Protein 1OUW (pdb70)

Organism: Calystegia sepium (NCBI:txid47519)

Foldseek 3Di:
DDDFDKDDFDFDDDAAKDKDFDPAAFFKKKFFAFDLDLFTFKIKTWDADPVGDIDIDIFGQQDPTDGNDMDMGGADPPKAWFKKKAFWQDDPNDTATAWMWTAIPVGIHDGRGDPDHHMDMDDGDFGFRIKMAGHHNGGRTIITGGDD/DDFFDKDDFDFDDDAAKDKDFDPDAFFKKKFFAFDLDLFTFKMKTWDPPVDIDIDMFGQQDDTDGNDMDMGGADPPKAWQKKKAAWDDDPRDTATAWMWTAIPVGIDDGRGDPDHGMDMDDRDPQKGFRIKMAGYHNGGGTIITGMDGD/DDDFDKDDFDFDDDAAKDKDFDPAAFFKKKFFAWDLFQFTFKIKTWDQDPVRDIDIDMFAADDPTDTDDMDMGGADDPKFWQKKKFFWQDDPRATATAWMWTAIPVGIDDGGGDRDHHMDMDDRDPQKGFRIKMAGHDNGGRTIITGIDGD/DDDFDKDDFDFDDDAAKDKDFDPAAFFKKKFFAFDLAQFTFKMKTKDADPVRDMDIDMFGQQDDTDGNDMDMGGADDPKFWAKKKAFWQDDPNATFTAWMWTAIPVGIRDGGGDRDHHMDIDDDPQKGFRIKMAGHHNGGRTIITGIDRD

Sequence (598 aa):
VPMDTISGPWGNNGGNFWSFRPVNKINQIVISYGGGGNNPIALTFSSTKADGSKDTITVGGGGPDSITGTEMVNIGTDEYLTGISGTFGIYLDNNVLRSITFTTNLKAHGPYGQKVGTPFSSANVNEIVGFLGRSGYYVDAIGTYNRHVPMDTISGPWGNNGGNFWSFRPVNKINQIVISYGGGGNNPIALTFSSTKGSKDTITVGGGGPDSITGTEMVNIGTDEYLTGISGTFGIYLDNNVLRSITFTTNLKAHGPYGQKVGTPFSSANVVGNEIVGFLGRSGYYVDAIGTYNRHKVPMDTISGPWGNNGGNFWSFRPVNKINQIVISYGGGGNNPIALTFSSTKADGSKDTITVGGGGPDSITGTEMVNIGTDEYLTGISGTFGIYLDNNVLRSITFTTNLKAHGPYGQKVGTPFSSANVVGNEIVGFLGRSGYYVDAIGTYNRHKVPMDTISGPWGNNGGNFWSFRPVNKINQIVISYGGGGNNPIALTFSSTKADGSKDTITVGGGGPDSITGTEMVNIGTDEYLTGISGTFGIYLDNNVLRSITFTTNLKAHGPYGQKVGTPFSSAVVGNEIVGFLGRSGYYVDAIGTYNRHK

Structure (mmCIF, N/CA/C/O backbone):
data_1OUW
#
_entry.id   1OUW
#
_cell.length_a   30.562
_cell.length_b   51.792
_cell.length_c   79.780
_cell.angle_alpha   104.99
_cell.angle_beta   94.36
_cell.angle_gamma   94.85
#
_symmetry.space_group_name_H-M   'P 1'
#
loop_
_entity.id
_entity.type
_entity.pdbx_description
1 polymer lectin
2 non-polymer 1,2-ETHANEDIOL
3 non-polymer IMIDAZOLE
4 non-polymer D-MALATE
5 water water
#
loop_
_atom_site.group_PDB
_atom_site.id
_atom_site.type_symbol
_atom_site.label_atom_id
_atom_site.label_alt_id
_atom_site.label_comp_id
_atom_site.label_asym_id
_atom_site.label_entity_id
_atom_site.label_seq_id
_atom_site.pdbx_PDB_ins_code
_atom_site.Cartn_x
_atom_site.Cartn_y
_atom_site.Cartn_z
_atom_site.occupancy
_atom_site.B_iso_or_equiv
_atom_site.auth_seq_id
_atom_site.auth_comp_id
_atom_site.auth_asym_id
_atom_site.auth_atom_id
_atom_site.pdbx_PDB_model_num
ATOM 9 N N . VAL A 1 2 ? 4.498 4.335 32.873 1.00 16.93 3 VAL A N 1
ATOM 10 C CA . VAL A 1 2 ? 5.803 3.713 33.060 1.00 15.76 3 VAL A CA 1
ATOM 11 C C . VAL A 1 2 ? 5.765 2.811 34.295 1.00 14.66 3 VAL A C 1
ATOM 12 O O . VAL A 1 2 ? 5.487 3.284 35.397 1.00 14.91 3 VAL A O 1
ATOM 16 N N . PRO A 1 3 ? 6.037 1.523 34.121 1.00 14.76 4 PRO A N 1
ATOM 17 C CA . PRO A 1 3 ? 5.989 0.618 35.270 1.00 14.35 4 PRO A CA 1
ATOM 18 C C . PRO A 1 3 ? 7.073 0.904 36.287 1.00 13.08 4 PRO A C 1
ATOM 19 O O . PRO A 1 3 ? 8.175 1.356 35.985 1.00 12.84 4 PRO A O 1
ATOM 23 N N . MET A 1 4 ? 6.755 0.537 37.523 1.00 12.07 5 MET A N 1
ATOM 24 C CA . MET A 1 4 ? 7.593 0.601 38.681 1.00 11.78 5 MET A CA 1
ATOM 25 C C . MET A 1 4 ? 7.544 -0.750 39.392 1.00 11.53 5 MET A C 1
ATOM 26 O O . MET A 1 4 ? 6.557 -1.492 39.301 1.00 12.07 5 MET A O 1
ATOM 31 N N . ASP A 1 5 ? 8.612 -1.090 40.091 1.00 11.29 6 ASP A N 1
ATOM 32 C CA . ASP A 1 5 ? 8.636 -2.371 40.815 1.00 11.46 6 ASP A CA 1
ATOM 33 C C . ASP A 1 5 ? 7.633 -2.297 41.963 1.00 12.49 6 ASP A C 1
ATOM 34 O O . ASP A 1 5 ? 7.436 -1.260 42.578 1.00 13.23 6 ASP A O 1
ATOM 39 N N . THR A 1 6 ? 7.000 -3.426 42.259 1.00 13.02 7 THR A N 1
ATOM 40 C CA . THR A 1 6 ? 5.982 -3.491 43.293 1.00 13.53 7 THR A CA 1
ATOM 41 C C . THR A 1 6 ? 6.548 -3.331 44.701 1.00 12.98 7 THR A C 1
ATOM 42 O O . THR A 1 6 ? 7.600 -3.884 45.040 1.00 12.93 7 THR A O 1
ATOM 49 N N . ILE A 1 7 ? 5.856 -2.554 45.511 1.00 12.48 8 ILE A N 1
ATOM 50 C CA . ILE A 1 7 ? 6.214 -2.275 46.881 1.00 11.97 8 ILE A CA 1
ATOM 51 C C . ILE A 1 7 ? 5.494 -3.198 47.841 1.00 12.01 8 ILE A C 1
ATOM 52 O O . ILE A 1 7 ? 4.269 -3.372 47.729 1.00 13.48 8 ILE A O 1
ATOM 57 N N . SER A 1 8 ? 6.216 -3.785 48.776 1.00 12.44 9 SER A N 1
ATOM 58 C CA . SER A 1 8 ? 5.644 -4.399 49.954 1.00 12.85 9 SER A CA 1
ATOM 59 C C . SER A 1 8 ? 5.945 -3.544 51.164 1.00 12.65 9 SER A C 1
ATOM 60 O O . SER A 1 8 ? 7.018 -2.991 51.280 1.00 12.32 9 SER A O 1
ATOM 63 N N . GLY A 1 9 ? 5.000 -3.462 52.089 1.00 12.79 10 GLY A N 1
ATOM 64 C CA . GLY A 1 9 ? 5.119 -2.534 53.189 1.00 13.13 10 GLY A CA 1
ATOM 65 C C . GLY A 1 9 ? 5.008 -1.116 52.651 1.00 13.68 10 GLY A C 1
ATOM 66 O O . GLY A 1 9 ? 4.222 -0.886 51.719 1.00 15.88 10 GLY A O 1
ATOM 67 N N . PRO A 1 10 ? 5.705 -0.148 53.220 1.00 13.78 11 PRO A N 1
ATOM 68 C CA . PRO A 1 10 ? 6.575 -0.311 54.392 1.00 13.09 11 PRO A CA 1
ATOM 69 C C . PRO A 1 10 ? 5.840 -0.759 55.646 1.00 13.75 11 PRO A C 1
ATOM 70 O O . PRO A 1 10 ? 4.648 -0.519 55.821 1.00 15.14 11 PRO A O 1
ATOM 74 N N . TRP A 1 11 ? 6.602 -1.403 56.507 1.00 12.55 12 TRP A N 1
ATOM 75 C CA . TRP A 1 11 ? 6.225 -1.710 57.880 1.00 13.21 12 TRP A CA 1
ATOM 76 C C . TRP A 1 11 ? 6.876 -0.676 58.810 1.00 12.98 12 TRP A C 1
ATOM 77 O O . TRP A 1 11 ? 7.973 -0.213 58.537 1.00 14.03 12 TRP A O 1
ATOM 88 N N . GLY A 1 12 ? 6.219 -0.345 59.919 1.00 13.02 13 GLY A N 1
ATOM 89 C CA . GLY A 1 12 ? 6.720 0.621 60.871 1.00 13.81 13 GLY A CA 1
ATOM 90 C C . GLY A 1 12 ? 5.748 1.765 60.977 1.00 14.15 13 GLY A C 1
ATOM 91 O O . GLY A 1 12 ? 4.518 1.554 60.940 1.00 15.71 13 GLY A O 1
ATOM 92 N N . ASN A 1 13 ? 6.260 2.974 61.111 1.00 15.26 14 ASN A N 1
ATOM 93 C CA . ASN A 1 13 ? 5.425 4.107 61.474 1.00 17.60 14 ASN A CA 1
ATOM 94 C C . ASN A 1 13 ? 5.722 5.341 60.651 1.00 17.65 14 ASN A C 1
ATOM 95 O O . ASN A 1 13 ? 6.550 5.313 59.740 1.00 16.09 14 ASN A O 1
ATOM 100 N N . ASN A 1 14 ? 4.999 6.415 60.950 1.00 18.23 15 ASN A N 1
ATOM 101 C CA . ASN A 1 14 ? 5.002 7.624 60.119 1.00 18.88 15 ASN A CA 1
ATOM 102 C C . ASN A 1 14 ? 6.019 8.686 60.535 1.00 17.92 15 ASN A C 1
ATOM 103 O O . ASN A 1 14 ? 6.023 9.781 59.987 1.00 18.87 15 ASN A O 1
ATOM 108 N N . GLY A 1 15 ? 6.903 8.368 61.469 1.00 17.60 16 GLY A N 1
ATOM 109 C CA . GLY A 1 15 ? 7.964 9.267 61.877 1.00 17.22 16 GLY A CA 1
ATOM 110 C C . GLY A 1 15 ? 8.999 9.487 60.781 1.00 16.38 16 GLY A C 1
ATOM 111 O O . GLY A 1 15 ? 8.989 8.829 59.739 1.00 16.28 16 GLY A O 1
ATOM 112 N N . GLY A 1 16 ? 9.900 10.428 61.027 1.00 16.09 17 GLY A N 1
ATOM 113 C CA . GLY A 1 16 ? 10.993 10.704 60.121 1.00 15.84 17 GLY A CA 1
ATOM 114 C C . GLY A 1 16 ? 10.533 11.197 58.771 1.00 15.60 17 GLY A C 1
ATOM 115 O O . GLY A 1 16 ? 9.440 11.764 58.620 1.00 16.43 17 GLY A O 1
ATOM 116 N N . ASN A 1 17 ? 11.397 11.002 57.786 1.00 14.85 18 ASN A N 1
ATOM 117 C CA . ASN A 1 17 ? 11.093 11.376 56.415 1.00 15.46 18 ASN A CA 1
ATOM 118 C C . ASN A 1 17 ? 11.356 10.215 55.479 1.00 12.78 18 ASN A C 1
ATOM 119 O O . ASN A 1 17 ? 12.075 9.263 55.793 1.00 12.40 18 ASN A O 1
ATOM 124 N N . PHE A 1 18 ? 10.739 10.279 54.310 1.00 11.28 19 PHE A N 1
ATOM 125 C CA . PHE A 1 18 ? 10.770 9.192 53.356 1.00 10.88 19 PHE A CA 1
ATOM 126 C C . PHE A 1 18 ? 12.189 9.013 52.776 1.00 10.80 19 PHE A C 1
ATOM 127 O O . PHE A 1 18 ? 12.909 9.990 52.538 1.00 11.64 19 PHE A O 1
ATOM 135 N N . TRP A 1 19 ? 12.539 7.763 52.486 1.00 10.37 20 TRP A N 1
ATOM 136 C CA . TRP A 1 19 ? 13.734 7.417 51.721 1.00 10.20 20 TRP A CA 1
ATOM 137 C C . TRP A 1 19 ? 13.427 6.249 50.780 1.00 9.74 20 TRP A C 1
ATOM 138 O O . TRP A 1 19 ? 12.501 5.477 51.004 1.00 9.36 20 TRP A O 1
ATOM 149 N N . SER A 1 20 ? 14.225 6.111 49.730 1.00 9.34 21 SER A N 1
ATOM 150 C CA . SER A 1 20 ? 14.082 5.066 48.752 1.00 9.59 21 SER A CA 1
ATOM 151 C C . SER A 1 20 ? 15.401 4.769 48.051 1.00 9.83 21 SER A C 1
ATOM 152 O O . SER A 1 20 ? 16.157 5.679 47.714 1.00 10.44 21 SER A O 1
ATOM 155 N N . PHE A 1 21 ? 15.636 3.486 47.791 1.00 9.43 22 PHE A N 1
ATOM 156 C CA . PHE A 1 21 ? 16.867 3.044 47.137 1.00 9.58 22 PHE A CA 1
ATOM 157 C C . PHE A 1 21 ? 16.610 1.748 46.394 1.00 8.58 22 PHE A C 1
ATOM 158 O O . PHE A 1 21 ? 16.499 0.687 47.005 1.00 9.15 22 PHE A O 1
ATOM 166 N N . ARG A 1 22 ? 16.571 1.848 45.071 1.00 8.94 23 ARG A N 1
ATOM 167 C CA . ARG A 1 22 ? 16.436 0.697 44.196 1.00 9.38 23 ARG A CA 1
ATOM 168 C C . ARG A 1 22 ? 17.492 0.890 43.113 1.00 9.42 23 ARG A C 1
ATOM 169 O O . ARG A 1 22 ? 17.260 1.598 42.123 1.00 9.42 23 ARG A O 1
ATOM 177 N N . PRO A 1 23 ? 18.691 0.324 43.307 1.00 9.85 24 PRO A N 1
ATOM 178 C CA . PRO A 1 23 ? 19.745 0.471 42.322 1.00 10.57 24 PRO A CA 1
ATOM 179 C C . PRO A 1 23 ? 19.551 -0.492 41.168 1.00 11.17 24 PRO A C 1
ATOM 180 O O . PRO A 1 23 ? 18.862 -1.488 41.325 1.00 10.92 24 PRO A O 1
ATOM 184 N N . VAL A 1 24 ? 20.186 -0.233 40.035 1.00 12.18 25 VAL A N 1
ATOM 185 C CA . VAL A 1 24 ? 19.986 -1.057 38.851 1.00 13.18 25 VAL A CA 1
ATOM 186 C C . VAL A 1 24 ? 20.590 -2.447 39.016 1.00 14.74 25 VAL A C 1
ATOM 187 O O . VAL A 1 24 ? 20.019 -3.433 38.528 1.00 18.07 25 VAL A O 1
ATOM 194 N N . ASN A 1 25 ? 21.731 -2.525 39.700 1.00 13.67 26 ASN A N 1
ATOM 195 C CA . ASN A 1 25 ? 22.368 -3.811 39.944 1.00 13.74 26 ASN A CA 1
ATOM 196 C C . ASN A 1 25 ? 22.054 -4.284 41.351 1.00 13.09 26 ASN A C 1
ATOM 197 O O . ASN A 1 25 ? 21.352 -3.623 42.105 1.00 12.35 26 ASN A O 1
ATOM 202 N N . LYS A 1 26 ? 22.555 -5.465 41.689 1.00 13.95 27 LYS A N 1
ATOM 203 C CA . LYS A 1 26 ? 22.143 -6.125 42.907 1.00 12.89 27 LYS A CA 1
ATOM 204 C C . LYS A 1 26 ? 22.715 -5.447 44.149 1.00 12.19 27 LYS A C 1
ATOM 205 O O . LYS A 1 26 ? 23.899 -5.114 44.187 1.00 12.73 27 LYS A O 1
ATOM 211 N N . ILE A 1 27 ? 21.905 -5.334 45.178 1.00 11.66 28 ILE A N 1
ATOM 212 C CA . ILE A 1 27 ? 22.395 -4.948 46.495 1.00 11.94 28 ILE A CA 1
ATOM 213 C C . ILE A 1 27 ? 23.198 -6.124 47.036 1.00 12.07 28 ILE A C 1
ATOM 214 O O . ILE A 1 27 ? 22.672 -7.233 47.267 1.00 12.47 28 ILE A O 1
ATOM 219 N N . ASN A 1 28 ? 24.498 -5.906 47.221 1.00 11.45 29 ASN A N 1
ATOM 220 C CA . ASN A 1 28 ? 25.406 -6.976 47.656 1.00 13.05 29 ASN A CA 1
ATOM 221 C C . ASN A 1 28 ? 26.018 -6.748 49.030 1.00 12.96 29 ASN A C 1
ATOM 222 O O . ASN A 1 28 ? 26.706 -7.629 49.549 1.00 13.29 29 ASN A O 1
ATOM 227 N N . GLN A 1 29 ? 25.730 -5.610 49.652 1.00 12.51 30 GLN A N 1
ATOM 228 C CA . GLN A 1 29 ? 26.237 -5.338 50.987 1.00 13.45 30 GLN A CA 1
ATOM 229 C C . GLN A 1 29 ? 25.238 -4.515 51.776 1.00 12.79 30 GLN A C 1
ATOM 230 O O . GLN A 1 29 ? 24.631 -3.574 51.252 1.00 12.99 30 GLN A O 1
ATOM 236 N N . ILE A 1 30 ? 25.100 -4.872 53.050 1.00 13.29 31 ILE A N 1
ATOM 237 C CA . ILE A 1 30 ? 24.327 -4.105 54.005 1.00 13.65 31 ILE A CA 1
ATOM 238 C C . ILE A 1 30 ? 25.176 -3.876 55.236 1.00 14.49 31 ILE A C 1
ATOM 239 O O . ILE A 1 30 ? 25.786 -4.821 55.748 1.00 15.51 31 ILE A O 1
ATOM 244 N N . VAL A 1 31 ? 25.241 -2.643 55.712 1.00 13.70 32 VAL A N 1
ATOM 245 C CA . VAL A 1 31 ? 25.907 -2.374 56.977 1.00 14.29 32 VAL A CA 1
ATOM 246 C C . VAL A 1 31 ? 24.862 -1.922 57.975 1.00 13.55 32 VAL A C 1
ATOM 247 O O . VAL A 1 31 ? 24.071 -1.006 57.704 1.00 12.99 32 VAL A O 1
ATOM 251 N N . ILE A 1 32 ? 24.794 -2.589 59.126 1.00 13.78 33 ILE A N 1
ATOM 252 C CA . ILE A 1 32 ? 23.901 -2.171 60.203 1.00 13.75 33 ILE A CA 1
ATOM 253 C C . ILE A 1 32 ? 24.728 -1.431 61.248 1.00 14.16 33 ILE A C 1
ATOM 254 O O . ILE A 1 32 ? 25.695 -1.974 61.759 1.00 15.24 33 ILE A O 1
ATOM 259 N N . SER A 1 33 ? 24.372 -0.189 61.539 1.00 12.95 34 SER A N 1
ATOM 260 C CA . SER A 1 33 ? 25.072 0.627 62.534 1.00 14.03 34 SER A CA 1
ATOM 261 C C . SER A 1 33 ? 24.313 0.567 63.831 1.00 13.74 34 SER A C 1
ATOM 262 O O . SER A 1 33 ? 23.092 0.737 63.832 1.00 12.77 34 SER A O 1
ATOM 265 N N . TYR A 1 34 ? 25.019 0.395 64.932 1.00 14.74 35 TYR A N 1
ATOM 266 C CA . TYR A 1 34 ? 24.417 0.321 66.252 1.00 15.50 35 TYR A CA 1
ATOM 267 C C . TYR A 1 34 ? 24.811 1.522 67.104 1.00 15.89 35 TYR A C 1
ATOM 268 O O . TYR A 1 34 ? 25.877 2.104 66.920 1.00 15.13 35 TYR A O 1
ATOM 277 N N . GLY A 1 35 ? 23.943 1.859 68.049 1.00 16.71 36 GLY A N 1
ATOM 278 C CA . GLY A 1 35 ? 24.230 2.893 69.029 1.00 17.23 36 GLY A CA 1
ATOM 279 C C . GLY A 1 35 ? 24.016 2.384 70.433 1.00 19.12 36 GLY A C 1
ATOM 280 O O . GLY A 1 35 ? 23.573 1.252 70.636 1.00 19.50 36 GLY A O 1
ATOM 281 N N . GLY A 1 36 ? 24.400 3.205 71.403 1.00 20.42 37 GLY A N 1
ATOM 282 C CA . GLY A 1 36 ? 24.029 2.997 72.794 1.00 21.60 37 GLY A CA 1
ATOM 283 C C . GLY A 1 36 ? 24.900 1.982 73.486 1.00 22.97 37 GLY A C 1
ATOM 284 O O . GLY A 1 36 ? 24.581 1.562 74.608 1.00 24.15 37 GLY A O 1
ATOM 285 N N . GLY A 1 37 ? 25.980 1.570 72.828 1.00 22.92 38 GLY A N 1
ATOM 286 C CA . GLY A 1 37 ? 26.872 0.549 73.348 1.00 24.49 38 GLY A CA 1
ATOM 287 C C . GLY A 1 37 ? 26.272 -0.842 73.383 1.00 24.67 38 GLY A C 1
ATOM 288 O O . GLY A 1 37 ? 26.801 -1.749 74.038 1.00 25.97 38 GLY A O 1
ATOM 289 N N . GLY A 1 38 ? 25.171 -1.025 72.661 1.00 24.87 39 GLY A N 1
ATOM 290 C CA . GLY A 1 38 ? 24.513 -2.304 72.608 1.00 24.87 39 GLY A CA 1
ATOM 291 C C . GLY A 1 38 ? 24.019 -2.614 71.214 1.00 24.86 39 GLY A C 1
ATOM 292 O O . GLY A 1 38 ? 24.473 -2.042 70.219 1.00 24.17 39 GLY A O 1
ATOM 293 N N . ASN A 1 39 ? 23.057 -3.524 71.196 1.00 25.36 40 ASN A N 1
ATOM 294 C CA . ASN A 1 39 ? 22.482 -4.123 70.018 1.00 25.71 40 ASN A CA 1
ATOM 295 C C . ASN A 1 39 ? 21.335 -3.298 69.427 1.00 23.69 40 ASN A C 1
ATOM 296 O O . ASN A 1 39 ? 20.297 -3.854 69.087 1.00 24.22 40 ASN A O 1
ATOM 301 N N . ASN A 1 40 ? 21.501 -1.972 69.342 1.00 21.48 41 ASN A N 1
ATOM 302 C CA . ASN A 1 40 ? 20.405 -1.073 68.983 1.00 19.73 41 ASN A CA 1
ATOM 303 C C . ASN A 1 40 ? 20.624 -0.498 67.593 1.00 18.12 41 ASN A C 1
ATOM 304 O O . ASN A 1 40 ? 21.420 0.405 67.428 1.00 16.64 41 ASN A O 1
ATOM 309 N N . PRO A 1 41 ? 19.948 -1.012 66.577 1.00 15.92 42 PRO A N 1
ATOM 310 C CA . PRO A 1 41 ? 20.167 -0.483 65.230 1.00 15.89 42 PRO A CA 1
ATOM 311 C C . PRO A 1 41 ? 19.728 0.971 65.135 1.00 15.66 42 PRO A C 1
ATOM 312 O O . PRO A 1 41 ? 18.616 1.327 65.571 1.00 15.76 42 PRO A O 1
ATOM 316 N N . ILE A 1 42 ? 20.604 1.800 64.590 1.00 14.47 43 ILE A N 1
ATOM 317 C CA . ILE A 1 42 ? 20.336 3.217 64.402 1.00 14.76 43 ILE A CA 1
ATOM 318 C C . ILE A 1 42 ? 20.359 3.617 62.920 1.00 13.37 43 ILE A C 1
ATOM 319 O O . ILE A 1 42 ? 19.736 4.597 62.535 1.00 13.87 43 ILE A O 1
ATOM 324 N N . ALA A 1 43 ? 21.057 2.848 62.085 1.00 12.84 44 ALA A N 1
ATOM 325 C CA . ALA A 1 43 ? 21.154 3.165 60.662 1.00 12.13 44 ALA A CA 1
ATOM 326 C C . ALA A 1 43 ? 21.381 1.903 59.871 1.00 11.16 44 ALA A C 1
ATOM 327 O O . ALA A 1 43 ? 21.926 0.920 60.378 1.00 12.22 44 ALA A O 1
ATOM 329 N N . LEU A 1 44 ? 20.982 1.960 58.606 1.00 11.06 45 LEU A N 1
ATOM 330 C CA . LEU A 1 44 ? 21.219 0.913 57.627 1.00 11.10 45 LEU A CA 1
ATOM 331 C C . LEU A 1 44 ? 21.856 1.514 56.402 1.00 10.18 45 LEU A C 1
ATOM 332 O O . LEU A 1 44 ? 21.452 2.591 55.937 1.00 10.71 45 LEU A O 1
ATOM 337 N N . THR A 1 45 ? 22.906 0.867 55.901 1.00 11.17 46 THR A N 1
ATOM 338 C CA . THR A 1 45 ? 23.547 1.301 54.660 1.00 10.86 46 THR A CA 1
ATOM 339 C C . THR A 1 45 ? 23.412 0.187 53.661 1.00 11.39 46 THR A C 1
ATOM 340 O O . THR A 1 45 ? 23.883 -0.916 53.899 1.00 13.40 46 THR A O 1
ATOM 344 N N . PHE A 1 46 ? 22.764 0.451 52.534 1.00 9.93 47 PHE A N 1
ATOM 345 C CA . PHE A 1 46 ? 22.645 -0.509 51.449 1.00 9.65 47 PHE A CA 1
ATOM 346 C C . PHE A 1 46 ? 23.550 -0.090 50.306 1.00 10.21 47 PHE A C 1
ATOM 347 O O . PHE A 1 46 ? 23.575 1.074 49.929 1.00 10.95 47 PHE A O 1
ATOM 355 N N . SER A 1 47 ? 24.253 -1.037 49.722 1.00 11.14 48 SER A N 1
ATOM 356 C CA . SER A 1 47 ? 25.093 -0.696 48.584 1.00 11.52 48 SER A CA 1
ATOM 357 C C . SER A 1 47 ? 25.104 -1.782 47.540 1.00 10.57 48 SER A C 1
ATOM 358 O O . SER A 1 47 ? 24.919 -2.965 47.823 1.00 11.44 48 SER A O 1
ATOM 361 N N . SER A 1 48 ? 25.391 -1.355 46.327 1.00 10.96 49 SER A N 1
ATOM 362 C CA . SER A 1 48 ? 25.500 -2.199 45.161 1.00 11.04 49 SER A CA 1
ATOM 363 C C . SER A 1 48 ? 26.793 -1.870 44.436 1.00 12.64 49 SER A C 1
ATOM 364 O O . SER A 1 48 ? 26.968 -0.770 43.919 1.00 12.11 49 SER A O 1
ATOM 367 N N . THR A 1 49 ? 27.687 -2.841 44.399 1.00 14.74 50 THR A N 1
ATOM 368 C CA . THR A 1 49 ? 28.967 -2.679 43.748 1.00 18.14 50 THR A CA 1
ATOM 369 C C . THR A 1 49 ? 28.811 -3.281 42.392 1.00 20.08 50 THR A C 1
ATOM 370 O O . THR A 1 49 ? 28.325 -4.411 42.251 1.00 22.53 50 THR A O 1
ATOM 374 N N . LYS A 1 50 ? 29.230 -2.534 41.387 1.00 21.29 51 LYS A N 1
ATOM 375 C CA . LYS A 1 50 ? 29.112 -2.940 40.002 1.00 22.48 51 LYS A CA 1
ATOM 376 C C . LYS A 1 50 ? 30.404 -3.525 39.472 1.00 23.03 51 LYS A C 1
ATOM 377 O O . LYS A 1 50 ? 31.475 -3.374 40.082 1.00 23.12 51 LYS A O 1
ATOM 383 N N . ALA A 1 51 ? 30.291 -4.213 38.339 1.00 23.27 52 ALA A N 1
ATOM 384 C CA . ALA A 1 51 ? 31.445 -4.790 37.648 1.00 23.60 52 ALA A CA 1
ATOM 385 C C . ALA A 1 51 ? 32.559 -3.774 37.337 1.00 23.70 52 ALA A C 1
ATOM 386 O O . ALA A 1 51 ? 33.734 -4.138 37.362 1.00 24.90 52 ALA A O 1
ATOM 388 N N . ASP A 1 52 ? 32.180 -2.524 37.058 1.00 22.90 53 ASP A N 1
ATOM 389 C CA . ASP A 1 52 ? 33.129 -1.434 36.787 1.00 22.16 53 ASP A CA 1
ATOM 390 C C . ASP A 1 52 ? 33.731 -0.780 38.042 1.00 19.84 53 ASP A C 1
ATOM 391 O O . ASP A 1 52 ? 34.468 0.202 37.948 1.00 17.43 53 ASP A O 1
ATOM 396 N N . GLY A 1 53 ? 33.388 -1.314 39.208 1.00 17.48 54 GLY A N 1
ATOM 397 C CA . GLY A 1 53 ? 34.005 -0.950 40.467 1.00 17.01 54 GLY A CA 1
ATOM 398 C C . GLY A 1 53 ? 33.358 0.190 41.199 1.00 16.83 54 GLY A C 1
ATOM 399 O O . GLY A 1 53 ? 33.727 0.456 42.342 1.00 17.86 54 GLY A O 1
ATOM 400 N N . SER A 1 54 ? 32.378 0.855 40.595 1.00 15.49 55 SER A N 1
ATOM 401 C CA . SER A 1 54 ? 31.644 1.919 41.271 1.00 15.96 55 SER A CA 1
ATOM 402 C C . SER A 1 54 ? 30.615 1.290 42.213 1.00 14.58 55 SER A C 1
ATOM 403 O O . SER A 1 54 ? 30.269 0.124 42.089 1.00 14.20 55 SER A O 1
ATOM 406 N N . LYS A 1 55 ? 30.184 2.064 43.186 1.00 14.40 56 LYS A N 1
ATOM 407 C CA . LYS A 1 55 ? 29.233 1.614 44.186 1.00 14.32 56 LYS A CA 1
ATOM 408 C C . LYS A 1 55 ? 28.109 2.619 44.302 1.00 13.11 56 LYS A C 1
ATOM 409 O O . LYS A 1 55 ? 28.348 3.790 44.561 1.00 14.44 56 LYS A O 1
ATOM 415 N N . ASP A 1 56 ? 26.879 2.162 44.117 1.00 11.00 57 ASP A N 1
ATOM 416 C CA . ASP A 1 56 ? 25.688 2.920 44.509 1.00 10.53 57 ASP A CA 1
ATOM 417 C C . ASP A 1 56 ? 25.467 2.665 45.990 1.00 10.42 57 ASP A C 1
ATOM 418 O O . ASP A 1 56 ? 25.626 1.540 46.448 1.00 10.80 57 ASP A O 1
ATOM 423 N N . THR A 1 57 ? 25.052 3.672 46.748 1.00 11.20 58 THR A N 1
ATOM 424 C CA . THR A 1 57 ? 24.941 3.514 48.197 1.00 11.42 58 THR A CA 1
ATOM 425 C C . THR A 1 57 ? 23.958 4.518 48.796 1.00 10.92 58 THR A C 1
ATOM 426 O O . THR A 1 57 ? 23.802 5.649 48.303 1.00 11.27 58 THR A O 1
ATOM 430 N N . ILE A 1 58 ? 23.298 4.096 49.859 1.00 10.96 59 ILE A N 1
ATOM 431 C CA . ILE A 1 58 ? 22.480 4.983 50.672 1.00 10.51 59 ILE A CA 1
ATOM 432 C C . ILE A 1 58 ? 22.656 4.593 52.131 1.00 10.25 59 ILE A C 1
ATOM 433 O O . ILE A 1 58 ? 22.791 3.416 52.436 1.00 10.86 59 ILE A O 1
ATOM 438 N N . THR A 1 59 ? 22.635 5.578 53.031 1.00 10.51 60 THR A N 1
ATOM 439 C CA . THR A 1 59 ? 22.586 5.365 54.458 1.00 9.17 60 THR A CA 1
ATOM 440 C C . THR A 1 59 ? 21.300 6.049 54.946 1.00 9.67 60 THR A C 1
ATOM 441 O O . THR A 1 59 ? 21.057 7.226 54.649 1.00 11.07 60 THR A O 1
ATOM 445 N N . VAL A 1 60 ? 20.511 5.308 55.707 1.00 9.93 61 VAL A N 1
ATOM 446 C CA . VAL A 1 60 ? 19.240 5.792 56.234 1.00 10.73 61 VAL A CA 1
ATOM 447 C C . VAL A 1 60 ? 19.249 5.571 57.741 1.00 11.05 61 VAL A C 1
ATOM 448 O O . VAL A 1 60 ? 19.780 4.560 58.217 1.00 12.30 61 VAL A O 1
ATOM 452 N N . GLY A 1 61 ? 18.697 6.515 58.497 1.00 10.87 62 GLY A N 1
ATOM 453 C CA . GLY A 1 61 ? 18.913 6.555 59.933 1.00 11.95 62 GLY A CA 1
ATOM 454 C C . GLY A 1 61 ? 20.263 7.176 60.229 1.00 13.06 62 GLY A C 1
ATOM 455 O O . GLY A 1 61 ? 21.003 7.573 59.330 1.00 14.15 62 GLY A O 1
ATOM 456 N N . GLY A 1 62 ? 20.604 7.296 61.509 1.00 13.13 63 GLY A N 1
ATOM 457 C CA . GLY A 1 62 ? 21.878 7.877 61.888 1.00 14.10 63 GLY A CA 1
ATOM 458 C C . GLY A 1 62 ? 21.969 9.379 61.733 1.00 15.45 63 GLY A C 1
ATOM 459 O O . GLY A 1 62 ? 23.075 9.905 61.739 1.00 17.03 63 GLY A O 1
ATOM 460 N N . GLY A 1 63 ? 20.845 10.067 61.638 1.00 15.35 64 GLY A N 1
ATOM 461 C CA . GLY A 1 63 ? 20.807 11.504 61.405 1.00 16.13 64 GLY A CA 1
ATOM 462 C C . GLY A 1 63 ? 21.087 12.351 62.633 1.00 17.44 64 GLY A C 1
ATOM 463 O O . GLY A 1 63 ? 21.216 13.565 62.527 1.00 19.72 64 GLY A O 1
ATOM 464 N N . GLY A 1 64 ? 21.171 11.728 63.800 1.00 16.73 65 GLY A N 1
ATOM 465 C CA . GLY A 1 64 ? 21.346 12.445 65.057 1.00 17.94 65 GLY A CA 1
ATOM 466 C C . GLY A 1 64 ? 22.754 12.402 65.592 1.00 18.46 65 GLY A C 1
ATOM 467 O O . GLY A 1 64 ? 23.645 11.894 64.928 1.00 18.94 65 GLY A O 1
ATOM 468 N N . PRO A 1 65 ? 22.937 12.952 66.794 1.00 19.28 66 PRO A N 1
ATOM 469 C CA . PRO A 1 65 ? 24.252 13.050 67.431 1.00 19.91 66 PRO A CA 1
ATOM 470 C C . PRO A 1 65 ? 24.798 11.745 68.016 1.00 21.52 66 PRO A C 1
ATOM 471 O O . PRO A 1 65 ? 25.966 11.730 68.379 1.00 22.56 66 PRO A O 1
ATOM 475 N N . ASP A 1 66 ? 23.979 10.696 68.046 1.00 22.33 67 ASP A N 1
ATOM 476 C CA . ASP A 1 66 ? 24.336 9.342 68.516 1.00 23.17 67 ASP A CA 1
ATOM 477 C C . ASP A 1 66 ? 25.668 8.831 67.999 1.00 22.79 67 ASP A C 1
ATOM 478 O O . ASP A 1 66 ? 25.843 8.736 66.804 1.00 23.58 67 ASP A O 1
ATOM 483 N N . SER A 1 67 ? 26.580 8.454 68.888 1.00 23.00 68 SER A N 1
ATOM 484 C CA . SER A 1 67 ? 27.810 7.801 68.431 1.00 22.94 68 SER A CA 1
ATOM 485 C C . SER A 1 67 ? 27.466 6.410 67.907 1.00 22.22 68 SER A C 1
ATOM 486 O O . SER A 1 67 ? 26.595 5.723 68.438 1.00 21.27 68 SER A O 1
ATOM 491 N N . ILE A 1 68 ? 28.129 6.015 66.833 1.00 20.95 69 ILE A N 1
ATOM 492 C CA . ILE A 1 68 ? 28.037 4.638 66.371 1.00 20.91 69 ILE A CA 1
ATOM 493 C C . ILE A 1 68 ? 28.987 3.814 67.215 1.00 20.53 69 ILE A C 1
ATOM 494 O O . ILE A 1 68 ? 30.207 4.035 67.194 1.00 22.51 69 ILE A O 1
ATOM 499 N N . THR A 1 69 ? 28.417 2.895 67.981 1.00 19.12 70 THR A N 1
ATOM 500 C CA . THR A 1 69 ? 29.189 2.059 68.891 1.00 19.14 70 THR A CA 1
ATOM 501 C C . THR A 1 69 ? 29.458 0.645 68.388 1.00 19.07 70 THR A C 1
ATOM 502 O O . THR A 1 69 ? 30.153 -0.122 69.040 1.00 20.32 70 THR A O 1
ATOM 506 N N . GLY A 1 70 ? 28.937 0.313 67.220 1.00 17.78 71 GLY A N 1
ATOM 507 C CA . GLY A 1 70 ? 29.203 -0.979 66.626 1.00 17.45 71 GLY A CA 1
ATOM 508 C C . GLY A 1 70 ? 28.603 -1.089 65.242 1.00 16.38 71 GLY A C 1
ATOM 509 O O . GLY A 1 70 ? 27.735 -0.322 64.866 1.00 15.93 71 GLY A O 1
ATOM 510 N N . THR A 1 71 ? 29.072 -2.060 64.479 1.00 16.69 72 THR A N 1
ATOM 511 C CA . THR A 1 71 ? 28.500 -2.358 63.177 1.00 17.41 72 THR A CA 1
ATOM 512 C C . THR A 1 71 ? 28.491 -3.849 62.945 1.00 17.73 72 THR A C 1
ATOM 513 O O . THR A 1 71 ? 29.307 -4.579 63.497 1.00 18.56 72 THR A O 1
ATOM 517 N N . GLU A 1 72 ? 27.548 -4.277 62.119 1.00 17.70 73 GLU A N 1
ATOM 518 C CA . GLU A 1 72 ? 27.554 -5.617 61.533 1.00 18.31 73 GLU A CA 1
ATOM 519 C C . GLU A 1 72 ? 27.322 -5.493 60.022 1.00 18.01 73 GLU A C 1
ATOM 520 O O . GLU A 1 72 ? 26.735 -4.527 59.540 1.00 17.13 73 GLU A O 1
ATOM 526 N N . MET A 1 73 ? 27.814 -6.460 59.264 1.00 18.51 74 MET A N 1
ATOM 527 C CA . MET A 1 73 ? 27.794 -6.398 57.814 1.00 18.43 74 MET A CA 1
ATOM 528 C C . MET A 1 73 ? 27.199 -7.690 57.277 1.00 18.38 74 MET A C 1
ATOM 529 O O . MET A 1 73 ? 27.488 -8.802 57.769 1.00 17.83 74 MET A O 1
ATOM 534 N N . VAL A 1 74 ? 26.336 -7.526 56.281 1.00 17.20 75 VAL A N 1
ATOM 535 C CA . VAL A 1 74 ? 25.849 -8.621 55.448 1.00 17.28 75 VAL A CA 1
ATOM 536 C C . VAL A 1 74 ? 26.563 -8.518 54.105 1.00 17.00 75 VAL A C 1
ATOM 537 O O . VAL A 1 74 ? 26.478 -7.495 53.412 1.00 16.02 75 VAL A O 1
ATOM 541 N N . ASN A 1 75 ? 27.287 -9.565 53.750 1.00 17.87 76 ASN A N 1
ATOM 542 C CA . ASN A 1 75 ? 27.871 -9.655 52.437 1.00 19.49 76 ASN A CA 1
ATOM 543 C C . ASN A 1 75 ? 27.151 -10.739 51.642 1.00 19.98 76 ASN A C 1
ATOM 544 O O . ASN A 1 75 ? 27.166 -11.902 51.995 1.00 20.93 76 ASN A O 1
ATOM 549 N N . ILE A 1 76 ? 26.483 -10.316 50.580 1.00 18.94 77 ILE A N 1
ATOM 550 C CA . ILE A 1 76 ? 25.672 -11.189 49.747 1.00 19.78 77 ILE A CA 1
ATOM 551 C C . ILE A 1 76 ? 26.553 -11.758 48.638 1.00 21.12 77 ILE A C 1
ATOM 552 O O . ILE A 1 76 ? 27.233 -11.022 47.941 1.00 23.59 77 ILE A O 1
ATOM 557 N N . GLY A 1 77 ? 26.596 -13.081 48.527 1.00 21.07 78 GLY A N 1
ATOM 558 C CA . GLY A 1 77 ? 27.477 -13.731 47.566 1.00 21.13 78 GLY A CA 1
ATOM 559 C C . GLY A 1 77 ? 27.018 -13.678 46.114 1.00 20.76 78 GLY A C 1
ATOM 560 O O . GLY A 1 77 ? 25.898 -13.321 45.839 1.00 18.96 78 GLY A O 1
ATOM 561 N N . THR A 1 78 ? 27.873 -14.115 45.185 1.00 21.68 79 THR A N 1
ATOM 562 C CA . THR A 1 78 ? 27.563 -14.022 43.751 1.00 22.73 79 THR A CA 1
ATOM 563 C C . THR A 1 78 ? 26.198 -14.637 43.353 1.00 21.38 79 THR A C 1
ATOM 564 O O . THR A 1 78 ? 25.412 -14.041 42.619 1.00 23.49 79 THR A O 1
ATOM 568 N N . ASP A 1 79 ? 25.942 -15.838 43.847 1.00 19.86 80 ASP A N 1
ATOM 569 C CA . ASP A 1 79 ? 24.700 -16.551 43.534 1.00 19.22 80 ASP A CA 1
ATOM 570 C C . ASP A 1 79 ? 23.606 -16.355 44.592 1.00 18.13 80 ASP A C 1
ATOM 571 O O . ASP A 1 79 ? 22.611 -17.077 44.588 1.00 18.73 80 ASP A O 1
ATOM 576 N N . GLU A 1 80 ? 23.770 -15.354 45.453 1.00 15.75 81 GLU A N 1
ATOM 577 C CA . GLU A 1 80 ? 22.844 -15.075 46.548 1.00 14.25 81 GLU A CA 1
ATOM 578 C C . GLU A 1 80 ? 22.116 -13.769 46.257 1.00 13.00 81 GLU A C 1
ATOM 579 O O . GLU A 1 80 ? 22.678 -12.846 45.663 1.00 13.64 81 GLU A O 1
ATOM 585 N N . TYR A 1 81 ? 20.852 -13.697 46.628 1.00 12.41 82 TYR A N 1
ATOM 586 C CA . TYR A 1 81 ? 20.091 -12.466 46.486 1.00 12.14 82 TYR A CA 1
ATOM 587 C C . TYR A 1 81 ? 18.998 -12.376 47.560 1.00 11.61 82 TYR A C 1
ATOM 588 O O . TYR A 1 81 ? 18.460 -13.393 48.012 1.00 12.36 82 TYR A O 1
ATOM 597 N N . LEU A 1 82 ? 18.690 -11.153 47.952 1.00 11.06 83 LEU A N 1
ATOM 598 C CA . LEU A 1 82 ? 17.649 -10.889 48.941 1.00 10.88 83 LEU A CA 1
ATOM 599 C C . LEU A 1 82 ? 16.271 -11.342 48.492 1.00 11.51 83 LEU A C 1
ATOM 600 O O . LEU A 1 82 ? 15.875 -11.135 47.350 1.00 11.74 83 LEU A O 1
ATOM 605 N N . THR A 1 83 ? 15.561 -11.990 49.403 1.00 12.27 84 THR A N 1
ATOM 606 C CA . THR A 1 83 ? 14.197 -12.447 49.163 1.00 12.68 84 THR A CA 1
ATOM 607 C C . THR A 1 83 ? 13.163 -11.992 50.200 1.00 12.99 84 THR A C 1
ATOM 608 O O . THR A 1 83 ? 11.972 -11.966 49.888 1.00 14.20 84 THR A O 1
ATOM 612 N N . GLY A 1 84 ? 13.595 -11.686 51.424 1.00 12.63 85 GLY A N 1
ATOM 613 C CA . GLY A 1 84 ? 12.670 -11.254 52.447 1.00 13.28 85 GLY A CA 1
ATOM 614 C C . GLY A 1 84 ? 13.323 -10.447 53.538 1.00 11.89 85 GLY A C 1
ATOM 615 O O . GLY A 1 84 ? 14.543 -10.454 53.696 1.00 12.13 85 GLY A O 1
ATOM 616 N N . ILE A 1 85 ? 12.514 -9.714 54.287 1.00 12.52 86 ILE A N 1
ATOM 617 C CA . ILE A 1 85 ? 12.956 -9.090 55.530 1.00 12.47 86 ILE A CA 1
ATOM 618 C C . ILE A 1 85 ? 11.917 -9.333 56.610 1.00 12.11 86 ILE A C 1
ATOM 619 O O . ILE A 1 85 ? 10.730 -9.581 56.334 1.00 13.06 86 ILE A O 1
ATOM 624 N N . SER A 1 86 ? 12.354 -9.257 57.861 1.00 12.08 87 SER A N 1
ATOM 625 C CA . SER A 1 86 ? 11.456 -9.356 59.010 1.00 13.17 87 SER A CA 1
ATOM 626 C C . SER A 1 86 ? 12.149 -8.652 60.149 1.00 12.57 87 SER A C 1
ATOM 627 O O . SER A 1 86 ? 13.330 -8.332 60.053 1.00 12.20 87 SER A O 1
ATOM 630 N N . GLY A 1 87 ? 11.461 -8.402 61.240 1.00 12.76 88 GLY A N 1
ATOM 631 C CA . GLY A 1 87 ? 12.080 -7.720 62.342 1.00 12.83 88 GLY A CA 1
ATOM 632 C C . GLY A 1 87 ? 11.056 -7.258 63.341 1.00 12.74 88 GLY A C 1
ATOM 633 O O . GLY A 1 87 ? 9.978 -7.829 63.395 1.00 13.66 88 GLY A O 1
ATOM 634 N N . THR A 1 88 ? 11.413 -6.247 64.120 1.00 12.84 89 THR A N 1
ATOM 635 C CA . THR A 1 88 ? 10.511 -5.671 65.099 1.00 13.18 89 THR A CA 1
ATOM 636 C C . THR A 1 88 ? 10.676 -4.160 65.160 1.00 13.05 89 THR A C 1
ATOM 637 O O . THR A 1 88 ? 11.762 -3.631 64.904 1.00 12.71 89 THR A O 1
ATOM 641 N N . PHE A 1 89 ? 9.606 -3.504 65.593 1.00 14.03 90 PHE A N 1
ATOM 642 C CA . PHE A 1 89 ? 9.565 -2.078 65.898 1.00 14.74 90 PHE A CA 1
ATOM 643 C C . PHE A 1 89 ? 9.194 -1.875 67.354 1.00 15.23 90 PHE A C 1
ATOM 644 O O . PHE A 1 89 ? 8.322 -2.545 67.863 1.00 16.67 90 PHE A O 1
ATOM 652 N N . GLY A 1 90 ? 9.871 -0.955 68.024 1.00 15.50 91 GLY A N 1
ATOM 653 C CA . GLY A 1 90 ? 9.625 -0.710 69.438 1.00 16.73 91 GLY A CA 1
ATOM 654 C C . GLY A 1 90 ? 10.435 0.479 69.925 1.00 18.05 91 GLY A C 1
ATOM 655 O O . GLY A 1 90 ? 11.049 1.192 69.155 1.00 18.24 91 GLY A O 1
ATOM 656 N N . ILE A 1 91 ? 10.458 0.682 71.230 1.00 19.96 92 ILE A N 1
ATOM 657 C CA . ILE A 1 91 ? 11.012 1.910 71.787 1.00 20.88 92 ILE A CA 1
ATOM 658 C C . ILE A 1 91 ? 12.520 1.822 71.953 1.00 20.92 92 ILE A C 1
ATOM 659 O O . ILE A 1 91 ? 13.045 0.859 72.514 1.00 21.91 92 ILE A O 1
ATOM 664 N N . TYR A 1 92 ? 13.198 2.844 71.443 1.00 20.40 93 TYR A N 1
ATOM 665 C CA . TYR A 1 92 ? 14.626 3.078 71.700 1.00 20.24 93 TYR A CA 1
ATOM 666 C C . TYR A 1 92 ? 14.762 4.565 72.008 1.00 20.62 93 TYR A C 1
ATOM 667 O O . TYR A 1 92 ? 14.427 5.394 71.173 1.00 19.80 93 TYR A O 1
ATOM 676 N N . LEU A 1 93 ? 15.249 4.895 73.207 1.00 21.73 94 LEU A N 1
ATOM 677 C CA . LEU A 1 93 ? 15.435 6.292 73.608 1.00 22.96 94 LEU A CA 1
ATOM 678 C C . LEU A 1 93 ? 14.164 7.117 73.396 1.00 23.64 94 LEU A C 1
ATOM 679 O O . LEU A 1 93 ? 14.219 8.253 72.915 1.00 24.51 94 LEU A O 1
ATOM 684 N N . ASP A 1 94 ? 13.029 6.521 73.772 1.00 23.52 95 ASP A N 1
ATOM 685 C CA . ASP A 1 94 ? 11.688 7.124 73.658 1.00 24.29 95 ASP A CA 1
ATOM 686 C C . ASP A 1 94 ? 11.196 7.378 72.232 1.00 24.15 95 ASP A C 1
ATOM 687 O O . ASP A 1 94 ? 10.273 8.158 72.030 1.00 25.22 95 ASP A O 1
ATOM 692 N N . ASN A 1 95 ? 11.804 6.729 71.244 1.00 23.36 96 ASN A N 1
ATOM 693 C CA . ASN A 1 95 ? 11.365 6.826 69.849 1.00 23.01 96 ASN A CA 1
ATOM 694 C C . ASN A 1 95 ? 10.855 5.448 69.426 1.00 21.33 96 ASN A C 1
ATOM 695 O O . ASN A 1 95 ? 11.472 4.463 69.765 1.00 20.47 96 ASN A O 1
ATOM 700 N N . ASN A 1 96 ? 9.748 5.367 68.692 1.00 20.68 97 ASN A N 1
ATOM 701 C CA . ASN A 1 96 ? 9.284 4.066 68.174 1.00 20.73 97 ASN A CA 1
ATOM 702 C C . ASN A 1 96 ? 9.936 3.818 66.824 1.00 18.89 97 ASN A C 1
ATOM 703 O O . ASN A 1 96 ? 9.598 4.460 65.834 1.00 19.60 97 ASN A O 1
ATOM 708 N N . VAL A 1 97 ? 10.898 2.910 66.810 1.00 17.03 98 VAL A N 1
ATOM 709 C CA . VAL A 1 97 ? 11.784 2.735 65.666 1.00 15.92 98 VAL A CA 1
ATOM 710 C C . VAL A 1 97 ? 12.102 1.254 65.451 1.00 14.43 98 VAL A C 1
ATOM 711 O O . VAL A 1 97 ? 11.715 0.390 66.230 1.00 14.60 98 VAL A O 1
ATOM 715 N N . LEU A 1 98 ? 12.811 0.970 64.368 1.00 13.79 99 LEU A N 1
ATOM 716 C CA . LEU A 1 98 ? 13.233 -0.391 64.088 1.00 13.59 99 LEU A CA 1
ATOM 717 C C . LEU A 1 98 ? 14.137 -0.835 65.235 1.00 14.37 99 LEU A C 1
ATOM 718 O O . LEU A 1 98 ? 15.104 -0.140 65.571 1.00 15.53 99 LEU A O 1
ATOM 723 N N . ARG A 1 99 ? 13.817 -1.983 65.847 1.00 14.04 100 ARG A N 1
ATOM 724 C CA . ARG A 1 99 ? 14.619 -2.544 66.935 1.00 14.54 100 ARG A CA 1
ATOM 725 C C . ARG A 1 99 ? 15.397 -3.774 66.519 1.00 14.20 100 ARG A C 1
ATOM 726 O O . ARG A 1 99 ? 16.441 -4.051 67.085 1.00 14.55 100 ARG A O 1
ATOM 734 N N . SER A 1 100 ? 14.903 -4.504 65.530 1.00 13.42 101 SER A N 1
ATOM 735 C CA . SER A 1 100 ? 15.644 -5.649 64.983 1.00 12.95 101 SER A CA 1
ATOM 736 C C . SER A 1 100 ? 15.233 -5.869 63.534 1.00 12.34 101 SER A C 1
ATOM 737 O O . SER A 1 100 ? 14.125 -5.533 63.122 1.00 12.87 101 SER A O 1
ATOM 740 N N . ILE A 1 101 ? 16.146 -6.460 62.791 1.00 11.93 102 ILE A N 1
ATOM 741 C CA . ILE A 1 101 ? 15.881 -6.803 61.407 1.00 12.02 102 ILE A CA 1
ATOM 742 C C . ILE A 1 101 ? 16.701 -8.020 60.995 1.00 11.75 102 ILE A C 1
ATOM 743 O O . ILE A 1 101 ? 17.857 -8.195 61.410 1.00 11.94 102 ILE A O 1
ATOM 748 N N . THR A 1 102 ? 16.097 -8.836 60.151 1.00 12.21 103 THR A N 1
ATOM 749 C CA . THR A 1 102 ? 16.716 -9.980 59.523 1.00 12.32 103 THR A CA 1
ATOM 750 C C . THR A 1 102 ? 16.576 -9.796 58.022 1.00 12.29 103 THR A C 1
ATOM 751 O O . THR A 1 102 ? 15.501 -9.415 57.536 1.00 12.46 103 THR A O 1
ATOM 755 N N . PHE A 1 103 ? 17.643 -10.099 57.305 1.00 11.94 104 PHE A N 1
ATOM 756 C CA . PHE A 1 103 ? 17.644 -10.080 55.849 1.00 11.90 104 PHE A CA 1
ATOM 757 C C . PHE A 1 103 ? 17.748 -11.513 55.344 1.00 12.03 104 PHE A C 1
ATOM 758 O O . PHE A 1 103 ? 18.787 -12.149 55.538 1.00 13.27 104 PHE A O 1
ATOM 766 N N . THR A 1 104 ? 16.683 -12.008 54.733 1.00 12.02 105 THR A N 1
ATOM 767 C CA . THR A 1 104 ? 16.653 -13.354 54.220 1.00 12.02 105 THR A CA 1
ATOM 768 C C . THR A 1 104 ? 16.965 -13.350 52.745 1.00 12.25 105 THR A C 1
ATOM 769 O O . THR A 1 104 ? 16.524 -12.470 52.005 1.00 12.29 105 THR A O 1
ATOM 773 N N . THR A 1 105 ? 17.787 -14.301 52.317 1.00 12.44 106 THR A N 1
ATOM 774 C CA . THR A 1 105 ? 18.138 -14.476 50.915 1.00 12.06 106 THR A CA 1
ATOM 775 C C . THR A 1 105 ? 17.633 -15.828 50.435 1.00 12.51 106 THR A C 1
ATOM 776 O O . THR A 1 105 ? 17.063 -16.612 51.206 1.00 13.22 106 THR A O 1
ATOM 780 N N . ASN A 1 106 ? 17.868 -16.103 49.164 1.00 12.93 107 ASN A N 1
ATOM 781 C CA . ASN A 1 106 ? 17.609 -17.418 48.609 1.00 13.66 107 ASN A CA 1
ATOM 782 C C . ASN A 1 106 ? 18.389 -18.526 49.296 1.00 14.66 107 ASN A C 1
ATOM 783 O O . ASN A 1 106 ? 18.046 -19.700 49.153 1.00 16.15 107 ASN A O 1
ATOM 788 N N . LEU A 1 107 ? 19.456 -18.168 50.005 1.00 14.17 108 LEU A N 1
ATOM 789 C CA . LEU A 1 107 ?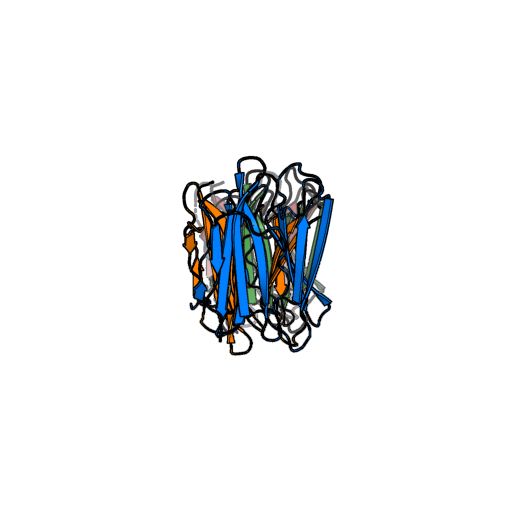 20.300 -19.162 50.670 1.00 14.97 108 LEU A CA 1
ATOM 790 C C . LEU A 1 107 ? 20.071 -19.280 52.158 1.00 15.56 108 LEU A C 1
ATOM 791 O O . LEU A 1 107 ? 20.141 -20.383 52.682 1.00 17.11 108 LEU A O 1
ATOM 796 N N . LYS A 1 108 ? 19.820 -18.177 52.853 1.00 14.42 109 LYS A N 1
ATOM 797 C CA . LYS A 1 108 ? 19.760 -18.242 54.315 1.00 14.44 109 LYS A CA 1
ATOM 798 C C . LYS A 1 108 ? 19.247 -16.938 54.893 1.00 13.25 109 LYS A C 1
ATOM 799 O O . LYS A 1 108 ? 19.192 -15.920 54.205 1.00 13.45 109 LYS A O 1
ATOM 805 N N . ALA A 1 109 ? 18.875 -16.982 56.165 1.00 13.73 110 ALA A N 1
ATOM 806 C CA . ALA A 1 109 ? 18.562 -15.784 56.935 1.00 13.28 110 ALA A CA 1
ATOM 807 C C . ALA A 1 109 ? 19.845 -15.228 57.544 1.00 13.31 110 ALA A C 1
ATOM 808 O O . ALA A 1 109 ? 20.632 -15.969 58.131 1.00 14.42 110 ALA A O 1
ATOM 810 N N . HIS A 1 110 ? 20.040 -13.921 57.407 1.00 12.46 111 HIS A N 1
ATOM 811 C CA . HIS A 1 110 ? 21.159 -13.203 57.988 1.00 12.73 111 HIS A CA 1
ATOM 812 C C . HIS A 1 110 ? 20.586 -12.330 59.098 1.00 13.15 111 HIS A C 1
ATOM 813 O O . HIS A 1 110 ? 19.671 -11.540 58.858 1.00 13.60 111 HIS A O 1
ATOM 820 N N . GLY A 1 111 ? 21.117 -12.466 60.304 1.00 13.98 112 GLY A N 1
ATOM 821 C CA . GLY A 1 111 ? 20.615 -11.734 61.450 1.00 14.34 112 GLY A CA 1
ATOM 822 C C . GLY A 1 111 ? 20.306 -12.719 62.562 1.00 14.85 112 GLY A C 1
ATOM 823 O O . GLY A 1 111 ? 20.857 -13.824 62.590 1.00 16.07 112 GLY A O 1
ATOM 824 N N . PRO A 1 112 ? 19.447 -12.347 63.495 1.00 13.77 113 PRO A N 1
ATOM 825 C CA . PRO A 1 112 ? 18.856 -11.007 63.588 1.00 14.29 113 PRO A CA 1
ATOM 826 C C . PRO A 1 112 ? 19.851 -9.955 64.013 1.00 13.68 113 PRO A C 1
ATOM 827 O O . PRO A 1 112 ? 20.760 -10.243 64.777 1.00 15.77 113 PRO A O 1
ATOM 831 N N . TYR A 1 113 ? 19.684 -8.746 63.496 1.00 13.67 114 TYR A N 1
ATOM 832 C CA . TYR A 1 113 ? 20.489 -7.603 63.885 1.00 13.64 114 TYR A CA 1
ATOM 833 C C . TYR A 1 113 ? 19.624 -6.754 64.820 1.00 15.39 114 TYR A C 1
ATOM 834 O O . TYR A 1 113 ? 18.687 -6.099 64.374 1.00 14.40 114 TYR A O 1
ATOM 843 N N . GLY A 1 114 ? 19.936 -6.771 66.116 1.00 17.34 115 GLY A N 1
ATOM 844 C CA . GLY A 1 114 ? 19.054 -6.217 67.138 1.00 19.98 115 GLY A CA 1
ATOM 845 C C . GLY A 1 114 ? 18.316 -7.271 67.951 1.00 22.52 115 GLY A C 1
ATOM 846 O O . GLY A 1 114 ? 18.265 -8.452 67.579 1.00 24.63 115 GLY A O 1
ATOM 847 N N . GLN A 1 115 ? 17.681 -6.842 69.036 1.00 24.78 116 GLN A N 1
ATOM 848 C CA . GLN A 1 115 ? 17.057 -7.752 69.990 1.00 26.37 116 GLN A CA 1
ATOM 849 C C . GLN A 1 115 ? 15.591 -7.928 69.644 1.00 25.85 116 GLN A C 1
ATOM 850 O O . GLN A 1 115 ? 14.970 -7.004 69.094 1.00 25.13 116 GLN A O 1
ATOM 856 N N . LYS A 1 116 ? 15.054 -9.100 69.986 1.00 26.48 117 LYS A N 1
ATOM 857 C CA . LYS A 1 116 ? 13.638 -9.419 69.807 1.00 26.20 117 LYS A CA 1
ATOM 858 C C . LYS A 1 116 ? 12.807 -8.726 70.874 1.00 25.90 117 LYS A C 1
ATOM 859 O O . LYS A 1 116 ? 12.433 -9.311 71.902 1.00 26.49 117 LYS A O 1
ATOM 865 N N . VAL A 1 117 ? 12.530 -7.463 70.607 1.00 23.92 118 VAL A N 1
ATOM 866 C CA . VAL A 1 117 ? 11.664 -6.671 71.447 1.00 23.38 118 VAL A CA 1
ATOM 867 C C . VAL A 1 117 ? 10.782 -5.841 70.521 1.00 22.06 118 VAL A C 1
ATOM 868 O O . VAL A 1 117 ? 11.205 -5.423 69.439 1.00 21.43 118 VAL A O 1
ATOM 872 N N . GLY A 1 118 ? 9.559 -5.609 70.964 1.00 21.60 119 GLY A N 1
ATOM 873 C CA . GLY A 1 118 ? 8.598 -4.812 70.232 1.00 20.13 119 GLY A CA 1
ATOM 874 C C . GLY A 1 118 ? 7.737 -5.684 69.367 1.00 19.46 119 GLY A C 1
ATOM 875 O O . GLY A 1 118 ? 7.631 -6.891 69.575 1.00 20.25 119 GLY A O 1
ATOM 876 N N . THR A 1 119 ? 7.143 -5.048 68.373 1.00 17.49 120 THR A N 1
ATOM 877 C CA . THR A 1 119 ? 6.112 -5.642 67.557 1.00 18.17 120 THR A CA 1
ATOM 878 C C . THR A 1 119 ? 6.721 -6.218 66.292 1.00 16.97 120 THR A C 1
ATOM 879 O O . THR A 1 119 ? 7.422 -5.507 65.583 1.00 15.32 120 THR A O 1
ATOM 883 N N . PRO A 1 120 ? 6.462 -7.488 65.994 1.00 16.54 121 PRO A N 1
ATOM 884 C CA . PRO A 1 120 ? 7.066 -8.110 64.812 1.00 16.16 121 PRO A CA 1
ATOM 885 C C . PRO A 1 120 ? 6.431 -7.695 63.488 1.00 15.71 121 PRO A C 1
ATOM 886 O O . PRO A 1 120 ? 5.228 -7.373 63.412 1.00 17.58 121 PRO A O 1
ATOM 890 N N . PHE A 1 121 ? 7.247 -7.734 62.444 1.00 15.60 122 PHE A N 1
ATOM 891 C CA . PHE A 1 121 ? 6.778 -7.659 61.081 1.00 14.76 122 PHE A CA 1
ATOM 892 C C . PHE A 1 121 ? 7.526 -8.675 60.234 1.00 15.70 122 PHE A C 1
ATOM 893 O O . PHE A 1 121 ? 8.655 -9.053 60.550 1.00 14.55 122 PHE A O 1
ATOM 901 N N . SER A 1 122 ? 6.933 -9.061 59.120 1.00 15.48 123 SER A N 1
ATOM 902 C CA . SER A 1 122 ? 7.626 -9.883 58.120 1.00 16.38 123 SER A CA 1
ATOM 903 C C . SER A 1 122 ? 7.060 -9.662 56.724 1.00 16.93 123 SER A C 1
ATOM 904 O O . SER A 1 122 ? 5.827 -9.543 56.549 1.00 18.75 123 SER A O 1
ATOM 907 N N . SER A 1 123 ? 7.940 -9.612 55.735 1.00 16.67 124 SER A N 1
ATOM 908 C CA . SER A 1 123 ? 7.523 -9.687 54.352 1.00 17.83 124 SER A CA 1
ATOM 909 C C . SER A 1 123 ? 7.081 -11.114 54.030 1.00 20.64 124 SER A C 1
ATOM 910 O O . SER A 1 123 ? 7.261 -12.037 54.815 1.00 20.96 124 SER A O 1
ATOM 913 N N . ALA A 1 124 ? 6.476 -11.280 52.864 1.00 23.82 125 ALA A N 1
ATOM 914 C CA . ALA A 1 124 ? 6.111 -12.601 52.360 1.00 26.87 125 ALA A CA 1
ATOM 915 C C . ALA A 1 124 ? 7.238 -13.115 51.482 1.00 28.86 125 ALA A C 1
ATOM 916 O O . ALA A 1 124 ? 7.528 -12.540 50.423 1.00 28.64 125 ALA A O 1
ATOM 918 N N . ASN A 1 125 ? 7.869 -14.198 51.914 1.00 31.48 126 ASN A N 1
ATOM 919 C CA . ASN A 1 125 ? 8.978 -14.787 51.178 1.00 33.07 126 ASN A CA 1
ATOM 920 C C . ASN A 1 125 ? 8.449 -15.684 50.066 1.00 34.61 126 ASN A C 1
ATOM 921 O O . ASN A 1 125 ? 7.806 -16.689 50.344 1.00 35.80 126 ASN A O 1
ATOM 923 N N . VAL A 1 126 ? 8.713 -15.305 48.811 1.00 35.39 127 VAL A N 1
ATOM 924 C CA . VAL A 1 126 ? 8.365 -16.109 47.633 1.00 36.42 127 VAL A CA 1
ATOM 925 C C . VAL A 1 126 ? 9.543 -16.240 46.660 1.00 36.73 127 VAL A C 1
ATOM 926 O O . VAL A 1 126 ? 10.659 -15.766 46.921 1.00 37.18 127 VAL A O 1
ATOM 928 N N . ASN A 1 129 ? 10.637 -14.665 43.667 1.00 21.39 130 ASN A N 1
ATOM 929 C CA . ASN A 1 129 ? 10.697 -13.215 43.919 1.00 20.00 130 ASN A CA 1
ATOM 930 C C . ASN A 1 129 ? 12.013 -12.782 44.541 1.00 18.53 130 ASN A C 1
ATOM 931 O O . ASN A 1 129 ? 12.592 -13.461 45.375 1.00 19.07 130 ASN A O 1
ATOM 936 N N . GLU A 1 130 ? 12.420 -11.591 44.144 1.00 16.44 131 GLU A N 1
ATOM 937 C CA . GLU A 1 130 ? 13.667 -10.994 44.566 1.00 15.29 131 GLU A CA 1
ATOM 938 C C . GLU A 1 130 ? 13.371 -9.607 45.117 1.00 14.34 131 GLU A C 1
ATOM 939 O O . GLU A 1 130 ? 12.649 -8.827 44.504 1.00 13.48 131 GLU A O 1
ATOM 945 N N . ILE A 1 131 ? 13.951 -9.294 46.269 1.00 12.82 132 ILE A N 1
ATOM 946 C CA . ILE A 1 131 ? 13.978 -7.908 46.747 1.00 12.37 132 ILE A CA 1
ATOM 947 C C . ILE A 1 131 ? 15.060 -7.206 45.976 1.00 11.00 132 ILE A C 1
ATOM 948 O O . ILE A 1 131 ? 16.245 -7.602 46.043 1.00 13.23 132 ILE A O 1
ATOM 953 N N . VAL A 1 132 ? 14.697 -6.135 45.269 1.00 10.25 133 VAL A N 1
ATOM 954 C CA . VAL A 1 132 ? 15.606 -5.388 44.403 1.00 10.74 133 VAL A CA 1
ATOM 955 C C . VAL A 1 132 ? 15.834 -3.966 44.924 1.00 9.88 133 VAL A C 1
ATOM 956 O O . VAL A 1 132 ? 16.602 -3.207 44.346 1.00 10.32 133 VAL A O 1
ATOM 960 N N . GLY A 1 133 ? 15.235 -3.627 46.051 1.00 9.60 134 GLY A N 1
ATOM 961 C CA . GLY A 1 133 ? 15.459 -2.325 46.648 1.00 10.00 134 GLY A CA 1
ATOM 962 C C . GLY A 1 133 ? 14.681 -2.213 47.939 1.00 9.90 134 GLY A C 1
ATOM 963 O O . GLY A 1 133 ? 13.930 -3.116 48.309 1.00 9.43 134 GLY A O 1
ATOM 964 N N . PHE A 1 134 ? 14.884 -1.100 48.623 1.00 9.35 135 PHE A N 1
ATOM 965 C CA . PHE A 1 134 ? 14.221 -0.802 49.884 1.00 9.75 135 PHE A CA 1
ATOM 966 C C . PHE A 1 134 ? 13.713 0.627 49.875 1.00 9.90 135 PHE A C 1
ATOM 967 O O . PHE A 1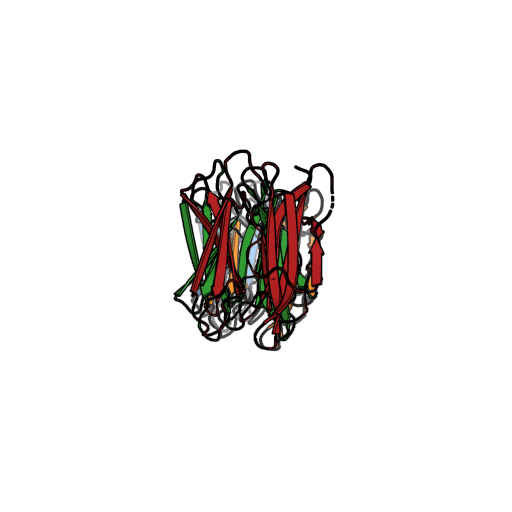 134 ? 14.179 1.483 49.120 1.00 9.75 135 PHE A O 1
ATOM 975 N N . LEU A 1 135 ? 12.692 0.864 50.681 1.00 9.86 136 LEU A N 1
ATOM 976 C CA . LEU A 1 135 ? 12.195 2.224 50.900 1.00 10.28 136 LEU A CA 1
ATOM 977 C C . LEU A 1 135 ? 11.673 2.292 52.323 1.00 10.08 136 LEU A C 1
ATOM 978 O O . LEU A 1 135 ? 11.513 1.273 52.980 1.00 11.88 136 LEU A O 1
ATOM 983 N N . GLY A 1 136 ? 11.386 3.469 52.815 1.00 9.62 137 GLY A N 1
ATOM 984 C CA . GLY A 1 136 ? 10.966 3.564 54.202 1.00 9.33 137 GLY A CA 1
ATOM 985 C C . GLY A 1 136 ? 10.915 4.974 54.692 1.00 9.83 137 GLY A C 1
ATOM 986 O O . GLY A 1 136 ? 10.792 5.910 53.919 1.00 9.90 137 GLY A O 1
ATOM 987 N N . ARG A 1 137 ? 11.027 5.134 56.003 1.00 10.52 138 ARG A N 1
ATOM 988 C CA . ARG A 1 137 ? 11.172 6.456 56.612 1.00 11.07 138 ARG A CA 1
ATOM 989 C C . ARG A 1 137 ? 12.275 6.391 57.634 1.00 10.47 138 ARG A C 1
ATOM 990 O O . ARG A 1 137 ? 12.546 5.333 58.198 1.00 11.02 138 ARG A O 1
ATOM 998 N N . SER A 1 138 ? 12.922 7.524 57.865 1.00 10.82 139 SER A N 1
ATOM 999 C CA . SER A 1 138 ? 14.045 7.565 58.803 1.00 11.68 139 SER A CA 1
ATOM 1000 C C . SER A 1 138 ? 14.322 8.977 59.245 1.00 12.75 139 SER A C 1
ATOM 1001 O O . SER A 1 138 ? 13.924 9.954 58.611 1.00 13.07 139 SER A O 1
ATOM 1004 N N . GLY A 1 139 ? 15.060 9.056 60.333 1.00 12.58 140 GLY A N 1
ATOM 1005 C CA . GLY A 1 139 ? 15.557 10.315 60.867 1.00 12.89 140 GLY A CA 1
ATOM 1006 C C . GLY A 1 139 ? 16.838 10.021 61.648 1.00 12.19 140 GLY A C 1
ATOM 1007 O O . GLY A 1 139 ? 17.856 9.612 61.090 1.00 12.90 140 GLY A O 1
ATOM 1008 N N . TYR A 1 140 ? 16.751 10.174 62.960 1.00 12.46 141 TYR A N 1
ATOM 1009 C CA . TYR A 1 140 ? 17.813 9.715 63.833 1.00 12.58 141 TYR A CA 1
ATOM 1010 C C . TYR A 1 140 ? 17.940 8.190 63.772 1.00 12.40 141 TYR A C 1
ATOM 1011 O O . TYR A 1 140 ? 19.029 7.653 63.904 1.00 12.57 141 TYR A O 1
ATOM 1020 N N . TYR A 1 141 ? 16.822 7.519 63.519 1.00 12.77 142 TYR A N 1
ATOM 1021 C CA . TYR A 1 141 ? 16.712 6.052 63.535 1.00 12.56 142 TYR A CA 1
ATOM 1022 C C . TYR A 1 141 ? 15.939 5.624 62.311 1.00 11.60 142 TYR A C 1
ATOM 1023 O O . TYR A 1 141 ? 15.654 6.433 61.465 1.00 11.99 142 TYR A O 1
ATOM 1032 N N . VAL A 1 142 ? 15.636 4.344 62.200 1.00 12.15 143 VAL A N 1
ATOM 1033 C CA . VAL A 1 142 ? 14.826 3.860 61.096 1.00 12.19 143 VAL A CA 1
ATOM 1034 C C . VAL A 1 142 ? 13.395 3.733 61.573 1.00 12.45 143 VAL A C 1
ATOM 1035 O O . VAL A 1 142 ? 13.095 2.942 62.461 1.00 13.51 143 VAL A O 1
ATOM 1039 N N . ASP A 1 143 ? 12.508 4.537 60.999 1.00 12.19 144 ASP A N 1
ATOM 1040 C CA . ASP A 1 143 ? 11.109 4.611 61.415 1.00 12.57 144 ASP A CA 1
ATOM 1041 C C . ASP A 1 143 ? 10.210 3.614 60.687 1.00 12.20 144 ASP A C 1
ATOM 1042 O O . ASP A 1 143 ? 9.146 3.235 61.207 1.00 12.32 144 ASP A O 1
ATOM 1047 N N . ALA A 1 144 ? 10.572 3.270 59.449 1.00 11.06 145 ALA A N 1
ATOM 1048 C CA . ALA A 1 144 ? 9.804 2.325 58.632 1.00 10.64 145 ALA A CA 1
ATOM 1049 C C . ALA A 1 144 ? 10.684 1.749 57.545 1.00 10.46 145 ALA A C 1
ATOM 1050 O O . ALA A 1 144 ? 11.659 2.386 57.126 1.00 10.71 145 ALA A O 1
ATOM 1052 N N . ILE A 1 145 ? 10.374 0.527 57.115 1.00 10.25 146 ILE A N 1
ATOM 1053 C CA . ILE A 1 145 ? 11.079 -0.081 56.016 1.00 9.67 146 ILE A CA 1
ATOM 1054 C C . ILE A 1 145 ? 10.148 -1.004 55.244 1.00 10.11 146 ILE A C 1
ATOM 1055 O O . ILE A 1 145 ? 9.371 -1.746 55.838 1.00 11.49 146 ILE A O 1
ATOM 1060 N N . GLY A 1 146 ? 10.286 -0.963 53.928 1.00 10.52 147 GLY A N 1
ATOM 1061 C CA . GLY A 1 146 ? 9.627 -1.879 53.021 1.00 10.71 147 GLY A CA 1
ATOM 1062 C C . GLY A 1 146 ? 10.509 -2.239 51.857 1.00 10.03 147 GLY A C 1
ATOM 1063 O O . GLY A 1 146 ? 11.691 -1.900 51.840 1.00 9.93 147 GLY A O 1
ATOM 1064 N N . THR A 1 147 ? 9.976 -2.968 50.889 1.00 9.91 148 THR A N 1
ATOM 1065 C CA . THR A 1 147 ? 10.788 -3.528 49.807 1.00 10.36 148 THR A CA 1
ATOM 1066 C C . THR A 1 147 ? 10.224 -3.198 48.436 1.00 9.82 148 THR A C 1
ATOM 1067 O O . THR A 1 147 ? 9.000 -3.020 48.280 1.00 10.12 148 THR A O 1
ATOM 1071 N N . TYR A 1 148 ? 11.099 -3.181 47.451 1.00 10.37 149 TYR A N 1
ATOM 1072 C CA . TYR A 1 148 ? 10.737 -3.252 46.040 1.00 10.08 149 TYR A CA 1
ATOM 1073 C C . TYR A 1 148 ? 11.003 -4.680 45.587 1.00 10.67 149 TYR A C 1
ATOM 1074 O O . TYR A 1 148 ? 12.033 -5.261 45.956 1.00 10.76 149 TYR A O 1
ATOM 1083 N N . ASN A 1 149 ? 10.125 -5.213 44.744 1.00 11.99 150 ASN A N 1
ATOM 1084 C CA . ASN A 1 149 ? 10.100 -6.621 44.409 1.00 13.03 150 ASN A CA 1
ATOM 1085 C C . ASN A 1 149 ? 10.019 -6.829 42.911 1.00 15.54 150 ASN A C 1
ATOM 1086 O O . ASN A 1 149 ? 9.394 -6.040 42.223 1.00 15.72 150 ASN A O 1
ATOM 1091 N N . ARG A 1 150 ? 10.673 -7.877 42.420 1.00 17.89 151 ARG A N 1
ATOM 1092 C CA . ARG A 1 150 ? 10.663 -8.198 40.984 1.00 20.83 151 ARG A CA 1
ATOM 1093 C C . ARG A 1 150 ? 10.891 -9.695 40.868 1.00 23.42 151 ARG A C 1
ATOM 1094 O O . ARG A 1 150 ? 11.699 -10.248 41.593 1.00 24.84 151 ARG A O 1
ATOM 1102 N N . HIS A 1 151 ? 10.203 -10.372 39.955 1.00 26.07 152 HIS A N 1
ATOM 1103 C CA . HIS A 1 151 ? 10.424 -11.804 39.830 1.00 28.89 152 HIS A CA 1
ATOM 1104 C C . HIS A 1 151 ? 11.844 -12.046 39.334 1.00 29.62 152 HIS A C 1
ATOM 1105 O O . HIS A 1 151 ? 12.342 -11.298 38.490 1.00 31.05 152 HIS A O 1
ATOM 1120 N N . VAL B 1 2 ? 2.050 3.468 55.960 1.00 16.85 3 VAL B N 1
ATOM 1121 C CA . VAL B 1 2 ? 3.206 4.385 56.110 1.00 16.10 3 VAL B CA 1
ATOM 1122 C C . VAL B 1 2 ? 3.240 5.379 54.933 1.00 15.07 3 VAL B C 1
ATOM 1123 O O . VAL B 1 2 ? 3.287 4.951 53.786 1.00 15.22 3 VAL B O 1
ATOM 1127 N N . PRO B 1 3 ? 3.184 6.678 55.192 1.00 14.71 4 PRO B N 1
ATOM 1128 C CA . PRO B 1 3 ? 3.201 7.650 54.092 1.00 14.97 4 PRO B CA 1
ATOM 1129 C C . PRO B 1 3 ? 4.520 7.640 53.333 1.00 13.74 4 PRO B C 1
ATOM 1130 O O . PRO B 1 3 ? 5.600 7.315 53.868 1.00 13.47 4 PRO B O 1
ATOM 1134 N N . MET B 1 4 ? 4.441 8.047 52.078 1.00 12.81 5 MET B N 1
ATOM 1135 C CA . MET B 1 4 ? 5.577 8.151 51.189 1.00 12.81 5 MET B CA 1
ATOM 1136 C C . MET B 1 4 ? 5.474 9.415 50.392 1.00 12.91 5 MET B C 1
ATOM 1137 O O . MET B 1 4 ? 4.387 9.944 50.206 1.00 14.85 5 MET B O 1
ATOM 1142 N N . ASP B 1 5 ? 6.594 9.886 49.888 1.00 12.30 6 ASP B N 1
ATOM 1143 C CA . ASP B 1 5 ? 6.574 11.110 49.103 1.00 12.56 6 ASP B CA 1
ATOM 1144 C C . ASP B 1 5 ? 5.874 10.896 47.761 1.00 12.74 6 ASP B C 1
ATOM 1145 O O . ASP B 1 5 ? 5.999 9.864 47.111 1.00 13.91 6 ASP B O 1
ATOM 1150 N N . THR B 1 6 ? 5.159 11.925 47.321 1.00 13.96 7 THR B N 1
ATOM 1151 C CA . THR B 1 6 ? 4.355 11.879 46.100 1.00 14.29 7 THR B CA 1
ATOM 1152 C C . THR B 1 6 ? 5.246 11.755 44.864 1.00 13.09 7 THR B C 1
ATOM 1153 O O . THR B 1 6 ? 6.258 12.463 44.706 1.00 12.23 7 THR B O 1
ATOM 1157 N N . ILE B 1 7 ? 4.865 10.827 43.996 1.00 12.35 8 ILE B N 1
ATOM 1158 C CA . ILE B 1 7 ? 5.536 10.581 42.725 1.00 12.54 8 ILE B CA 1
ATOM 1159 C C . ILE B 1 7 ? 4.893 11.403 41.617 1.00 13.03 8 ILE B C 1
ATOM 1160 O O . ILE B 1 7 ? 3.664 11.408 41.510 1.00 13.90 8 ILE B O 1
ATOM 1165 N N . SER B 1 8 ? 5.690 12.075 40.798 1.00 13.12 9 SER B N 1
ATOM 1166 C CA . SER B 1 8 ? 5.256 12.623 39.522 1.00 13.57 9 SER B CA 1
ATOM 1167 C C . SER B 1 8 ? 5.963 11.861 38.413 1.00 13.93 9 SER B C 1
ATOM 1168 O O . SER B 1 8 ? 7.142 11.541 38.513 1.00 13.53 9 SER B O 1
ATOM 1173 N N . GLY B 1 9 ? 5.230 11.605 37.335 1.00 14.99 10 GLY B N 1
ATOM 1174 C CA . GLY B 1 9 ? 5.711 10.735 36.280 1.00 15.42 10 GLY B CA 1
ATOM 1175 C C . GLY B 1 9 ? 5.702 9.305 36.776 1.00 15.33 10 GLY B C 1
ATOM 1176 O O . GLY B 1 9 ? 4.812 8.958 37.549 1.00 15.93 10 GLY B O 1
ATOM 1177 N N . PRO B 1 10 ? 6.678 8.481 36.395 1.00 15.08 11 PRO B N 1
ATOM 1178 C CA . PRO B 1 10 ? 7.753 8.838 35.461 1.00 14.85 11 PRO B CA 1
ATOM 1179 C C . PRO B 1 10 ? 7.297 9.176 34.044 1.00 15.23 11 PRO B C 1
ATOM 1180 O O . PRO B 1 10 ? 6.223 8.744 33.591 1.00 16.66 11 PRO B O 1
ATOM 1184 N N . TRP B 1 11 ? 8.134 9.964 33.380 1.00 14.62 12 TRP B N 1
ATOM 1185 C CA . TRP B 1 11 ? 8.024 10.267 31.956 1.00 15.47 12 TRP B CA 1
ATOM 1186 C C . TRP B 1 11 ? 8.978 9.391 31.179 1.00 15.49 12 TRP B C 1
ATOM 1187 O O . TRP B 1 11 ? 10.088 9.165 31.615 1.00 15.47 12 TRP B O 1
ATOM 1198 N N . GLY B 1 12 ? 8.555 8.920 30.009 1.00 16.02 13 GLY B N 1
ATOM 1199 C CA . GLY B 1 12 ? 9.388 8.089 29.154 1.00 16.05 13 GLY B CA 1
ATOM 1200 C C . GLY B 1 12 ? 8.691 6.803 28.771 1.00 17.03 13 GLY B C 1
ATOM 1201 O O . GLY B 1 12 ? 7.478 6.774 28.531 1.00 17.26 13 GLY B O 1
ATOM 1202 N N . ASN B 1 13 ? 9.452 5.725 28.759 1.00 16.80 14 ASN B N 1
ATOM 1203 C CA . ASN B 1 13 ? 9.065 4.460 28.157 1.00 18.04 14 ASN B CA 1
ATOM 1204 C C . ASN B 1 13 ? 9.278 3.303 29.106 1.00 16.81 14 ASN B C 1
ATOM 1205 O O . ASN B 1 13 ? 9.816 3.473 30.204 1.00 15.82 14 ASN B O 1
ATOM 1210 N N . ASN B 1 14 ? 8.872 2.120 28.669 1.00 16.23 15 ASN B N 1
ATOM 1211 C CA . ASN B 1 14 ? 8.805 0.949 29.535 1.00 16.72 15 ASN B CA 1
ATOM 1212 C C . ASN B 1 14 ? 10.035 0.071 29.490 1.00 15.94 15 ASN B C 1
ATOM 1213 O O . ASN B 1 14 ? 10.081 -0.966 30.157 1.00 16.49 15 ASN B O 1
ATOM 1218 N N . GLY B 1 15 ? 11.030 0.466 28.699 1.00 16.13 16 GLY B N 1
ATOM 1219 C CA . GLY B 1 15 ? 12.251 -0.297 28.580 1.00 16.60 16 GLY B CA 1
ATOM 1220 C C . GLY B 1 15 ? 13.106 -0.269 29.837 1.00 16.16 16 GLY B C 1
ATOM 1221 O O . GLY B 1 15 ? 12.825 0.476 30.785 1.00 15.36 16 GLY B O 1
ATOM 1222 N N . GLY B 1 16 ? 14.166 -1.069 29.840 1.00 16.07 17 GLY B N 1
ATOM 1223 C CA . GLY B 1 16 ? 15.078 -1.101 30.965 1.00 16.14 17 GLY B CA 1
ATOM 1224 C C . GLY B 1 16 ? 14.485 -1.661 32.244 1.00 16.26 17 GLY B C 1
ATOM 1225 O O . GLY B 1 16 ? 13.470 -2.350 32.220 1.00 18.09 17 GLY B O 1
ATOM 1226 N N . ASN B 1 17 ? 15.163 -1.333 33.341 1.00 15.94 18 ASN B N 1
ATOM 1227 C CA . ASN B 1 17 ? 14.882 -1.787 34.700 1.00 16.65 18 ASN B CA 1
ATOM 1228 C C . ASN B 1 17 ? 14.495 -0.568 35.548 1.00 13.88 18 ASN B C 1
ATOM 1229 O O . ASN B 1 17 ? 15.040 0.513 35.363 1.00 12.83 18 ASN B O 1
ATOM 1234 N N . PHE B 1 18 ? 13.600 -0.756 36.510 1.00 12.14 19 PHE B N 1
ATOM 1235 C CA . PHE B 1 18 ? 13.246 0.283 37.468 1.00 11.50 19 PHE B CA 1
ATOM 1236 C C . PHE B 1 18 ? 14.428 0.680 38.353 1.00 11.00 19 PHE B C 1
ATOM 1237 O O . PHE B 1 18 ? 15.266 -0.162 38.727 1.00 11.59 19 PHE B O 1
ATOM 1245 N N . TRP B 1 19 ? 14.492 1.964 38.683 1.00 10.59 20 TRP B N 1
ATOM 1246 C CA . TRP B 1 19 ? 15.442 2.487 39.661 1.00 9.92 20 TRP B CA 1
ATOM 1247 C C . TRP B 1 19 ? 14.751 3.552 40.514 1.00 9.93 20 TRP B C 1
ATOM 1248 O O . TRP B 1 19 ? 13.782 4.176 40.086 1.00 10.00 20 TRP B O 1
ATOM 1259 N N . SER B 1 20 ? 15.306 3.794 41.688 1.00 9.32 21 SER B N 1
ATOM 1260 C CA . SER B 1 20 ? 14.749 4.775 42.616 1.00 9.51 21 SER B CA 1
ATOM 1261 C C . SER B 1 20 ? 15.831 5.278 43.562 1.00 9.78 21 SER B C 1
ATOM 1262 O O . SER B 1 20 ? 16.645 4.509 44.069 1.00 9.74 21 SER B O 1
ATOM 1265 N N . PHE B 1 21 ? 15.807 6.586 43.797 1.00 9.29 22 PHE B N 1
ATOM 1266 C CA . PHE B 1 21 ? 16.754 7.230 44.697 1.00 9.90 22 PHE B CA 1
ATOM 1267 C C . PHE B 1 21 ? 16.149 8.456 45.343 1.00 9.07 22 PHE B C 1
ATOM 1268 O O . PHE B 1 21 ? 16.030 9.501 44.719 1.00 9.63 22 PHE B O 1
ATOM 1276 N N . ARG B 1 22 ? 15.836 8.313 46.627 1.00 9.05 23 ARG B N 1
ATOM 1277 C CA . ARG B 1 22 ? 15.366 9.418 47.454 1.00 9.37 23 ARG B CA 1
ATOM 1278 C C . ARG B 1 22 ? 16.199 9.377 48.738 1.00 9.99 23 ARG B C 1
ATOM 1279 O O . ARG B 1 22 ? 15.895 8.627 49.669 1.00 9.34 23 ARG B O 1
ATOM 1287 N N . PRO B 1 23 ? 17.286 10.155 48.776 1.00 10.21 24 PRO B N 1
ATOM 1288 C CA . PRO B 1 23 ? 18.148 10.159 49.949 1.00 10.88 24 PRO B CA 1
ATOM 1289 C C . PRO B 1 23 ? 17.556 11.064 51.019 1.00 11.90 24 PRO B C 1
ATOM 1290 O O . PRO B 1 23 ? 16.709 11.921 50.718 1.00 11.88 24 PRO B O 1
ATOM 1294 N N . VAL B 1 24 ? 17.978 10.865 52.252 1.00 13.52 25 VAL B N 1
ATOM 1295 C CA . VAL B 1 24 ? 17.396 11.573 53.383 1.00 15.13 25 VAL B CA 1
ATOM 1296 C C . VAL B 1 24 ? 17.739 13.057 53.327 1.00 15.97 25 VAL B C 1
ATOM 1297 O O . VAL B 1 24 ? 16.868 13.889 53.592 1.00 18.06 25 VAL B O 1
ATOM 1301 N N . ASN B 1 25 ? 18.965 13.375 52.938 1.00 14.80 26 ASN B N 1
ATOM 1302 C CA . ASN B 1 25 ? 19.383 14.771 52.803 1.00 15.55 26 ASN B CA 1
ATOM 1303 C C . ASN B 1 25 ? 19.360 15.186 51.346 1.00 14.42 26 ASN B C 1
ATOM 1304 O O . ASN B 1 25 ? 18.991 14.410 50.468 1.00 14.02 26 ASN B O 1
ATOM 1309 N N . LYS B 1 26 ? 19.631 16.457 51.109 1.00 14.04 27 LYS B N 1
ATOM 1310 C CA . LYS B 1 26 ? 19.451 17.047 49.796 1.00 13.56 27 LYS B CA 1
ATOM 1311 C C . LYS B 1 26 ? 20.425 16.512 48.741 1.00 12.02 27 LYS B C 1
ATOM 1312 O O . LYS B 1 26 ? 21.644 16.392 48.975 1.00 13.50 27 LYS B O 1
ATOM 1318 N N . ILE B 1 27 ? 19.923 16.262 47.556 1.00 12.18 28 ILE B N 1
ATOM 1319 C CA . ILE B 1 27 ? 20.756 16.014 46.378 1.00 12.03 28 ILE B CA 1
ATOM 1320 C C . ILE B 1 27 ? 21.447 17.330 46.035 1.00 12.25 28 ILE B C 1
ATOM 1321 O O . ILE B 1 27 ? 20.812 18.341 45.720 1.00 14.10 28 ILE B O 1
ATOM 1326 N N . ASN B 1 28 ? 22.771 17.317 46.107 1.00 11.72 29 ASN B N 1
ATOM 1327 C CA . ASN B 1 28 ? 23.552 18.531 45.860 1.00 13.28 29 ASN B CA 1
ATOM 1328 C C . ASN B 1 28 ? 24.467 18.439 44.630 1.00 13.15 29 ASN B C 1
ATOM 1329 O O . ASN B 1 28 ? 25.102 19.411 44.262 1.00 13.97 29 ASN B O 1
ATOM 1334 N N . GLN B 1 29 ? 24.500 17.296 43.954 1.00 12.70 30 GLN B N 1
ATOM 1335 C CA . GLN B 1 29 ? 25.230 17.188 42.701 1.00 14.58 30 GLN B CA 1
ATOM 1336 C C . GLN B 1 29 ? 24.551 16.226 41.760 1.00 13.47 30 GLN B C 1
ATOM 1337 O O . GLN B 1 29 ? 24.052 15.194 42.186 1.00 13.45 30 GLN B O 1
ATOM 1343 N N . ILE B 1 30 ? 24.544 16.578 40.477 1.00 14.01 31 ILE B N 1
ATOM 1344 C CA . ILE B 1 30 ? 24.052 15.719 39.406 1.00 13.40 31 ILE B CA 1
ATOM 1345 C C . ILE B 1 30 ? 25.108 15.683 38.336 1.00 13.77 31 ILE B C 1
ATOM 1346 O O . ILE B 1 30 ? 25.628 16.729 37.965 1.00 14.00 31 ILE B O 1
ATOM 1351 N N . VAL B 1 31 ? 25.431 14.500 37.844 1.00 13.50 32 VAL B N 1
ATOM 1352 C CA . VAL B 1 31 ? 26.326 14.374 36.695 1.00 13.95 32 VAL B CA 1
ATOM 1353 C C . VAL B 1 31 ? 25.573 13.743 35.546 1.00 13.66 32 VAL B C 1
ATOM 1354 O O . VAL B 1 31 ? 24.959 12.692 35.694 1.00 13.60 32 VAL B O 1
ATOM 1358 N N . ILE B 1 32 ? 25.586 14.396 34.392 1.00 13.49 33 ILE B N 1
ATOM 1359 C CA . ILE B 1 32 ? 24.949 13.872 33.179 1.00 14.09 33 ILE B CA 1
ATOM 1360 C C . ILE B 1 32 ? 26.072 13.324 32.308 1.00 14.02 33 ILE B C 1
ATOM 1361 O O . ILE B 1 32 ? 26.999 14.050 31.964 1.00 14.68 33 ILE B O 1
ATOM 1366 N N . SER B 1 33 ? 26.000 12.037 31.968 1.00 13.83 34 SER B N 1
ATOM 1367 C CA . SER B 1 33 ? 27.047 11.370 31.174 1.00 14.45 34 SER B CA 1
ATOM 1368 C C . SER B 1 33 ? 26.552 11.177 29.760 1.00 14.42 34 SER B C 1
ATOM 1369 O O . SER B 1 33 ? 25.409 10.772 29.569 1.00 15.33 34 SER B O 1
ATOM 1372 N N . TYR B 1 34 ? 27.429 11.442 28.792 1.00 15.73 35 TYR B N 1
ATOM 1373 C CA . TYR B 1 34 ? 27.088 11.394 27.375 1.00 15.97 35 TYR B CA 1
ATOM 1374 C C . TYR B 1 34 ? 27.867 10.300 26.698 1.00 16.83 35 TYR B C 1
ATOM 1375 O O . TYR B 1 34 ? 28.948 9.947 27.143 1.00 16.87 35 TYR B O 1
ATOM 1384 N N . GLY B 1 35 ? 27.335 9.819 25.586 1.00 17.62 36 GLY B N 1
ATOM 1385 C CA . GLY B 1 35 ? 28.045 8.875 24.739 1.00 18.36 36 GLY B CA 1
ATOM 1386 C C . GLY B 1 35 ? 28.031 9.317 23.293 1.00 19.71 36 GLY B C 1
ATOM 1387 O O . GLY B 1 35 ? 27.441 10.330 22.937 1.00 20.32 36 GLY B O 1
ATOM 1388 N N . GLY B 1 36 ? 28.739 8.567 22.456 1.00 20.93 37 GLY B N 1
ATOM 1389 C CA . GLY B 1 36 ? 28.655 8.739 21.019 1.00 22.73 37 GLY B CA 1
ATOM 1390 C C . GLY B 1 36 ? 29.462 9.906 20.499 1.00 24.51 37 GLY B C 1
ATOM 1391 O O . GLY B 1 36 ? 29.355 10.239 19.315 1.00 26.29 37 GLY B O 1
ATOM 1392 N N . GLY B 1 37 ? 30.276 10.524 21.355 1.00 24.90 38 GLY B N 1
ATOM 1393 C CA . GLY B 1 37 ? 31.078 11.668 20.977 1.00 26.14 38 GLY B CA 1
ATOM 1394 C C . GLY B 1 37 ? 30.280 12.939 20.761 1.00 26.67 38 GLY B C 1
ATOM 1395 O O . GLY B 1 37 ? 30.796 13.905 20.174 1.00 28.12 38 GLY B O 1
ATOM 1396 N N . GLY B 1 38 ? 29.035 12.948 21.233 1.00 26.58 39 GLY B N 1
ATOM 1397 C CA . GLY B 1 38 ? 28.158 14.095 21.098 1.00 26.83 39 GLY B CA 1
ATOM 1398 C C . GLY B 1 38 ? 27.373 14.307 22.375 1.00 26.35 39 GLY B C 1
ATOM 1399 O O . GLY B 1 38 ? 27.681 13.741 23.414 1.00 26.28 39 GLY B O 1
ATOM 1400 N N . ASN B 1 39 ? 26.333 15.114 22.272 1.00 26.62 40 ASN B N 1
ATOM 1401 C CA . ASN B 1 39 ? 25.500 15.485 23.410 1.00 26.49 40 ASN B CA 1
ATOM 1402 C C . ASN B 1 39 ? 24.364 14.486 23.628 1.00 24.66 40 ASN B C 1
ATOM 1403 O O . ASN B 1 39 ? 23.213 14.876 23.651 1.00 24.53 40 ASN B O 1
ATOM 1408 N N . ASN B 1 40 ? 24.694 13.201 23.758 1.00 22.62 41 ASN B N 1
ATOM 1409 C CA . ASN B 1 40 ? 23.694 12.139 23.865 1.00 20.98 41 ASN B CA 1
ATOM 1410 C C . ASN B 1 40 ? 23.691 11.583 25.284 1.00 18.81 41 ASN B C 1
ATOM 1411 O O . ASN B 1 40 ? 24.597 10.837 25.633 1.00 18.49 41 ASN B O 1
ATOM 1416 N N . PRO B 1 41 ? 22.724 11.961 26.126 1.00 17.16 42 PRO B N 1
ATOM 1417 C CA . PRO B 1 41 ? 22.740 11.469 27.509 1.00 16.70 42 PRO B CA 1
ATOM 1418 C C . PRO B 1 41 ? 22.575 9.966 27.526 1.00 15.97 42 PRO B C 1
ATOM 1419 O O . PRO B 1 41 ? 21.698 9.426 26.830 1.00 17.21 42 PRO B O 1
ATOM 1423 N N . ILE B 1 42 ? 23.441 9.283 28.269 1.00 15.28 43 ILE B N 1
ATOM 1424 C CA . ILE B 1 42 ? 23.293 7.853 28.476 1.00 15.74 43 ILE B CA 1
ATOM 1425 C C . ILE B 1 42 ? 23.227 7.456 29.951 1.00 14.15 43 ILE B C 1
ATOM 1426 O O . ILE B 1 42 ? 22.804 6.345 30.241 1.00 13.67 43 ILE B O 1
ATOM 1431 N N . ALA B 1 43 ? 23.644 8.327 30.866 1.00 13.34 44 ALA B N 1
ATOM 1432 C CA . ALA B 1 43 ? 23.550 8.002 32.294 1.00 12.73 44 ALA B CA 1
ATOM 1433 C C . ALA B 1 43 ? 23.355 9.293 33.089 1.00 12.07 44 ALA B C 1
ATOM 1434 O O . ALA B 1 43 ? 23.754 10.371 32.638 1.00 13.57 44 ALA B O 1
ATOM 1436 N N . LEU B 1 44 ? 22.794 9.138 34.291 1.00 12.05 45 LEU B N 1
ATOM 1437 C CA . LEU B 1 44 ? 22.617 10.206 35.277 1.00 11.63 45 LEU B CA 1
ATOM 1438 C C . LEU B 1 44 ? 23.141 9.721 36.614 1.00 11.38 45 LEU B C 1
ATOM 1439 O O . LEU B 1 44 ? 22.905 8.586 37.001 1.00 12.02 45 LEU B O 1
ATOM 1444 N N . THR B 1 45 ? 23.881 10.576 37.304 1.00 11.72 46 THR B N 1
ATOM 1445 C CA . THR B 1 45 ? 24.323 10.308 38.649 1.00 10.92 46 THR B CA 1
ATOM 1446 C C . THR B 1 45 ? 23.739 11.354 39.557 1.00 11.33 46 THR B C 1
ATOM 1447 O O . THR B 1 45 ? 23.809 12.547 39.244 1.00 12.99 46 THR B O 1
ATOM 1451 N N . PHE B 1 46 ? 23.121 10.929 40.651 1.00 10.76 47 PHE B N 1
ATOM 1452 C CA . PHE B 1 46 ? 22.614 11.844 41.679 1.00 10.62 47 PHE B CA 1
ATOM 1453 C C . PHE B 1 46 ? 23.336 11.551 42.961 1.00 11.67 47 PHE B C 1
ATOM 1454 O O . PHE B 1 46 ? 23.461 10.390 43.353 1.00 11.71 47 PHE B O 1
ATOM 1462 N N . SER B 1 47 ? 23.833 12.584 43.628 1.00 11.79 48 SER B N 1
ATOM 1463 C CA . SER B 1 47 ? 24.526 12.398 44.879 1.00 11.77 48 SER B CA 1
ATOM 1464 C C . SER B 1 47 ? 24.138 13.427 45.922 1.00 11.27 48 SER B C 1
ATOM 1465 O O . SER B 1 47 ? 23.806 14.579 45.611 1.00 12.38 48 SER B O 1
ATOM 1470 N N . SER B 1 48 ? 24.186 12.985 47.168 1.00 11.24 49 SER B N 1
ATOM 1471 C CA . SER B 1 48 ? 23.979 13.812 48.338 1.00 11.31 49 SER B CA 1
ATOM 1472 C C . SER B 1 48 ? 25.206 13.643 49.217 1.00 13.20 49 SER B C 1
ATOM 1473 O O . SER B 1 48 ? 25.375 12.600 49.823 1.00 12.71 49 SER B O 1
ATOM 1476 N N . THR B 1 49 ? 26.043 14.667 49.265 1.00 16.09 50 THR B N 1
ATOM 1477 C CA . THR B 1 49 ? 27.347 14.581 49.910 1.00 19.22 50 THR B CA 1
ATOM 1478 C C . THR B 1 49 ? 27.331 15.555 51.076 1.00 21.76 50 THR B C 1
ATOM 1479 O O . THR B 1 49 ? 27.155 16.759 50.877 1.00 21.43 50 THR B O 1
ATOM 1483 N N . LYS B 1 50 ? 27.492 15.014 52.288 1.00 24.48 51 LYS B N 1
ATOM 1484 C CA . LYS B 1 50 ? 27.324 15.752 53.545 1.00 26.49 51 LYS B CA 1
ATOM 1485 C C . LYS B 1 50 ? 28.681 16.177 54.108 1.00 27.82 51 LYS B C 1
ATOM 1486 O O . LYS B 1 50 ? 28.923 17.360 54.433 1.00 30.43 51 LYS B O 1
ATOM 1488 N N . GLY B 1 53 ? 32.056 14.502 53.788 1.00 27.15 54 GLY B N 1
ATOM 1489 C CA . GLY B 1 53 ? 32.510 13.603 52.735 1.00 26.33 54 GLY B CA 1
ATOM 1490 C C . GLY B 1 53 ? 31.698 12.317 52.624 1.00 24.88 54 GLY B C 1
ATOM 1491 O O . GLY B 1 53 ? 31.789 11.594 51.615 1.00 25.59 54 GLY B O 1
ATOM 1492 N N . SER B 1 54 ? 30.900 12.005 53.646 1.00 24.30 55 SER B N 1
ATOM 1493 C CA . SER B 1 54 ? 29.954 10.884 53.530 1.00 23.00 55 SER B CA 1
ATOM 1494 C C . SER B 1 54 ? 28.906 11.176 52.445 1.00 20.99 55 SER B C 1
ATOM 1495 O O . SER B 1 54 ? 28.530 12.316 52.207 1.00 19.38 55 SER B O 1
ATOM 1498 N N . LYS B 1 55 ? 28.454 10.127 51.782 1.00 19.61 56 LYS B N 1
ATOM 1499 C CA . LYS B 1 55 ? 27.759 10.303 50.520 1.00 18.91 56 LYS B CA 1
ATOM 1500 C C . LYS B 1 55 ? 26.721 9.230 50.316 1.00 17.50 56 LYS B C 1
ATOM 1501 O O . LYS B 1 55 ? 26.948 8.056 50.630 1.00 18.41 56 LYS B O 1
ATOM 1507 N N . ASP B 1 56 ? 25.567 9.639 49.796 1.00 13.51 57 ASP B N 1
ATOM 1508 C CA . ASP B 1 56 ? 24.636 8.746 49.137 1.00 12.78 57 ASP B CA 1
ATOM 1509 C C . ASP B 1 56 ? 24.696 9.040 47.645 1.00 11.73 57 ASP B C 1
ATOM 1510 O O . ASP B 1 56 ? 24.743 10.188 47.245 1.00 11.88 57 ASP B O 1
ATOM 1515 N N . THR B 1 57 ? 24.667 8.009 46.822 1.00 11.69 58 THR B N 1
ATOM 1516 C CA . THR B 1 57 ? 24.831 8.206 45.386 1.00 11.82 58 THR B CA 1
ATOM 1517 C C . THR B 1 57 ? 24.283 7.041 44.602 1.00 11.57 58 THR B C 1
ATOM 1518 O O . THR B 1 57 ? 24.259 5.894 45.037 1.00 10.95 58 THR B O 1
ATOM 1522 N N . ILE B 1 58 ? 23.772 7.368 43.430 1.00 11.86 59 ILE B N 1
ATOM 1523 C CA . ILE B 1 58 ? 23.319 6.364 42.480 1.00 10.65 59 ILE B CA 1
ATOM 1524 C C . ILE B 1 58 ? 23.728 6.816 41.078 1.00 10.70 59 ILE B C 1
ATOM 1525 O O . ILE B 1 58 ? 23.734 8.023 40.780 1.00 11.15 59 ILE B O 1
ATOM 1530 N N . THR B 1 59 ? 24.028 5.866 40.206 1.00 10.85 60 THR B N 1
ATOM 1531 C CA . THR B 1 59 ? 24.170 6.122 38.774 1.00 10.95 60 THR B CA 1
ATOM 1532 C C . THR B 1 59 ? 23.222 5.162 38.051 1.00 11.33 60 THR B C 1
ATOM 1533 O O . THR B 1 59 ? 23.202 3.958 38.337 1.00 10.97 60 THR B O 1
ATOM 1537 N N . VAL B 1 60 ? 22.445 5.711 37.136 1.00 11.15 61 VAL B N 1
ATOM 1538 C CA . VAL B 1 60 ? 21.475 4.969 36.365 1.00 11.89 61 VAL B CA 1
ATOM 1539 C C . VAL B 1 60 ? 21.760 5.223 34.895 1.00 12.40 61 VAL B C 1
ATOM 1540 O O . VAL B 1 60 ? 22.178 6.309 34.528 1.00 13.00 61 VAL B O 1
ATOM 1544 N N . GLY B 1 61 ? 21.530 4.211 34.070 1.00 12.58 62 GLY B N 1
ATOM 1545 C CA . GLY B 1 61 ? 21.961 4.224 32.682 1.00 12.45 62 GLY B CA 1
ATOM 1546 C C . GLY B 1 61 ? 23.408 3.827 32.595 1.00 13.31 62 GLY B C 1
ATOM 1547 O O . GLY B 1 61 ? 24.031 3.495 33.608 1.00 14.61 62 GLY B O 1
ATOM 1548 N N . GLY B 1 62 ? 23.965 3.815 31.394 1.00 13.67 63 GLY B N 1
ATOM 1549 C CA . GLY B 1 62 ? 25.370 3.477 31.251 1.00 14.41 63 GLY B CA 1
ATOM 1550 C C . GLY B 1 62 ? 25.676 2.002 31.456 1.00 15.20 63 GLY B C 1
ATOM 1551 O O . GLY B 1 62 ? 26.820 1.662 31.724 1.00 15.55 63 GLY B O 1
ATOM 1552 N N . GLY B 1 63 ? 24.695 1.131 31.271 1.00 15.12 64 GLY B N 1
ATOM 1553 C CA . GLY B 1 63 ? 24.840 -0.299 31.560 1.00 15.27 64 GLY B CA 1
ATOM 1554 C C . GLY B 1 63 ? 25.476 -1.101 30.444 1.00 15.30 64 GLY B C 1
ATOM 1555 O O . GLY B 1 63 ? 25.745 -2.284 30.613 1.00 16.32 64 GLY B O 1
ATOM 1556 N N . GLY B 1 64 ? 25.680 -0.477 29.295 1.00 14.74 65 GLY B N 1
ATOM 1557 C CA . GLY B 1 64 ? 26.213 -1.158 28.128 1.00 14.40 65 GLY B CA 1
ATOM 1558 C C . GLY B 1 64 ? 27.678 -0.864 27.888 1.00 14.52 65 GLY B C 1
ATOM 1559 O O . GLY B 1 64 ? 28.330 -0.195 28.685 1.00 15.40 65 GLY B O 1
ATOM 1560 N N . PRO B 1 65 ? 28.170 -1.325 26.749 1.00 15.27 66 PRO B N 1
ATOM 1561 C CA . PRO B 1 65 ? 29.596 -1.203 26.429 1.00 16.54 66 PRO B CA 1
ATOM 1562 C C . PRO B 1 65 ? 30.026 0.166 25.969 1.00 18.26 66 PRO B C 1
ATOM 1563 O O . PRO B 1 65 ? 31.225 0.445 25.984 1.00 19.50 66 PRO B O 1
ATOM 1567 N N . ASP B 1 66 ? 29.102 1.006 25.524 1.00 18.27 67 ASP B N 1
ATOM 1568 C CA . ASP B 1 66 ? 29.499 2.246 24.857 1.00 19.81 67 ASP B CA 1
ATOM 1569 C C . ASP B 1 66 ? 30.163 3.197 25.837 1.00 19.68 67 ASP B C 1
ATOM 1570 O O . ASP B 1 66 ? 29.642 3.443 26.924 1.00 20.38 67 ASP B O 1
ATOM 1575 N N . SER B 1 67 ? 31.320 3.720 25.448 1.00 20.06 68 SER B N 1
ATOM 1576 C CA . SER B 1 67 ? 32.092 4.572 26.321 1.00 21.34 68 SER B CA 1
ATOM 1577 C C . SER B 1 67 ? 31.379 5.886 26.624 1.00 20.64 68 SER B C 1
ATOM 1578 O O . SER B 1 67 ? 30.676 6.438 25.799 1.00 19.28 68 SER B O 1
ATOM 1581 N N . ILE B 1 68 ? 31.572 6.384 27.836 1.00 20.59 69 ILE B N 1
ATOM 1582 C CA . ILE B 1 68 ? 31.138 7.730 28.178 1.00 20.23 69 ILE B CA 1
ATOM 1583 C C . ILE B 1 68 ? 32.182 8.676 27.589 1.00 21.14 69 ILE B C 1
ATOM 1584 O O . ILE B 1 68 ? 33.367 8.553 27.876 1.00 23.61 69 ILE B O 1
ATOM 1589 N N . THR B 1 69 ? 31.741 9.571 26.708 1.00 20.89 70 THR B N 1
ATOM 1590 C CA . THR B 1 69 ? 32.611 10.465 25.957 1.00 21.69 70 THR B CA 1
ATOM 1591 C C . THR B 1 69 ? 32.567 11.903 26.455 1.00 21.17 70 THR B C 1
ATOM 1592 O O . THR B 1 69 ? 33.316 12.749 25.964 1.00 23.12 70 THR B O 1
ATOM 1596 N N . GLY B 1 70 ? 31.699 12.188 27.423 1.00 19.92 71 GLY B N 1
ATOM 1597 C CA . GLY B 1 70 ? 31.689 13.496 28.046 1.00 19.42 71 GLY B CA 1
ATOM 1598 C C . GLY B 1 70 ? 30.728 13.539 29.213 1.00 18.57 71 GLY B C 1
ATOM 1599 O O . GLY B 1 70 ? 29.899 12.656 29.355 1.00 17.55 71 GLY B O 1
ATOM 1600 N N . THR B 1 71 ? 30.864 14.561 30.048 1.00 18.42 72 THR B N 1
ATOM 1601 C CA . THR B 1 71 ? 29.899 14.808 31.112 1.00 18.29 72 THR B CA 1
ATOM 1602 C C . THR B 1 71 ? 29.674 16.300 31.328 1.00 18.03 72 THR B C 1
ATOM 1603 O O . THR B 1 71 ? 30.502 17.150 30.959 1.00 20.14 72 THR B O 1
ATOM 1607 N N . GLU B 1 72 ? 28.552 16.598 31.974 1.00 17.57 73 GLU B N 1
ATOM 1608 C CA . GLU B 1 72 ? 28.275 17.917 32.526 1.00 17.45 73 GLU B CA 1
ATOM 1609 C C . GLU B 1 72 ? 27.765 17.735 33.956 1.00 17.27 73 GLU B C 1
ATOM 1610 O O . GLU B 1 72 ? 27.254 16.676 34.319 1.00 16.92 73 GLU B O 1
ATOM 1616 N N . MET B 1 73 ? 27.949 18.755 34.774 1.00 18.39 74 MET B N 1
ATOM 1617 C CA . MET B 1 73 ? 27.696 18.652 36.211 1.00 18.63 74 MET B CA 1
ATOM 1618 C C . MET B 1 73 ? 26.852 19.814 36.665 1.00 18.01 74 MET B C 1
ATOM 1619 O O . MET B 1 73 ? 27.076 20.964 36.273 1.00 18.22 74 MET B O 1
ATOM 1624 N N . VAL B 1 74 ? 25.887 19.503 37.515 1.00 17.05 75 VAL B N 1
ATOM 1625 C CA . VAL B 1 74 ? 25.116 20.488 38.242 1.00 17.07 75 VAL B CA 1
ATOM 1626 C C . VAL B 1 74 ? 25.559 20.433 39.711 1.00 17.07 75 VAL B C 1
ATOM 1627 O O . VAL B 1 74 ? 25.396 19.401 40.373 1.00 16.16 75 VAL B O 1
ATOM 1631 N N . ASN B 1 75 ? 26.073 21.545 40.218 1.00 17.83 76 ASN B N 1
ATOM 1632 C CA . ASN B 1 75 ? 26.420 21.686 41.608 1.00 18.70 76 ASN B CA 1
ATOM 1633 C C . ASN B 1 75 ? 25.398 22.623 42.246 1.00 19.35 76 ASN B C 1
ATOM 1634 O O . ASN B 1 75 ? 25.327 23.810 41.916 1.00 19.49 76 ASN B O 1
ATOM 1639 N N . ILE B 1 76 ? 24.590 22.064 43.129 1.00 19.15 77 ILE B N 1
ATOM 1640 C CA . ILE B 1 76 ? 23.483 22.783 43.739 1.00 19.58 77 ILE B CA 1
ATOM 1641 C C . ILE B 1 76 ? 24.001 23.495 44.992 1.00 20.80 77 ILE B C 1
ATOM 1642 O O . ILE B 1 76 ? 24.610 22.874 45.852 1.00 22.66 77 ILE B O 1
ATOM 1647 N N . GLY B 1 77 ? 23.788 24.803 45.051 1.00 20.46 78 GLY B N 1
ATOM 1648 C CA . GLY B 1 77 ? 24.249 25.625 46.160 1.00 21.05 78 GLY B CA 1
ATOM 1649 C C . GLY B 1 77 ? 23.506 25.390 47.471 1.00 19.92 78 GLY B C 1
ATOM 1650 O O . GLY B 1 77 ? 22.438 24.801 47.502 1.00 17.60 78 GLY B O 1
ATOM 1651 N N . THR B 1 78 ? 24.044 25.900 48.574 1.00 21.40 79 THR B N 1
ATOM 1652 C CA . THR B 1 78 ? 23.465 25.645 49.897 1.00 21.84 79 THR B CA 1
ATOM 1653 C C . THR B 1 78 ? 22.007 26.085 50.037 1.00 21.24 79 THR B C 1
ATOM 1654 O O . THR B 1 78 ? 21.204 25.397 50.674 1.00 22.75 79 THR B O 1
ATOM 1658 N N . ASP B 1 79 ? 21.685 27.237 49.464 1.00 19.85 80 ASP B N 1
ATOM 1659 C CA . ASP B 1 79 ? 20.327 27.762 49.524 1.00 19.30 80 ASP B CA 1
ATOM 1660 C C . ASP B 1 79 ? 19.514 27.416 48.261 1.00 17.85 80 ASP B C 1
ATOM 1661 O O . ASP B 1 79 ? 18.434 27.967 48.048 1.00 18.20 80 ASP B O 1
ATOM 1666 N N . GLU B 1 80 ? 20.013 26.478 47.459 1.00 15.21 81 GLU B N 1
ATOM 1667 C CA . GLU B 1 80 ? 19.370 26.062 46.217 1.00 14.12 81 GLU B CA 1
ATOM 1668 C C . GLU B 1 80 ? 18.784 24.645 46.378 1.00 12.88 81 GLU B C 1
ATOM 1669 O O . GLU B 1 80 ? 19.374 23.805 47.067 1.00 14.04 81 GLU B O 1
ATOM 1675 N N . TYR B 1 81 ? 17.621 24.378 45.775 1.00 12.81 82 TYR B N 1
ATOM 1676 C CA . TYR B 1 81 ? 17.062 23.035 45.800 1.00 12.25 82 TYR B CA 1
ATOM 1677 C C . TYR B 1 81 ? 16.255 22.795 44.536 1.00 12.40 82 TYR B C 1
ATOM 1678 O O . TYR B 1 81 ? 15.690 23.713 43.970 1.00 12.97 82 TYR B O 1
ATOM 1687 N N . LEU B 1 82 ? 16.212 21.539 44.128 1.00 12.14 83 LEU B N 1
ATOM 1688 C CA . LEU B 1 82 ? 15.436 21.113 42.962 1.00 12.23 83 LEU B CA 1
ATOM 1689 C C . LEU B 1 82 ? 13.939 21.335 43.110 1.00 12.19 83 LEU B C 1
ATOM 1690 O O . LEU B 1 82 ? 13.354 21.028 44.153 1.00 12.60 83 LEU B O 1
ATOM 1695 N N . THR B 1 83 ? 13.316 21.841 42.049 1.00 11.93 84 THR B N 1
ATOM 1696 C CA . THR B 1 83 ? 11.875 22.076 41.999 1.00 12.65 84 THR B CA 1
ATOM 1697 C C . THR B 1 83 ? 11.204 21.519 40.761 1.00 13.34 84 THR B C 1
ATOM 1698 O O . THR B 1 83 ? 9.979 21.318 40.775 1.00 14.15 84 THR B O 1
ATOM 1702 N N . GLY B 1 84 ? 11.932 21.314 39.664 1.00 13.76 85 GLY B N 1
ATOM 1703 C CA . GLY B 1 84 ? 11.334 20.783 38.456 1.00 12.90 85 GLY B CA 1
ATOM 1704 C C . GLY B 1 84 ? 12.320 20.076 37.549 1.00 12.35 85 GLY B C 1
ATOM 1705 O O . GLY B 1 84 ? 13.540 20.303 37.647 1.00 12.60 85 GLY B O 1
ATOM 1706 N N . ILE B 1 85 ? 11.814 19.195 36.683 1.00 12.50 86 ILE B N 1
ATOM 1707 C CA . ILE B 1 85 ? 12.595 18.699 35.558 1.00 13.00 86 ILE B CA 1
ATOM 1708 C C . ILE B 1 85 ? 11.744 18.773 34.290 1.00 12.64 86 ILE B C 1
ATOM 1709 O O . ILE B 1 85 ? 10.512 18.807 34.331 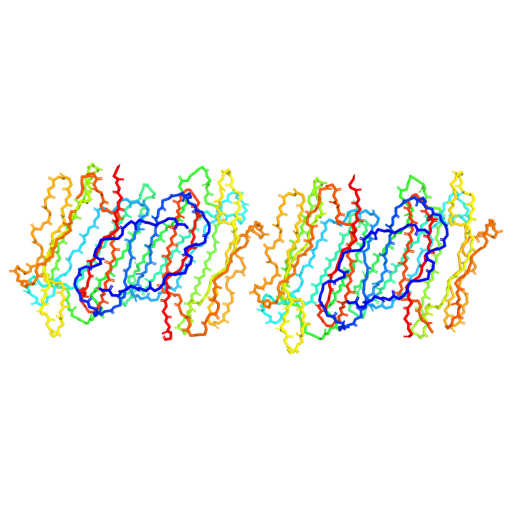1.00 13.73 86 ILE B O 1
ATOM 1714 N N . SER B 1 86 ? 12.439 18.803 33.169 1.00 13.28 87 SER B N 1
ATOM 1715 C CA . SER B 1 86 ? 11.842 18.764 31.854 1.00 14.50 87 SER B CA 1
ATOM 1716 C C . SER B 1 86 ? 12.860 18.176 30.893 1.00 14.37 87 SER B C 1
ATOM 1717 O O . SER B 1 86 ? 14.030 18.034 31.215 1.00 14.20 87 SER B O 1
ATOM 1720 N N . GLY B 1 87 ? 12.439 17.845 29.687 1.00 14.37 88 GLY B N 1
ATOM 1721 C CA . GLY B 1 87 ? 13.377 17.295 28.719 1.00 14.77 88 GLY B CA 1
ATOM 1722 C C . GLY B 1 87 ? 12.677 16.739 27.515 1.00 14.96 88 GLY B C 1
ATOM 1723 O O . GLY B 1 87 ? 11.542 17.108 27.238 1.00 15.75 88 GLY B O 1
ATOM 1724 N N . THR B 1 88 ? 13.345 15.842 26.806 1.00 15.07 89 THR B N 1
ATOM 1725 C CA . THR B 1 88 ? 12.735 15.156 25.682 1.00 15.61 89 THR B CA 1
ATOM 1726 C C . THR B 1 88 ? 13.155 13.694 25.662 1.00 14.88 89 THR B C 1
ATOM 1727 O O . THR B 1 88 ? 14.229 13.335 26.144 1.00 14.67 89 THR B O 1
ATOM 1731 N N . PHE B 1 89 ? 12.336 12.898 24.998 1.00 15.37 90 PHE B N 1
ATOM 1732 C CA . PHE B 1 89 ? 12.617 11.515 24.686 1.00 16.09 90 PHE B CA 1
ATOM 1733 C C . PHE B 1 89 ? 12.597 11.326 23.180 1.00 16.46 90 PHE B C 1
ATOM 1734 O O . PHE B 1 89 ? 11.794 11.919 22.479 1.00 18.85 90 PHE B O 1
ATOM 1742 N N . GLY B 1 90 ? 13.493 10.496 22.683 1.00 16.87 91 GLY B N 1
ATOM 1743 C CA . GLY B 1 90 ? 13.567 10.235 21.258 1.00 17.62 91 GLY B CA 1
ATOM 1744 C C . GLY B 1 90 ? 14.600 9.184 20.938 1.00 17.72 91 GLY B C 1
ATOM 1745 O O . GLY B 1 90 ? 15.161 8.556 21.811 1.00 17.30 91 GLY B O 1
ATOM 1746 N N . ILE B 1 91 ? 14.888 9.008 19.665 1.00 18.81 92 ILE B N 1
ATOM 1747 C CA . ILE B 1 91 ? 15.714 7.875 19.251 1.00 19.36 92 ILE B CA 1
ATOM 1748 C C . ILE B 1 91 ? 17.198 8.171 19.385 1.00 19.08 92 ILE B C 1
ATOM 1749 O O . ILE B 1 91 ? 17.684 9.194 18.903 1.00 19.86 92 ILE B O 1
ATOM 1754 N N . TYR B 1 92 ? 17.898 7.252 20.042 1.00 18.38 93 TYR B N 1
ATOM 1755 C CA . TYR B 1 92 ? 19.350 7.212 20.069 1.00 18.46 93 TYR B CA 1
ATOM 1756 C C . TYR B 1 92 ? 19.720 5.754 19.877 1.00 18.40 93 TYR B C 1
ATOM 1757 O O . TYR B 1 92 ? 19.296 4.904 20.665 1.00 18.41 93 TYR B O 1
ATOM 1766 N N . LEU B 1 93 ? 20.478 5.465 18.826 1.00 19.35 94 LEU B N 1
ATOM 1767 C CA . LEU B 1 93 ? 20.903 4.097 18.514 1.00 20.69 94 LEU B CA 1
ATOM 1768 C C . LEU B 1 93 ? 19.706 3.156 18.467 1.00 21.58 94 LEU B C 1
ATOM 1769 O O . LEU B 1 93 ? 19.695 2.103 19.103 1.00 23.26 94 LEU B O 1
ATOM 1774 N N . ASP B 1 94 ? 18.675 3.575 17.746 1.00 21.70 95 ASP B N 1
ATOM 1775 C CA . ASP B 1 94 ? 17.447 2.796 17.534 1.00 22.32 95 ASP B CA 1
ATOM 1776 C C . ASP B 1 94 ? 16.547 2.585 18.755 1.00 22.40 95 ASP B C 1
ATOM 1777 O O . ASP B 1 94 ? 15.490 1.961 18.628 1.00 24.95 95 ASP B O 1
ATOM 1782 N N . ASN B 1 95 ? 16.907 3.143 19.904 1.00 21.63 96 ASN B N 1
ATOM 1783 C CA . ASN B 1 95 ? 16.096 2.988 21.109 1.00 21.51 96 ASN B CA 1
ATOM 1784 C C . ASN B 1 95 ? 15.492 4.325 21.493 1.00 20.83 96 ASN B C 1
ATOM 1785 O O . ASN B 1 95 ? 16.149 5.354 21.346 1.00 20.91 96 ASN B O 1
ATOM 1790 N N . ASN B 1 96 ? 14.245 4.320 21.956 1.00 20.53 97 ASN B N 1
ATOM 1791 C CA . ASN B 1 96 ? 13.622 5.555 22.434 1.00 20.24 97 ASN B CA 1
ATOM 1792 C C . ASN B 1 96 ? 14.027 5.768 23.883 1.00 19.97 97 ASN B C 1
ATOM 1793 O O . ASN B 1 96 ? 13.664 4.982 24.766 1.00 21.52 97 ASN B O 1
ATOM 1798 N N . VAL B 1 97 ? 14.807 6.817 24.119 1.00 17.24 98 VAL B N 1
ATOM 1799 C CA . VAL B 1 97 ? 15.396 7.094 25.422 1.00 17.18 98 VAL B CA 1
ATOM 1800 C C . VAL B 1 97 ? 15.471 8.597 25.688 1.00 15.55 98 VAL B C 1
ATOM 1801 O O . VAL B 1 97 ? 15.124 9.414 24.854 1.00 15.56 98 VAL B O 1
ATOM 1805 N N . LEU B 1 98 ? 15.898 8.954 26.887 1.00 14.51 99 LEU B N 1
ATOM 1806 C CA . LEU B 1 98 ? 16.076 10.352 27.240 1.00 14.30 99 LEU B CA 1
ATOM 1807 C C . LEU B 1 98 ? 17.098 10.970 26.295 1.00 14.67 99 LEU B C 1
ATOM 1808 O O . LEU B 1 98 ? 18.182 10.438 26.138 1.00 15.41 99 LEU B O 1
ATOM 1813 N N . ARG B 1 99 ? 16.724 12.078 25.655 1.00 14.91 100 ARG B N 1
ATOM 1814 C CA . ARG B 1 99 ? 17.598 12.781 24.715 1.00 15.67 100 ARG B CA 1
ATOM 1815 C C . ARG B 1 99 ? 18.057 14.120 25.265 1.00 15.10 100 ARG B C 1
ATOM 1816 O O . ARG B 1 99 ? 19.131 14.617 24.898 1.00 16.47 100 ARG B O 1
ATOM 1824 N N . SER B 1 100 ? 17.254 14.703 26.154 1.00 14.55 101 SER B N 1
ATOM 1825 C CA . SER B 1 100 ? 17.667 15.945 26.808 1.00 14.91 101 SER B CA 1
ATOM 1826 C C . SER B 1 100 ? 16.966 16.065 28.148 1.00 13.53 101 SER B C 1
ATOM 1827 O O . SER B 1 100 ? 15.882 15.539 28.335 1.00 14.11 101 SER B O 1
ATOM 1830 N N . ILE B 1 101 ? 17.613 16.729 29.086 1.00 13.62 102 ILE B N 1
ATOM 1831 C CA . ILE B 1 101 ? 17.018 16.989 30.385 1.00 12.99 102 ILE B CA 1
ATOM 1832 C C . ILE B 1 101 ? 17.505 18.328 30.941 1.00 13.03 102 ILE B C 1
ATOM 1833 O O . ILE B 1 101 ? 18.663 18.721 30.740 1.00 13.72 102 ILE B O 1
ATOM 1838 N N . THR B 1 102 ? 16.606 18.992 31.660 1.00 12.67 103 THR B N 1
ATOM 1839 C CA . THR B 1 102 ? 16.861 20.233 32.367 1.00 12.94 103 THR B CA 1
ATOM 1840 C C . THR B 1 102 ? 16.460 20.032 33.828 1.00 12.97 103 THR B C 1
ATOM 1841 O O . THR B 1 102 ? 15.418 19.455 34.100 1.00 13.79 103 THR B O 1
ATOM 1845 N N . PHE B 1 103 ? 17.294 20.514 34.745 1.00 12.16 104 PHE B N 1
ATOM 1846 C CA . PHE B 1 103 ? 17.049 20.441 36.192 1.00 12.22 104 PHE B CA 1
ATOM 1847 C C . PHE B 1 103 ? 16.806 21.855 36.683 1.00 12.10 104 PHE B C 1
ATOM 1848 O O . PHE B 1 103 ? 17.724 22.675 36.675 1.00 13.23 104 PHE B O 1
ATOM 1856 N N . THR B 1 104 ? 15.567 22.160 37.037 1.00 12.16 105 THR B N 1
ATOM 1857 C CA . THR B 1 104 ? 15.200 23.473 37.535 1.00 11.91 105 THR B CA 1
ATOM 1858 C C . THR B 1 104 ? 15.191 23.483 39.051 1.00 12.31 105 THR B C 1
ATOM 1859 O O . THR B 1 104 ? 14.767 22.532 39.706 1.00 12.40 105 THR B O 1
ATOM 1863 N N . THR B 1 105 ? 15.726 24.547 39.616 1.00 12.36 106 THR B N 1
ATOM 1864 C CA . THR B 1 105 ? 15.716 24.759 41.054 1.00 12.33 106 THR B CA 1
ATOM 1865 C C . THR B 1 105 ? 14.937 26.009 41.395 1.00 12.78 106 THR B C 1
ATOM 1866 O O . THR B 1 105 ? 14.430 26.717 40.516 1.00 13.25 106 THR B O 1
ATOM 1870 N N . ASN B 1 106 ? 14.889 26.301 42.689 1.00 12.81 107 ASN B N 1
ATOM 1871 C CA . ASN B 1 106 ? 14.310 27.548 43.158 1.00 12.94 107 ASN B CA 1
ATOM 1872 C C . ASN B 1 106 ? 15.020 28.775 42.600 1.00 13.70 107 ASN B C 1
ATOM 1873 O O . ASN B 1 106 ? 14.469 29.875 42.653 1.00 15.60 107 ASN B O 1
ATOM 1878 N N . LEU B 1 107 ? 16.247 28.606 42.116 1.00 13.36 108 LEU B N 1
ATOM 1879 C CA . LEU B 1 107 ? 17.026 29.736 41.608 1.00 14.58 108 LEU B CA 1
ATOM 1880 C C . LEU B 1 107 ? 17.089 29.859 40.096 1.00 14.66 108 LEU B C 1
ATOM 1881 O O . LEU B 1 107 ? 17.092 30.979 39.571 1.00 17.21 108 LEU B O 1
ATOM 1886 N N . LYS B 1 108 ? 17.148 28.747 39.385 1.00 13.73 109 LYS B N 1
ATOM 1887 C CA . LYS B 1 108 ? 17.368 28.797 37.928 1.00 14.26 109 LYS B CA 1
ATOM 1888 C C . LYS B 1 108 ? 17.163 27.441 37.294 1.00 13.49 109 LYS B C 1
ATOM 1889 O O . LYS B 1 108 ? 17.149 26.409 37.975 1.00 13.45 109 LYS B O 1
ATOM 1895 N N . ALA B 1 109 ? 17.041 27.438 35.979 1.00 13.12 110 ALA B N 1
ATOM 1896 C CA . ALA B 1 109 ? 17.117 26.238 35.173 1.00 12.53 110 ALA B CA 1
ATOM 1897 C C . ALA B 1 109 ? 18.557 25.931 34.833 1.00 12.87 110 ALA B C 1
ATOM 1898 O O . ALA B 1 109 ? 19.291 26.822 34.409 1.00 13.94 110 ALA B O 1
ATOM 1900 N N . HIS B 1 110 ? 18.948 24.674 35.029 1.00 12.31 111 HIS B N 1
ATOM 1901 C CA . HIS B 1 110 ? 20.274 24.185 34.662 1.00 12.44 111 HIS B CA 1
ATOM 1902 C C . HIS B 1 110 ? 20.096 23.226 33.509 1.00 13.02 111 HIS B C 1
ATOM 1903 O O . HIS B 1 110 ? 19.345 22.265 33.596 1.00 13.71 111 HIS B O 1
ATOM 1910 N N . GLY B 1 111 ? 20.840 23.469 32.446 1.00 14.14 112 GLY B N 1
ATOM 1911 C CA . GLY B 1 111 ? 20.717 22.680 31.236 1.00 14.01 112 GLY B CA 1
ATOM 1912 C C . GLY B 1 111 ? 20.478 23.593 30.049 1.00 14.56 112 GLY B C 1
ATOM 1913 O O . GLY B 1 111 ? 20.779 24.790 30.128 1.00 16.00 112 GLY B O 1
ATOM 1914 N N . PRO B 1 112 ? 19.936 23.076 28.954 1.00 14.60 113 PRO B N 1
ATOM 1915 C CA . PRO B 1 112 ? 19.582 21.671 28.757 1.00 15.11 113 PRO B CA 1
ATOM 1916 C C . PRO B 1 112 ? 20.790 20.808 28.539 1.00 15.55 113 PRO B C 1
ATOM 1917 O O . PRO B 1 112 ? 21.784 21.246 27.952 1.00 16.41 113 PRO B O 1
ATOM 1921 N N . TYR B 1 113 ? 20.699 19.572 29.019 1.00 15.28 114 TYR B N 1
ATOM 1922 C CA . TYR B 1 113 ? 21.767 18.597 28.843 1.00 15.82 114 TYR B CA 1
ATOM 1923 C C . TYR B 1 113 ? 21.284 17.620 27.796 1.00 17.62 114 TYR B C 1
ATOM 1924 O O . TYR B 1 113 ? 20.380 16.835 28.057 1.00 17.16 114 TYR B O 1
ATOM 1933 N N . GLY B 1 114 ? 21.886 17.675 26.607 1.00 19.91 115 GLY B N 1
ATOM 1934 C CA . GLY B 1 114 ? 21.392 16.998 25.417 1.00 22.67 115 GLY B CA 1
ATOM 1935 C C . GLY B 1 114 ? 20.673 17.983 24.500 1.00 25.26 115 GLY B C 1
ATOM 1936 O O . GLY B 1 114 ? 20.350 19.109 24.905 1.00 26.79 115 GLY B O 1
ATOM 1937 N N . GLN B 1 115 ? 20.408 17.592 23.257 1.00 27.67 116 GLN B N 1
ATOM 1938 C CA . GLN B 1 115 ? 19.778 18.529 22.329 1.00 29.30 116 GLN B CA 1
ATOM 1939 C C . GLN B 1 115 ? 18.269 18.360 22.302 1.00 29.29 116 GLN B C 1
ATOM 1940 O O . GLN B 1 115 ? 17.737 17.298 22.647 1.00 28.28 116 GLN B O 1
ATOM 1946 N N . LYS B 1 116 ? 17.608 19.446 21.913 1.00 30.00 117 LYS B N 1
ATOM 1947 C CA . LYS B 1 116 ? 16.171 19.513 21.761 1.00 30.41 117 LYS B CA 1
ATOM 1948 C C . LYS B 1 116 ? 15.758 18.735 20.533 1.00 30.24 117 LYS B C 1
ATOM 1949 O O . LYS B 1 116 ? 15.599 19.283 19.440 1.00 30.91 117 LYS B O 1
ATOM 1955 N N . VAL B 1 117 ? 15.626 17.435 20.722 1.00 28.69 118 VAL B N 1
ATOM 1956 C CA . VAL B 1 117 ? 15.064 16.567 19.706 1.00 28.26 118 VAL B CA 1
ATOM 1957 C C . VAL B 1 117 ? 14.122 15.592 20.395 1.00 26.76 118 VAL B C 1
ATOM 1958 O O . VAL B 1 117 ? 14.332 15.197 21.549 1.00 25.69 118 VAL B O 1
ATOM 1962 N N . GLY B 1 118 ? 13.079 15.211 19.678 1.00 26.17 119 GLY B N 1
ATOM 1963 C CA . GLY B 1 118 ? 12.141 14.230 20.157 1.00 25.35 119 GLY B CA 1
ATOM 1964 C C . GLY B 1 118 ? 11.003 14.924 20.861 1.00 24.57 119 GLY B C 1
ATOM 1965 O O . GLY B 1 118 ? 10.767 16.124 20.680 1.00 25.90 119 GLY B O 1
ATOM 1966 N N . THR B 1 119 ? 10.307 14.156 21.690 1.00 22.79 120 THR B N 1
ATOM 1967 C CA . THR B 1 119 ? 9.063 14.587 22.293 1.00 22.45 120 THR B CA 1
ATOM 1968 C C . THR B 1 119 ? 9.300 15.159 23.683 1.00 20.93 120 THR B C 1
ATOM 1969 O O . THR B 1 119 ? 9.920 14.503 24.519 1.00 19.13 120 THR B O 1
ATOM 1973 N N . PRO B 1 120 ? 8.776 16.353 23.950 1.00 20.38 121 PRO B N 1
ATOM 1974 C CA . PRO B 1 120 ? 8.973 16.996 25.253 1.00 20.33 121 PRO B CA 1
ATOM 1975 C C . PRO B 1 120 ? 8.169 16.425 26.415 1.00 19.82 121 PRO B C 1
ATOM 1976 O O . PRO B 1 120 ? 7.078 15.898 26.254 1.00 21.05 121 PRO B O 1
ATOM 1980 N N . PHE B 1 121 ? 8.73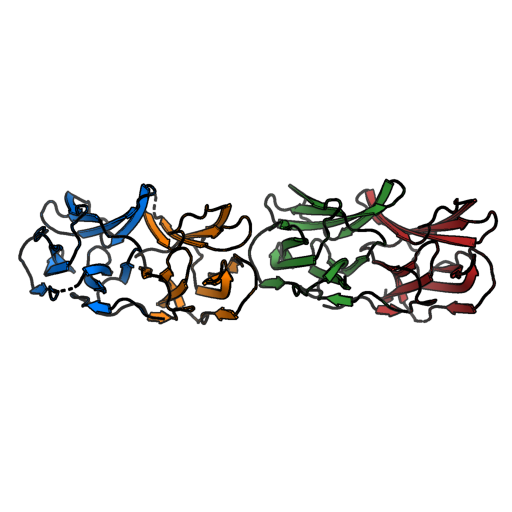6 16.558 27.611 1.00 18.50 122 PHE B N 1
ATOM 1981 C CA . PHE B 1 121 ? 8.034 16.339 28.868 1.00 17.86 122 PHE B CA 1
ATOM 1982 C C . PHE B 1 121 ? 8.442 17.438 29.857 1.00 17.86 122 PHE B C 1
ATOM 1983 O O . PHE B 1 121 ? 9.519 18.029 29.758 1.00 16.92 122 PHE B O 1
ATOM 1991 N N . SER B 1 122 ? 7.571 17.681 30.821 1.00 18.72 123 SER B N 1
ATOM 1992 C CA . SER B 1 122 ? 7.872 18.570 31.929 1.00 19.01 123 SER B CA 1
ATOM 1993 C C . SER B 1 122 ? 7.091 18.185 33.175 1.00 19.25 123 SER B C 1
ATOM 1994 O O . SER B 1 122 ? 5.925 17.775 33.109 1.00 20.31 123 SER B O 1
ATOM 1997 N N . SER B 1 123 ? 7.730 18.307 34.326 1.00 18.12 124 SER B N 1
ATOM 1998 C CA . SER B 1 123 ? 7.026 18.239 35.588 1.00 18.28 124 SER B CA 1
ATOM 1999 C C . SER B 1 123 ? 6.251 19.544 35.766 1.00 19.91 124 SER B C 1
ATOM 2000 O O . SER B 1 123 ? 6.454 20.490 35.019 1.00 20.96 124 SER B O 1
ATOM 2003 N N . ALA B 1 124 ? 5.371 19.579 36.754 1.00 22.38 125 ALA B N 1
ATOM 2004 C CA . ALA B 1 124 ? 4.694 20.811 37.129 1.00 24.71 125 ALA B CA 1
ATOM 2005 C C . ALA B 1 124 ? 5.522 21.474 38.230 1.00 26.68 125 ALA B C 1
ATOM 2006 O O . ALA B 1 124 ? 5.687 20.920 39.317 1.00 26.07 125 ALA B O 1
ATOM 2008 N N . ASN B 1 125 ? 6.085 22.640 37.927 1.00 29.51 126 ASN B N 1
ATOM 2009 C CA . ASN B 1 125 ? 6.771 23.456 38.931 1.00 31.03 126 ASN B CA 1
ATOM 2010 C C . ASN B 1 125 ? 5.711 24.114 39.792 1.00 32.38 126 ASN B C 1
ATOM 2011 O O . ASN B 1 125 ? 5.021 25.015 39.320 1.00 34.00 126 ASN B O 1
ATOM 2013 N N . VAL B 1 126 ? 5.591 23.672 41.047 1.00 32.80 127 VAL B N 1
ATOM 2014 C CA . VAL B 1 126 ? 4.457 24.019 41.911 1.00 33.42 127 VAL B CA 1
ATOM 2015 C C . VAL B 1 126 ? 4.884 24.731 43.199 1.00 33.37 127 VAL B C 1
ATOM 2016 O O . VAL B 1 126 ? 5.985 24.507 43.708 1.00 33.70 127 VAL B O 1
ATOM 2018 N N . VAL B 1 127 ? 3.986 25.573 43.720 1.00 33.30 128 VAL B N 1
ATOM 2019 C CA . VAL B 1 127 ? 4.266 26.440 44.870 1.00 32.58 128 VAL B CA 1
ATOM 2020 C C . VAL B 1 127 ? 4.548 25.667 46.161 1.00 30.98 128 VAL B C 1
ATOM 2021 O O . VAL B 1 127 ? 3.707 24.895 46.637 1.00 31.27 128 VAL B O 1
ATOM 2023 N N . GLY B 1 128 ? 5.740 25.880 46.716 1.00 29.11 129 GLY B N 1
ATOM 2024 C CA . GLY B 1 128 ? 6.129 25.290 47.987 1.00 27.44 129 GLY B CA 1
ATOM 2025 C C . GLY B 1 128 ? 6.658 23.866 47.908 1.00 24.99 129 GLY B C 1
ATOM 2026 O O . GLY B 1 128 ? 6.962 23.267 48.927 1.00 25.54 129 GLY B O 1
ATOM 2027 N N . ASN B 1 129 ? 6.771 23.336 46.699 1.00 22.54 130 ASN B N 1
ATOM 2028 C CA . ASN B 1 129 ? 7.206 21.956 46.498 1.00 19.97 130 ASN B CA 1
ATOM 2029 C C . ASN B 1 129 ? 8.706 21.853 46.212 1.00 18.75 130 ASN B C 1
ATOM 2030 O O . ASN B 1 129 ? 9.320 22.717 45.602 1.00 19.32 130 ASN B O 1
ATOM 2035 N N . GLU B 1 130 ? 9.276 20.749 46.663 1.00 16.36 131 GLU B N 1
ATOM 2036 C CA . GLU B 1 130 ? 10.678 20.433 46.460 1.00 14.65 131 GLU B CA 1
ATOM 2037 C C . GLU B 1 130 ? 10.756 19.040 45.862 1.00 14.08 131 GLU B C 1
ATOM 2038 O O . GLU B 1 130 ? 10.117 18.131 46.353 1.00 13.13 131 GLU B O 1
ATOM 2044 N N . ILE B 1 131 ? 11.595 18.859 44.846 1.00 12.27 132 ILE B N 1
ATOM 2045 C CA . ILE B 1 131 ? 11.954 17.519 44.401 1.00 12.31 132 ILE B CA 1
ATOM 2046 C C . ILE B 1 131 ? 13.014 17.017 45.356 1.00 11.36 132 ILE B C 1
ATOM 2047 O O . ILE B 1 131 ? 14.076 17.632 45.524 1.00 12.57 132 ILE B O 1
ATOM 2052 N N . VAL B 1 132 ? 12.757 15.864 45.958 1.00 11.00 133 VAL B N 1
ATOM 2053 C CA . VAL B 1 132 ? 13.591 15.271 46.988 1.00 10.32 133 VAL B CA 1
ATOM 2054 C C . VAL B 1 132 ? 14.180 13.921 46.553 1.00 10.30 133 VAL B C 1
ATOM 2055 O O . VAL B 1 132 ? 14.925 13.304 47.296 1.00 10.77 133 VAL B O 1
ATOM 2059 N N . GLY B 1 133 ? 13.875 13.499 45.334 1.00 10.75 134 GLY B N 1
ATOM 2060 C CA . GLY B 1 133 ? 14.476 12.296 44.790 1.00 10.04 134 GLY B CA 1
ATOM 2061 C C . GLY B 1 133 ? 13.959 12.065 43.391 1.00 10.26 134 GLY B C 1
ATOM 2062 O O . GLY B 1 133 ? 13.129 12.807 42.886 1.00 10.57 134 GLY B O 1
ATOM 2063 N N . PHE B 1 134 ? 14.463 11.005 42.783 1.00 10.05 135 PHE B N 1
ATOM 2064 C CA . PHE B 1 134 ? 14.125 10.627 41.421 1.00 10.26 135 PHE B CA 1
ATOM 2065 C C . PHE B 1 134 ? 13.853 9.122 41.342 1.00 9.79 135 PHE B C 1
ATOM 2066 O O . PHE B 1 134 ? 14.266 8.344 42.203 1.00 9.87 135 PHE B O 1
ATOM 2074 N N . LEU B 1 135 ? 13.066 8.733 40.338 1.00 9.61 136 LEU B N 1
ATOM 2075 C CA . LEU B 1 135 ? 12.871 7.325 40.045 1.00 9.92 136 LEU B CA 1
ATOM 2076 C C . LEU B 1 135 ? 12.723 7.191 38.550 1.00 10.25 136 LEU B C 1
ATOM 2077 O O . LEU B 1 135 ? 12.618 8.178 37.853 1.00 11.98 136 LEU B O 1
ATOM 2082 N N . GLY B 1 136 ? 12.726 5.991 38.016 1.00 10.31 137 GLY B N 1
ATOM 2083 C CA . GLY B 1 136 ? 12.624 5.862 36.574 1.00 10.25 137 GLY B CA 1
ATOM 2084 C C . GLY B 1 136 ? 12.938 4.472 36.123 1.00 10.27 137 GLY B C 1
ATOM 2085 O O . GLY B 1 136 ? 12.793 3.504 36.859 1.00 10.68 137 GLY B O 1
ATOM 2086 N N . ARG B 1 137 ? 13.364 4.374 34.870 1.00 11.15 138 ARG B N 1
ATOM 2087 C CA . ARG B 1 137 ? 13.828 3.114 34.301 1.00 11.57 138 ARG B CA 1
ATOM 2088 C C . ARG B 1 137 ? 15.098 3.369 33.535 1.00 11.20 138 ARG B C 1
ATOM 2089 O O . ARG B 1 137 ? 15.278 4.463 32.989 1.00 11.66 138 ARG B O 1
ATOM 2097 N N . SER B 1 138 ? 15.968 2.387 33.474 1.00 11.69 139 SER B N 1
ATOM 2098 C CA . SER B 1 138 ? 17.228 2.541 32.755 1.00 12.07 139 SER B CA 1
ATOM 2099 C C . SER B 1 138 ? 17.795 1.197 32.386 1.00 12.33 139 SER B C 1
ATOM 2100 O O . SER B 1 138 ? 17.492 0.180 32.982 1.00 12.58 139 SER B O 1
ATOM 2103 N N . GLY B 1 139 ? 18.690 1.222 31.416 1.00 13.05 140 GLY B N 1
ATOM 2104 C CA . GLY B 1 139 ? 19.479 0.067 31.033 1.00 13.52 140 GLY B CA 1
ATOM 2105 C C . GLY B 1 139 ? 20.811 0.551 30.495 1.00 12.95 140 GLY B C 1
ATOM 2106 O O . GLY B 1 139 ? 21.626 1.109 31.230 1.00 13.16 140 GLY B O 1
ATOM 2107 N N . TYR B 1 140 ? 21.010 0.393 29.198 1.00 13.33 141 TYR B N 1
ATOM 2108 C CA . TYR B 1 140 ? 22.152 1.017 28.562 1.00 12.95 141 TYR B CA 1
ATOM 2109 C C . TYR B 1 140 ? 22.001 2.534 28.582 1.00 12.96 141 TYR B C 1
ATOM 2110 O O . TYR B 1 140 ? 22.983 3.259 28.663 1.00 13.32 141 TYR B O 1
ATOM 2119 N N . TYR B 1 141 ? 20.759 3.007 28.514 1.00 13.11 142 TYR B N 1
ATOM 2120 C CA . TYR B 1 141 ? 20.450 4.438 28.472 1.00 13.76 142 TYR B CA 1
ATOM 2121 C C . TYR B 1 141 ? 19.397 4.742 29.528 1.00 13.44 142 TYR B C 1
ATOM 2122 O O . TYR B 1 141 ? 19.119 3.909 30.379 1.00 13.18 142 TYR B O 1
ATOM 2139 N N . VAL B 1 142 ? 18.866 5.953 29.553 1.00 13.17 143 VAL B N 1
ATOM 2140 C CA . VAL B 1 142 ? 17.822 6.285 30.524 1.00 13.00 143 VAL B CA 1
ATOM 2141 C C . VAL B 1 142 ? 16.491 6.187 29.807 1.00 12.60 143 VAL B C 1
ATOM 2142 O O . VAL B 1 142 ? 16.223 6.935 28.868 1.00 13.87 143 VAL B O 1
ATOM 2146 N N . ASP B 1 143 ? 15.640 5.260 30.238 1.00 12.56 144 ASP B N 1
ATOM 2147 C CA . ASP B 1 143 ? 14.379 4.961 29.585 1.00 13.24 144 ASP B CA 1
ATOM 2148 C C . ASP B 1 143 ? 13.219 5.780 30.117 1.00 13.16 144 ASP B C 1
ATOM 2149 O O . ASP B 1 143 ? 12.252 5.992 29.389 1.00 13.54 144 ASP B O 1
ATOM 2154 N N . ALA B 1 144 ? 13.290 6.205 31.375 1.00 13.05 145 ALA B N 1
ATOM 2155 C CA . ALA B 1 144 ? 12.223 6.977 31.986 1.00 12.78 145 ALA B CA 1
ATOM 2156 C C . ALA B 1 144 ? 12.755 7.666 33.222 1.00 11.57 145 ALA B C 1
ATOM 2157 O O . ALA B 1 144 ? 13.703 7.189 33.832 1.00 11.62 145 ALA B O 1
ATOM 2159 N N . ILE B 1 145 ? 12.146 8.788 33.568 1.00 11.86 146 ILE B N 1
ATOM 2160 C CA . ILE B 1 145 ? 12.460 9.469 34.807 1.00 11.35 146 ILE B CA 1
ATOM 2161 C C . ILE B 1 145 ? 11.268 10.215 35.344 1.00 11.72 146 ILE B C 1
ATOM 2162 O O . ILE B 1 145 ? 10.458 10.774 34.593 1.00 12.66 146 ILE B O 1
ATOM 2167 N N . GLY B 1 146 ? 11.153 10.179 36.657 1.00 10.92 147 GLY B N 1
ATOM 2168 C CA . GLY B 1 146 ? 10.148 10.907 37.396 1.00 11.03 147 GLY B CA 1
ATOM 2169 C C . GLY B 1 146 ? 10.705 11.414 38.703 1.00 10.78 147 GLY B C 1
ATOM 2170 O O . GLY B 1 146 ? 11.906 11.278 38.947 1.00 10.30 147 GLY B O 1
ATOM 2171 N N . THR B 1 147 ? 9.865 12.032 39.516 1.00 11.04 148 THR B N 1
ATOM 2172 C CA . THR B 1 147 ? 10.318 12.700 40.728 1.00 11.43 148 THR B CA 1
ATOM 2173 C C . THR B 1 147 ? 9.554 12.254 41.958 1.00 10.34 148 THR B C 1
ATOM 2174 O O . THR B 1 147 ? 8.375 11.845 41.883 1.00 10.44 148 THR B O 1
ATOM 2178 N N . TYR B 1 148 ? 10.209 12.356 43.106 1.00 10.72 149 TYR B N 1
ATOM 2179 C CA . TYR B 1 148 ? 9.596 12.357 44.437 1.00 10.67 149 TYR B CA 1
ATOM 2180 C C . TYR B 1 148 ? 9.516 13.795 44.925 1.00 11.31 149 TYR B C 1
ATOM 2181 O O . TYR B 1 148 ? 10.445 14.574 44.745 1.00 10.69 149 TYR B O 1
ATOM 2190 N N . ASN B 1 149 ? 8.400 14.122 45.563 1.00 11.68 150 ASN B N 1
ATOM 2191 C CA . ASN B 1 149 ? 8.019 15.496 45.877 1.00 12.82 150 ASN B CA 1
ATOM 2192 C C . ASN B 1 149 ? 7.587 15.625 47.318 1.00 14.25 150 ASN B C 1
ATOM 2193 O O . ASN B 1 149 ? 6.959 14.739 47.866 1.00 15.55 150 ASN B O 1
ATOM 2198 N N . ARG B 1 150 ? 7.928 16.745 47.927 1.00 16.06 151 ARG B N 1
ATOM 2199 C CA . ARG B 1 150 ? 7.600 16.990 49.338 1.00 17.71 151 ARG B CA 1
ATOM 2200 C C . ARG B 1 150 ? 7.432 18.490 49.537 1.00 20.33 151 ARG B C 1
ATOM 2201 O O . ARG B 1 150 ? 8.185 19.272 48.995 1.00 19.79 151 ARG B O 1
ATOM 2209 N N . HIS B 1 151 ? 6.441 18.885 50.330 1.00 23.36 152 HIS B N 1
ATOM 2210 C CA . HIS B 1 151 ? 6.273 20.280 50.698 1.00 27.30 152 HIS B CA 1
ATOM 2211 C C . HIS B 1 151 ? 7.480 20.751 51.488 1.00 29.14 152 HIS B C 1
ATOM 2212 O O . HIS B 1 151 ? 7.867 20.120 52.477 1.00 30.85 152 HIS B O 1
ATOM 2219 N N . LYS B 1 152 ? 8.025 21.891 51.068 1.00 31.77 153 LYS B N 1
ATOM 2220 C CA . LYS B 1 152 ? 9.247 22.476 51.618 1.00 33.48 153 LYS B CA 1
ATOM 2221 C C . LYS B 1 152 ? 9.090 22.827 53.098 1.00 34.21 153 LYS B C 1
ATOM 2222 O O . LYS B 1 152 ? 8.088 23.427 53.499 1.00 36.73 153 LYS B O 1
ATOM 2236 N N . VAL C 1 2 ? 14.364 42.342 -4.570 1.00 17.30 3 VAL C N 1
ATOM 2237 C CA . VAL C 1 2 ? 15.682 41.754 -4.421 1.00 16.22 3 VAL C CA 1
ATOM 2238 C C . VAL C 1 2 ? 15.646 40.742 -3.279 1.00 15.09 3 VAL C C 1
ATOM 2239 O O . VAL C 1 2 ? 15.296 41.098 -2.162 1.00 15.31 3 VAL C O 1
ATOM 2243 N N . PRO C 1 3 ? 15.972 39.485 -3.534 1.00 14.63 4 PRO C N 1
ATOM 2244 C CA . PRO C 1 3 ? 15.911 38.484 -2.477 1.00 15.02 4 PRO C CA 1
ATOM 2245 C C . PRO C 1 3 ? 16.951 38.704 -1.398 1.00 13.79 4 PRO C C 1
ATOM 2246 O O . PRO C 1 3 ? 18.079 39.158 -1.651 1.00 13.76 4 PRO C O 1
ATOM 2250 N N . MET C 1 4 ? 16.576 38.268 -0.202 1.00 13.15 5 MET C N 1
ATOM 2251 C CA . MET C 1 4 ? 17.427 38.253 0.984 1.00 12.59 5 MET C CA 1
ATOM 2252 C C . MET C 1 4 ? 17.368 36.878 1.601 1.00 12.36 5 MET C C 1
ATOM 2253 O O . MET C 1 4 ? 16.362 36.216 1.515 1.00 13.17 5 MET C O 1
ATOM 2258 N N . ASP C 1 5 ? 18.450 36.450 2.227 1.00 12.00 6 ASP C N 1
ATOM 2259 C CA . ASP C 1 5 ? 18.467 35.132 2.831 1.00 11.65 6 ASP C CA 1
ATOM 2260 C C . ASP C 1 5 ? 17.504 35.059 3.999 1.00 12.77 6 ASP C C 1
ATOM 2261 O O . ASP C 1 5 ? 17.336 35.999 4.772 1.00 12.72 6 ASP C O 1
ATOM 2266 N N . THR C 1 6 ? 16.962 33.877 4.175 1.00 13.64 7 THR C N 1
ATOM 2267 C CA . THR C 1 6 ? 15.934 33.597 5.189 1.00 15.13 7 THR C CA 1
ATOM 2268 C C . THR C 1 6 ? 16.490 33.756 6.614 1.00 13.55 7 THR C C 1
ATOM 2269 O O . THR C 1 6 ? 17.594 33.296 6.911 1.00 12.51 7 THR C O 1
ATOM 2273 N N . ILE C 1 7 ? 15.756 34.457 7.461 1.00 12.41 8 ILE C N 1
ATOM 2274 C CA . ILE C 1 7 ? 16.096 34.669 8.859 1.00 11.99 8 ILE C CA 1
ATOM 2275 C C . ILE C 1 7 ? 15.415 33.660 9.744 1.00 12.76 8 ILE C C 1
ATOM 2276 O O . ILE C 1 7 ? 14.199 33.426 9.593 1.00 14.33 8 ILE C O 1
ATOM 2281 N N . SER C 1 8 ? 16.157 33.061 10.655 1.00 12.40 9 SER C N 1
ATOM 2282 C CA . SER C 1 8 ? 15.587 32.302 11.751 1.00 12.32 9 SER C CA 1
ATOM 2283 C C . SER C 1 8 ? 15.879 33.053 13.041 1.00 10.77 9 SER C C 1
ATOM 2284 O O . SER C 1 8 ? 16.968 33.611 13.208 1.00 10.70 9 SER C O 1
ATOM 2287 N N . GLY C 1 9 ? 14.917 33.062 13.956 1.00 12.63 10 GLY C N 1
ATOM 2288 C CA . GLY C 1 9 ? 15.013 33.893 15.129 1.00 12.86 10 GLY C CA 1
ATOM 2289 C C . GLY C 1 9 ? 14.861 35.338 14.694 1.00 12.39 10 GLY C C 1
ATOM 2290 O O . GLY C 1 9 ? 14.064 35.623 13.773 1.00 14.28 10 GLY C O 1
ATOM 2291 N N . PRO C 1 10 ? 15.592 36.271 15.298 1.00 11.95 11 PRO C N 1
ATOM 2292 C CA . PRO C 1 10 ? 16.514 36.028 16.422 1.00 11.46 11 PRO C CA 1
ATOM 2293 C C . PRO C 1 10 ? 15.817 35.476 17.660 1.00 11.68 11 PRO C C 1
ATOM 2294 O O . PRO C 1 10 ? 14.614 35.678 17.853 1.00 12.78 11 PRO C O 1
ATOM 2298 N N . TRP C 1 11 ? 16.575 34.782 18.480 1.00 11.14 12 TRP C N 1
ATOM 2299 C CA . TRP C 1 11 ? 16.171 34.353 19.792 1.00 11.25 12 TRP C CA 1
ATOM 2300 C C . TRP C 1 11 ? 16.798 35.270 20.830 1.00 11.40 12 TRP C C 1
ATOM 2301 O O . TRP C 1 11 ? 17.896 35.770 20.632 1.00 12.01 12 TRP C O 1
ATOM 2312 N N . GLY C 1 12 ? 16.139 35.455 21.960 1.00 11.49 13 GLY C N 1
ATOM 2313 C CA . GLY C 1 12 ? 16.576 36.347 23.009 1.00 12.55 13 GLY C CA 1
ATOM 2314 C C . GLY C 1 12 ? 15.564 37.445 23.202 1.00 12.91 13 GLY C C 1
ATOM 2315 O O . GLY C 1 12 ? 14.357 37.194 23.219 1.00 14.52 13 GLY C O 1
ATOM 2316 N N . ASN C 1 13 ? 16.004 38.677 23.359 1.00 14.20 14 ASN C N 1
ATOM 2317 C CA . ASN C 1 13 ? 15.064 39.735 23.681 1.00 16.43 14 ASN C CA 1
ATOM 2318 C C . ASN C 1 13 ? 15.391 41.069 23.038 1.00 16.08 14 ASN C C 1
ATOM 2319 O O . ASN C 1 13 ? 16.250 41.154 22.179 1.00 15.21 14 ASN C O 1
ATOM 2324 N N . ASN C 1 14 ? 14.619 42.093 23.405 1.00 16.17 15 ASN C N 1
ATOM 2325 C CA . ASN C 1 14 ? 14.661 43.397 22.750 1.00 16.38 15 ASN C CA 1
ATOM 2326 C C . ASN C 1 14 ? 15.707 44.381 23.316 1.00 16.29 15 ASN C C 1
ATOM 2327 O O . ASN C 1 14 ? 15.738 45.566 22.935 1.00 16.19 15 ASN C O 1
ATOM 2332 N N . GLY C 1 15 ? 16.560 43.932 24.222 1.00 15.38 16 GLY C N 1
ATOM 2333 C CA . GLY C 1 15 ? 17.650 44.756 24.688 1.00 15.47 16 GLY C CA 1
ATOM 2334 C C . GLY C 1 15 ? 18.689 44.999 23.613 1.00 15.23 16 GLY C C 1
ATOM 2335 O O . GLY C 1 15 ? 18.640 44.414 22.518 1.00 15.19 16 GLY C O 1
ATOM 2336 N N . GLY C 1 16 ? 19.631 45.877 23.919 1.00 14.49 17 GLY C N 1
ATOM 2337 C CA . GLY C 1 16 ? 20.725 46.159 23.025 1.00 14.41 17 GLY C CA 1
ATOM 2338 C C . GLY C 1 16 ? 20.295 46.900 21.779 1.00 14.20 17 GLY C C 1
ATOM 2339 O O . GLY C 1 16 ? 19.151 47.361 21.671 1.00 15.20 17 GLY C O 1
ATOM 2340 N N . ASN C 1 17 ? 21.264 47.018 20.880 1.00 13.58 18 ASN C N 1
ATOM 2341 C CA . ASN C 1 17 ? 21.095 47.581 19.549 1.00 14.11 18 ASN C CA 1
ATOM 2342 C C . ASN C 1 17 ? 21.245 46.481 18.486 1.00 12.46 18 ASN C C 1
ATOM 2343 O O . ASN C 1 17 ? 21.966 45.525 18.683 1.00 11.64 18 ASN C O 1
ATOM 2348 N N . PHE C 1 18 ? 20.555 46.621 17.365 1.00 11.63 19 PHE C N 1
ATOM 2349 C CA . PHE C 1 18 ? 20.596 45.650 16.298 1.00 10.47 19 PHE C CA 1
ATOM 2350 C C . PHE C 1 18 ? 21.972 45.547 15.665 1.00 10.40 19 PHE C C 1
ATOM 2351 O O . PHE C 1 18 ? 22.681 46.542 15.524 1.00 11.11 19 PHE C O 1
ATOM 2359 N N . TRP C 1 19 ? 22.330 44.327 15.285 1.00 9.84 20 TRP C N 1
ATOM 2360 C CA . TRP C 1 19 ? 23.513 44.067 14.495 1.00 8.88 20 TRP C CA 1
ATOM 2361 C C . TRP C 1 19 ? 23.235 42.984 13.466 1.00 9.62 20 TRP C C 1
ATOM 2362 O O . TRP C 1 19 ? 22.300 42.182 13.622 1.00 9.89 20 TRP C O 1
ATOM 2373 N N . SER C 1 20 ? 24.019 42.972 12.392 1.00 9.46 21 SER C N 1
ATOM 2374 C CA . SER C 1 20 ? 23.848 41.994 11.339 1.00 9.87 21 SER C CA 1
ATOM 2375 C C . SER C 1 20 ? 25.174 41.770 10.592 1.00 9.55 21 SER C C 1
ATOM 2376 O O . SER C 1 20 ? 25.919 42.714 10.311 1.00 9.67 21 SER C O 1
ATOM 2379 N N . PHE C 1 21 ? 25.446 40.516 10.244 1.00 9.19 22 PHE C N 1
ATOM 2380 C CA . PHE C 1 21 ? 26.673 40.138 9.563 1.00 9.10 22 PHE C CA 1
ATOM 2381 C C . PHE C 1 21 ? 26.453 38.898 8.706 1.00 7.80 22 PHE C C 1
ATOM 2382 O O . PHE C 1 21 ? 26.349 37.788 9.215 1.00 9.51 22 PHE C O 1
ATOM 2390 N N . ARG C 1 22 ? 26.396 39.103 7.401 1.00 8.83 23 ARG C N 1
ATOM 2391 C CA . ARG C 1 22 ? 26.278 38.031 6.431 1.00 9.41 23 ARG C CA 1
ATOM 2392 C C . ARG C 1 22 ? 27.317 38.326 5.371 1.00 9.96 23 ARG C C 1
ATOM 2393 O O . ARG C 1 22 ? 27.059 39.128 4.468 1.00 10.05 23 ARG C O 1
ATOM 2401 N N . PRO C 1 23 ? 28.522 37.755 5.495 1.00 10.17 24 PRO C N 1
ATOM 2402 C CA . PRO C 1 23 ? 29.588 37.991 4.527 1.00 10.56 24 PRO C CA 1
ATOM 2403 C C . PRO C 1 23 ? 29.377 37.097 3.315 1.00 11.31 24 PRO C C 1
ATOM 2404 O O . PRO C 1 23 ? 28.694 36.080 3.397 1.00 10.93 24 PRO C O 1
ATOM 2408 N N . VAL C 1 24 ? 30.002 37.435 2.212 1.00 12.00 25 VAL C N 1
ATOM 2409 C CA . VAL C 1 24 ? 29.779 36.706 0.978 1.00 13.66 25 VAL C CA 1
ATOM 2410 C C . VAL C 1 24 ? 30.440 35.340 0.997 1.00 14.61 25 VAL C C 1
ATOM 2411 O O . VAL C 1 24 ? 29.939 34.393 0.383 1.00 17.28 25 VAL C O 1
ATOM 2418 N N . ASN C 1 25 ? 31.568 35.225 1.697 1.00 13.00 26 ASN C N 1
ATOM 2419 C CA . ASN C 1 25 ? 32.249 33.940 1.820 1.00 12.98 26 ASN C CA 1
ATOM 2420 C C . ASN C 1 25 ? 31.907 33.293 3.156 1.00 12.57 26 ASN C C 1
ATOM 2421 O O . ASN C 1 25 ? 31.201 33.875 3.980 1.00 11.79 26 ASN C O 1
ATOM 2426 N N . LYS C 1 26 ? 32.364 32.065 3.331 1.00 13.31 27 LYS C N 1
ATOM 2427 C CA . LYS C 1 26 ? 31.996 31.291 4.495 1.00 12.55 27 LYS C CA 1
ATOM 2428 C C . LYS C 1 26 ? 32.532 31.889 5.797 1.00 11.74 27 LYS C C 1
ATOM 2429 O O . LYS C 1 26 ? 33.696 32.294 5.892 1.00 12.86 27 LYS C O 1
ATOM 2435 N N . ILE C 1 27 ? 31.713 31.884 6.831 1.00 10.92 28 ILE C N 1
ATOM 2436 C CA . ILE C 1 27 ? 32.180 32.181 8.180 1.00 10.71 28 ILE C CA 1
ATOM 2437 C C . ILE C 1 27 ? 32.995 30.986 8.658 1.00 11.02 28 ILE C C 1
ATOM 2438 O O . ILE C 1 27 ? 32.475 29.871 8.812 1.00 12.43 28 ILE C O 1
ATOM 2443 N N . ASN C 1 28 ? 34.294 31.195 8.842 1.00 11.41 29 ASN C N 1
ATOM 2444 C CA . ASN C 1 28 ? 35.212 30.107 9.187 1.00 12.92 29 ASN C CA 1
ATOM 2445 C C . ASN C 1 28 ? 35.846 30.231 10.566 1.00 12.71 29 ASN C C 1
ATOM 2446 O O . ASN C 1 28 ? 36.564 29.319 11.006 1.00 13.31 29 ASN C O 1
ATOM 2451 N N . GLN C 1 29 ? 35.538 31.312 11.281 1.00 11.90 30 GLN C N 1
ATOM 2452 C CA . GLN C 1 29 ? 36.077 31.483 12.626 1.00 12.96 30 GLN C CA 1
ATOM 2453 C C . GLN C 1 29 ? 35.095 32.240 13.497 1.00 12.09 30 GLN C C 1
ATOM 2454 O O . GLN C 1 29 ? 34.476 33.213 13.057 1.00 11.75 30 GLN C O 1
ATOM 2460 N N . ILE C 1 30 ? 34.983 31.805 14.748 1.00 12.83 31 ILE C N 1
ATOM 2461 C CA . ILE C 1 30 ? 34.177 32.498 15.743 1.00 13.21 31 ILE C CA 1
ATOM 2462 C C . ILE C 1 30 ? 35.002 32.588 17.004 1.00 13.56 31 ILE C C 1
ATOM 2463 O O . ILE C 1 30 ? 35.604 31.593 17.417 1.00 15.84 31 ILE C O 1
ATOM 2468 N N . VAL C 1 31 ? 35.077 33.762 17.598 1.00 12.95 32 VAL C N 1
ATOM 2469 C CA . VAL C 1 31 ? 35.743 33.922 18.887 1.00 13.64 32 VAL C CA 1
ATOM 2470 C C . VAL C 1 31 ? 34.691 34.293 19.923 1.00 13.29 32 VAL C C 1
ATOM 2471 O O . VAL C 1 31 ? 33.958 35.261 19.746 1.00 13.12 32 VAL C O 1
ATOM 2475 N N . ILE C 1 32 ? 34.609 33.519 20.997 1.00 13.39 33 ILE C N 1
ATOM 2476 C CA . ILE C 1 32 ? 33.741 33.816 22.129 1.00 13.68 33 ILE C CA 1
ATOM 2477 C C . ILE C 1 32 ? 34.579 34.474 23.214 1.00 13.99 33 ILE C C 1
ATOM 2478 O O . ILE C 1 32 ? 35.593 33.912 23.611 1.00 14.94 33 ILE C O 1
ATOM 2483 N N . SER C 1 33 ? 34.202 35.668 23.675 1.00 13.40 34 SER C N 1
ATOM 2484 C CA . SER C 1 33 ? 34.923 36.358 24.749 1.00 14.25 34 SER C CA 1
ATOM 2485 C C . SER C 1 33 ? 34.135 36.140 26.021 1.00 13.51 34 SER C C 1
ATOM 2486 O O . SER C 1 33 ? 32.907 36.273 26.034 1.00 13.20 34 SER C O 1
ATOM 2489 N N . TYR C 1 34 ? 34.826 35.799 27.091 1.00 14.48 35 TYR C N 1
ATOM 2490 C CA . TYR C 1 34 ? 34.222 35.587 28.400 1.00 14.93 35 TYR C CA 1
ATOM 2491 C C . TYR C 1 34 ? 34.615 36.698 29.361 1.00 16.33 35 TYR C C 1
ATOM 2492 O O . TYR C 1 34 ? 35.726 37.255 29.243 1.00 16.86 35 TYR C O 1
ATOM 2501 N N . GLY C 1 35 ? 33.758 36.953 30.351 1.00 17.37 36 GLY C N 1
ATOM 2502 C CA . GLY C 1 35 ? 33.975 37.974 31.358 1.00 19.24 36 GLY C CA 1
ATOM 2503 C C . GLY C 1 35 ? 33.713 37.409 32.735 1.00 21.45 36 GLY C C 1
ATOM 2504 O O . GLY C 1 35 ? 33.243 36.279 32.875 1.00 22.39 36 GLY C O 1
ATOM 2505 N N . GLY C 1 36 ? 34.055 38.194 33.749 1.00 24.11 37 GLY C N 1
ATOM 2506 C CA . GLY C 1 36 ? 33.798 37.860 35.142 1.00 26.09 37 GLY C CA 1
ATOM 2507 C C . GLY C 1 36 ? 34.694 36.806 35.751 1.00 27.78 37 GLY C C 1
ATOM 2508 O O . GLY C 1 36 ? 34.406 36.304 36.840 1.00 29.47 37 GLY C O 1
ATOM 2509 N N . GLY C 1 37 ? 35.785 36.461 35.075 1.00 28.92 38 GLY C N 1
ATOM 2510 C CA . GLY C 1 37 ? 36.655 35.386 35.520 1.00 29.62 38 GLY C CA 1
ATOM 2511 C C . GLY C 1 37 ? 35.985 34.018 35.537 1.00 29.59 38 GLY C C 1
ATOM 2512 O O . GLY C 1 37 ? 36.446 33.110 36.235 1.00 31.71 38 GLY C O 1
ATOM 2513 N N . GLY C 1 38 ? 34.892 33.879 34.784 1.00 28.31 39 GLY C N 1
ATOM 2514 C CA . GLY C 1 38 ? 34.244 32.595 34.576 1.00 27.20 39 GLY C CA 1
ATOM 2515 C C . GLY C 1 38 ? 33.843 32.508 33.114 1.00 25.26 39 GLY C C 1
ATOM 2516 O O . GLY C 1 38 ? 34.191 33.385 32.327 1.00 25.58 39 GLY C O 1
ATOM 2517 N N . ASN C 1 39 ? 33.108 31.467 32.745 1.00 23.92 40 ASN C N 1
ATOM 2518 C CA . ASN C 1 39 ? 32.745 31.272 31.345 1.00 22.24 40 ASN C CA 1
ATOM 2519 C C . ASN C 1 39 ? 31.424 31.981 31.045 1.00 19.34 40 ASN C C 1
ATOM 2520 O O . ASN C 1 39 ? 30.448 31.360 30.639 1.00 18.76 40 ASN C O 1
ATOM 2525 N N . ASN C 1 40 ? 31.371 33.287 31.277 1.00 17.56 41 ASN C N 1
ATOM 2526 C CA . ASN C 1 40 ? 30.197 34.087 30.961 1.00 15.84 41 ASN C CA 1
ATOM 2527 C C . ASN C 1 40 ? 30.394 34.768 29.617 1.00 14.92 41 ASN C C 1
ATOM 2528 O O . ASN C 1 40 ? 31.239 35.655 29.496 1.00 14.03 41 ASN C O 1
ATOM 2533 N N . PRO C 1 41 ? 29.698 34.348 28.575 1.00 13.94 42 PRO C N 1
ATOM 2534 C CA . PRO C 1 41 ? 29.917 34.987 27.280 1.00 14.13 42 PRO C CA 1
ATOM 2535 C C . PRO C 1 41 ? 29.536 36.453 27.342 1.00 14.34 42 PRO C C 1
ATOM 2536 O O . PRO C 1 41 ? 28.454 36.801 27.828 1.00 14.95 42 PRO C O 1
ATOM 2540 N N . ILE C 1 42 ? 30.415 37.316 26.875 1.00 13.22 43 ILE C N 1
ATOM 2541 C CA . ILE C 1 42 ? 30.109 38.742 26.786 1.00 13.96 43 ILE C CA 1
ATOM 2542 C C . ILE C 1 42 ? 30.157 39.262 25.370 1.00 13.10 43 ILE C C 1
ATOM 2543 O O . ILE C 1 42 ? 29.524 40.284 25.078 1.00 13.97 43 ILE C O 1
ATOM 2548 N N . ALA C 1 43 ? 30.898 38.582 24.491 1.00 11.99 44 ALA C N 1
ATOM 2549 C CA . ALA C 1 43 ? 31.020 39.042 23.107 1.00 11.20 44 ALA C CA 1
ATOM 2550 C C . ALA C 1 43 ? 31.233 37.884 22.176 1.00 11.28 44 ALA C C 1
ATOM 2551 O O . ALA C 1 43 ? 31.719 36.838 22.563 1.00 11.81 44 ALA C O 1
ATOM 2553 N N . LEU C 1 44 ? 30.851 38.108 20.926 1.00 11.38 45 LEU C N 1
ATOM 2554 C CA . LEU C 1 44 ? 31.072 37.157 19.840 1.00 11.37 45 LEU C CA 1
ATOM 2555 C C . LEU C 1 44 ? 31.720 37.892 18.682 1.00 11.35 45 LEU C C 1
ATOM 2556 O O . LEU C 1 44 ? 31.354 39.021 18.365 1.00 11.07 45 LEU C O 1
ATOM 2561 N N . THR C 1 45 ? 32.750 37.281 18.105 1.00 11.71 46 THR C N 1
ATOM 2562 C CA . THR C 1 45 ? 33.404 37.788 16.907 1.00 11.24 46 THR C CA 1
ATOM 2563 C C . THR C 1 45 ? 33.228 36.758 15.804 1.00 11.39 46 THR C C 1
ATOM 2564 O O . THR C 1 45 ? 33.621 35.604 15.966 1.00 14.02 46 THR C O 1
ATOM 2568 N N . PHE C 1 46 ? 32.636 37.163 14.690 1.00 10.02 47 PHE C N 1
ATOM 2569 C CA . PHE C 1 46 ? 32.495 36.307 13.527 1.00 10.15 47 PHE C CA 1
ATOM 2570 C C . PHE C 1 46 ? 33.389 36.802 12.441 1.00 10.27 47 PHE C C 1
ATOM 2571 O O . PHE C 1 46 ? 33.422 38.009 12.172 1.00 11.15 47 PHE C O 1
ATOM 2579 N N . SER C 1 47 ? 34.105 35.910 11.797 1.00 10.94 48 SER C N 1
ATOM 2580 C CA . SER C 1 47 ? 34.966 36.337 10.696 1.00 11.72 48 SER C CA 1
ATOM 2581 C C . SER C 1 47 ? 34.925 35.360 9.542 1.00 11.06 48 SER C C 1
ATOM 2582 O O . SER C 1 47 ? 34.666 34.154 9.714 1.00 11.15 48 SER C O 1
ATOM 2585 N N . SER C 1 48 ? 35.204 35.880 8.350 1.00 10.88 49 SER C N 1
ATOM 2586 C CA . SER C 1 48 ? 35.243 35.128 7.115 1.00 11.19 49 SER C CA 1
ATOM 2587 C C . SER C 1 48 ? 36.486 35.541 6.335 1.00 12.58 49 SER C C 1
ATOM 2588 O O . SER C 1 48 ? 36.649 36.696 5.978 1.00 13.40 49 SER C O 1
ATOM 2591 N N . THR C 1 49 ? 37.334 34.578 6.033 1.00 13.84 50 THR C N 1
ATOM 2592 C CA . THR C 1 49 ? 38.500 34.827 5.180 1.00 15.97 50 THR C CA 1
ATOM 2593 C C . THR C 1 49 ? 38.054 34.888 3.716 1.00 18.13 50 THR C C 1
ATOM 2594 O O . THR C 1 49 ? 37.345 33.998 3.215 1.00 18.41 50 THR C O 1
ATOM 2598 N N . LYS C 1 50 ? 38.437 35.965 3.046 1.00 19.28 51 LYS C N 1
ATOM 2599 C CA . LYS C 1 50 ? 38.165 36.160 1.618 1.00 20.06 51 LYS C CA 1
ATOM 2600 C C . LYS C 1 50 ? 39.237 35.524 0.734 1.00 21.71 51 LYS C C 1
ATOM 2601 O O . LYS C 1 50 ? 40.291 35.038 1.198 1.00 21.42 51 LYS C O 1
ATOM 2607 N N . ALA C 1 51 ? 38.974 35.527 -0.572 1.00 21.90 52 ALA C N 1
ATOM 2608 C CA . ALA C 1 51 ? 39.901 34.961 -1.557 1.00 22.54 52 ALA C CA 1
ATOM 2609 C C . ALA C 1 51 ? 41.287 35.574 -1.452 1.00 22.45 52 ALA C C 1
ATOM 2610 O O . ALA C 1 51 ? 42.284 34.901 -1.615 1.00 23.43 52 ALA C O 1
ATOM 2612 N N . ASP C 1 52 ? 41.343 36.864 -1.203 1.00 21.27 53 ASP C N 1
ATOM 2613 C CA . ASP C 1 52 ? 42.627 37.548 -1.178 1.00 20.76 53 ASP C CA 1
ATOM 2614 C C . ASP C 1 52 ? 43.401 37.443 0.157 1.00 19.38 53 ASP C C 1
ATOM 2615 O O . ASP C 1 52 ? 44.391 38.136 0.319 1.00 17.72 53 ASP C O 1
ATOM 2620 N N . GLY C 1 53 ? 42.945 36.633 1.119 1.00 18.10 54 GLY C N 1
ATOM 2621 C CA . GLY C 1 53 ? 43.597 36.564 2.420 1.00 17.87 54 GLY C CA 1
ATOM 2622 C C . GLY C 1 53 ? 43.100 37.593 3.426 1.00 17.57 54 GLY C C 1
ATOM 2623 O O . GLY C 1 53 ? 43.449 37.516 4.620 1.00 18.39 54 GLY C O 1
ATOM 2624 N N . SER C 1 54 ? 42.232 38.513 3.004 1.00 16.46 55 SER C N 1
ATOM 2625 C CA . SER C 1 54 ? 41.667 39.485 3.940 1.00 15.98 55 SER C CA 1
ATOM 2626 C C . SER C 1 54 ? 40.505 38.823 4.672 1.00 14.84 55 SER C C 1
ATOM 2627 O O . SER C 1 54 ? 40.119 37.715 4.320 1.00 14.81 55 SER C O 1
ATOM 2630 N N . LYS C 1 55 ? 40.059 39.469 5.727 1.00 14.31 56 LYS C N 1
ATOM 2631 C CA . LYS C 1 55 ? 38.958 38.986 6.557 1.00 14.49 56 LYS C CA 1
ATOM 2632 C C . LYS C 1 55 ? 37.857 40.014 6.694 1.00 13.32 56 LYS C C 1
ATOM 2633 O O . LYS C 1 55 ? 38.093 41.175 7.005 1.00 15.28 56 LYS C O 1
ATOM 2639 N N . ASP C 1 56 ? 36.629 39.571 6.478 1.00 11.31 57 ASP C N 1
ATOM 2640 C CA . ASP C 1 56 ? 35.444 40.313 6.917 1.00 11.35 57 ASP C CA 1
ATOM 2641 C C . ASP C 1 56 ? 35.207 39.941 8.356 1.00 10.38 57 ASP C C 1
ATOM 2642 O O . ASP C 1 56 ? 35.381 38.780 8.725 1.00 11.12 57 ASP C O 1
ATOM 2647 N N . THR C 1 57 ? 34.833 40.901 9.190 1.00 10.88 58 THR C N 1
ATOM 2648 C CA . THR C 1 57 ? 34.678 40.627 10.607 1.00 11.86 58 THR C CA 1
ATOM 2649 C C . THR C 1 57 ? 33.717 41.543 11.312 1.00 11.51 58 THR C C 1
ATOM 2650 O O . THR C 1 57 ? 33.590 42.703 10.965 1.00 11.37 58 THR C O 1
ATOM 2654 N N . ILE C 1 58 ? 33.026 41.009 12.306 1.00 11.44 59 ILE C N 1
ATOM 2655 C CA . ILE C 1 58 ? 32.253 41.813 13.228 1.00 10.99 59 ILE C CA 1
ATOM 2656 C C . ILE C 1 58 ? 32.467 41.301 14.633 1.00 10.36 59 ILE C C 1
ATOM 2657 O O . ILE C 1 58 ? 32.649 40.094 14.845 1.00 10.83 59 ILE C O 1
ATOM 2662 N N . THR C 1 59 ? 32.364 42.207 15.598 1.00 10.86 60 THR C N 1
ATOM 2663 C CA . THR C 1 59 ? 32.330 41.870 17.010 1.00 10.96 60 THR C CA 1
ATOM 2664 C C . THR C 1 59 ? 31.103 42.528 17.592 1.00 11.43 60 THR C C 1
ATOM 2665 O O . THR C 1 59 ? 30.839 43.710 17.356 1.00 11.67 60 THR C O 1
ATOM 2669 N N . VAL C 1 60 ? 30.366 41.742 18.336 1.00 10.91 61 VAL C N 1
ATOM 2670 C CA . VAL C 1 60 ? 29.166 42.197 19.003 1.00 11.74 61 VAL C CA 1
ATOM 2671 C C . VAL C 1 60 ? 29.228 41.850 20.478 1.00 11.91 61 VAL C C 1
ATOM 2672 O O . VAL C 1 60 ? 29.728 40.800 20.838 1.00 12.13 61 VAL C O 1
ATOM 2676 N N . GLY C 1 61 ? 28.755 42.742 21.341 1.00 11.97 62 GLY C N 1
ATOM 2677 C CA . GLY C 1 61 ? 28.991 42.631 22.767 1.00 12.42 62 GLY C CA 1
ATOM 2678 C C . GLY C 1 61 ? 30.322 43.250 23.140 1.00 13.15 62 GLY C C 1
ATOM 2679 O O . GLY C 1 61 ? 31.085 43.715 22.294 1.00 14.84 62 GLY C O 1
ATOM 2680 N N . GLY C 1 62 ? 30.590 43.274 24.444 1.00 14.43 63 GLY C N 1
ATOM 2681 C CA . GLY C 1 62 ? 31.787 43.903 24.988 1.00 16.18 63 GLY C CA 1
ATOM 2682 C C . GLY C 1 62 ? 31.583 45.387 25.284 1.00 17.65 63 GLY C C 1
ATOM 2683 O O . GLY C 1 62 ? 30.594 45.974 24.926 1.00 16.65 63 GLY C O 1
ATOM 2684 N N . GLY C 1 63 ? 32.537 46.002 25.982 1.00 19.52 64 GLY C N 1
ATOM 2685 C CA . GLY C 1 63 ? 32.563 47.453 26.178 1.00 20.71 64 GLY C CA 1
ATOM 2686 C C . GLY C 1 63 ? 32.009 48.018 27.488 1.00 21.75 64 GLY C C 1
ATOM 2687 O O . GLY C 1 63 ? 32.022 49.239 27.699 1.00 22.95 64 GLY C O 1
ATOM 2688 N N . GLY C 1 64 ? 31.553 47.143 28.373 1.00 21.76 65 GLY C N 1
ATOM 2689 C CA . GLY C 1 64 ? 30.912 47.558 29.610 1.00 22.55 65 GLY C CA 1
ATOM 2690 C C . GLY C 1 64 ? 31.824 47.442 30.818 1.00 23.87 65 GLY C C 1
ATOM 2691 O O . GLY C 1 64 ? 33.041 47.392 30.656 1.00 23.53 65 GLY C O 1
ATOM 2692 N N . PRO C 1 65 ? 31.245 47.415 32.020 1.00 25.39 66 PRO C N 1
ATOM 2693 C CA . PRO C 1 65 ? 32.012 47.230 33.264 1.00 27.14 66 PRO C CA 1
ATOM 2694 C C . PRO C 1 65 ? 32.776 45.905 33.382 1.00 28.83 66 PRO C C 1
ATOM 2695 O O . PRO C 1 65 ? 33.728 45.833 34.157 1.00 29.55 66 PRO C O 1
ATOM 2699 N N . ASP C 1 66 ? 32.354 44.884 32.642 1.00 30.26 67 ASP C N 1
ATOM 2700 C CA . ASP C 1 66 ? 33.000 43.574 32.676 1.00 32.25 67 ASP C CA 1
ATOM 2701 C C . ASP C 1 66 ? 34.241 43.559 31.746 1.00 32.72 67 ASP C C 1
ATOM 2702 O O . ASP C 1 66 ? 34.151 43.982 30.602 1.00 34.46 67 ASP C O 1
ATOM 2707 N N . SER C 1 67 ? 35.392 43.099 32.240 1.00 33.62 68 SER C N 1
ATOM 2708 C CA . SER C 1 67 ? 36.611 42.973 31.413 1.00 33.47 68 SER C CA 1
ATOM 2709 C C . SER C 1 67 ? 36.741 41.552 30.824 1.00 32.16 68 SER C C 1
ATOM 2710 O O . SER C 1 67 ? 36.205 40.606 31.385 1.00 32.36 68 SER C O 1
ATOM 2713 N N . ILE C 1 68 ? 37.431 41.410 29.692 1.00 30.49 69 ILE C N 1
ATOM 2714 C CA . ILE C 1 68 ? 37.596 40.091 29.064 1.00 28.82 69 ILE C CA 1
ATOM 2715 C C . ILE C 1 68 ? 38.619 39.271 29.836 1.00 28.17 69 ILE C C 1
ATOM 2716 O O . ILE C 1 68 ? 39.760 39.697 29.982 1.00 29.03 69 ILE C O 1
ATOM 2721 N N . THR C 1 69 ? 38.209 38.104 30.330 1.00 25.84 70 THR C N 1
ATOM 2722 C CA . THR C 1 69 ? 39.055 37.221 31.139 1.00 25.17 70 THR C CA 1
ATOM 2723 C C . THR C 1 69 ? 39.384 35.890 30.476 1.00 23.86 70 THR C C 1
ATOM 2724 O O . THR C 1 69 ? 40.122 35.074 31.031 1.00 25.35 70 THR C O 1
ATOM 2728 N N . GLY C 1 70 ? 38.829 35.657 29.293 1.00 21.53 71 GLY C N 1
ATOM 2729 C CA . GLY C 1 70 ? 39.066 34.409 28.600 1.00 20.25 71 GLY C CA 1
ATOM 2730 C C . GLY C 1 70 ? 38.436 34.417 27.223 1.00 18.74 71 GLY C C 1
ATOM 2731 O O . GLY C 1 70 ? 37.578 35.241 26.937 1.00 17.13 71 GLY C O 1
ATOM 2732 N N . THR C 1 71 ? 38.914 33.529 26.363 1.00 17.75 72 THR C N 1
ATOM 2733 C CA . THR C 1 71 ? 38.334 33.332 25.037 1.00 17.82 72 THR C CA 1
ATOM 2734 C C . THR C 1 71 ? 38.308 31.875 24.673 1.00 18.05 72 THR C C 1
ATOM 2735 O O . THR C 1 71 ? 39.082 31.079 25.209 1.00 19.08 72 THR C O 1
ATOM 2739 N N . GLU C 1 72 ? 37.404 31.522 23.777 1.00 18.54 73 GLU C N 1
ATOM 2740 C CA . GLU C 1 72 ? 37.496 30.274 23.045 1.00 18.30 73 GLU C CA 1
ATOM 2741 C C . GLU C 1 72 ? 37.274 30.578 21.580 1.00 17.67 73 GLU C C 1
ATOM 2742 O O . GLU C 1 72 ? 36.578 31.528 21.234 1.00 16.53 73 GLU C O 1
ATOM 2748 N N . MET C 1 73 ? 37.850 29.758 20.723 1.00 18.02 74 MET C N 1
ATOM 2749 C CA . MET C 1 73 ? 37.796 29.935 19.293 1.00 18.78 74 MET C CA 1
ATOM 2750 C C . MET C 1 73 ? 37.199 28.701 18.663 1.00 18.85 74 MET C C 1
ATOM 2751 O O . MET C 1 73 ? 37.498 27.561 19.048 1.00 19.17 74 MET C O 1
ATOM 2756 N N . VAL C 1 74 ? 36.349 28.931 17.679 1.00 17.43 75 VAL C N 1
ATOM 2757 C CA . VAL C 1 74 ? 35.794 27.899 16.831 1.00 18.46 75 VAL C CA 1
ATOM 2758 C C . VAL C 1 74 ? 36.427 28.093 15.470 1.00 17.67 75 VAL C C 1
ATOM 2759 O O . VAL C 1 74 ? 36.320 29.166 14.893 1.00 16.78 75 VAL C O 1
ATOM 2763 N N . ASN C 1 75 ? 37.103 27.074 14.962 1.00 18.64 76 ASN C N 1
ATOM 2764 C CA . ASN C 1 75 ? 37.658 27.116 13.628 1.00 19.98 76 ASN C CA 1
ATOM 2765 C C . ASN C 1 75 ? 36.935 26.073 12.785 1.00 20.93 76 ASN C C 1
ATOM 2766 O O . ASN C 1 75 ? 36.907 24.884 13.135 1.00 23.48 76 ASN C O 1
ATOM 2771 N N . ILE C 1 76 ? 36.338 26.517 11.689 1.00 19.87 77 ILE C N 1
ATOM 2772 C CA . ILE C 1 76 ? 35.526 25.676 10.830 1.00 20.52 77 ILE C CA 1
ATOM 2773 C C . ILE C 1 76 ? 36.400 25.300 9.631 1.00 21.58 77 ILE C C 1
ATOM 2774 O O . ILE C 1 76 ? 36.966 26.166 8.962 1.00 23.60 77 ILE C O 1
ATOM 2779 N N . GLY C 1 77 ? 36.539 24.007 9.379 1.00 21.82 78 GLY C N 1
ATOM 2780 C CA . GLY C 1 77 ? 37.436 23.519 8.339 1.00 22.47 78 GLY C CA 1
ATOM 2781 C C . GLY C 1 77 ? 36.854 23.480 6.937 1.00 22.06 78 GLY C C 1
ATOM 2782 O O . GLY C 1 77 ? 35.703 23.796 6.733 1.00 20.58 78 GLY C O 1
ATOM 2783 N N . THR C 1 78 ? 37.660 23.011 5.982 1.00 24.26 79 THR C N 1
ATOM 2784 C CA . THR C 1 78 ? 37.368 23.129 4.550 1.00 25.14 79 THR C CA 1
ATOM 2785 C C . THR C 1 78 ? 35.965 22.704 4.049 1.00 24.44 79 THR C C 1
ATOM 2786 O O . THR C 1 78 ? 35.289 23.447 3.335 1.00 26.92 79 THR C O 1
ATOM 2790 N N . ASP C 1 79 ? 35.586 21.481 4.378 1.00 22.43 80 ASP C N 1
ATOM 2791 C CA . ASP C 1 79 ? 34.314 20.881 3.979 1.00 20.94 80 ASP C CA 1
ATOM 2792 C C . ASP C 1 79 ? 33.272 21.012 5.085 1.00 18.78 80 ASP C C 1
ATOM 2793 O O . ASP C 1 79 ? 32.221 20.378 5.037 1.00 18.28 80 ASP C O 1
ATOM 2798 N N . GLU C 1 80 ? 33.552 21.833 6.089 1.00 16.55 81 GLU C N 1
ATOM 2799 C CA . GLU C 1 80 ? 32.667 22.002 7.241 1.00 15.05 81 GLU C CA 1
ATOM 2800 C C . GLU C 1 80 ? 31.909 23.312 7.125 1.00 14.34 81 GLU C C 1
ATOM 2801 O O . GLU C 1 80 ? 32.419 24.322 6.645 1.00 14.35 81 GLU C O 1
ATOM 2807 N N . TYR C 1 81 ? 30.659 23.319 7.550 1.00 13.11 82 TYR C N 1
ATOM 2808 C CA . TYR C 1 81 ? 29.898 24.546 7.517 1.00 13.60 82 TYR C CA 1
ATOM 2809 C C . TYR C 1 81 ? 28.859 24.546 8.604 1.00 12.84 82 TYR C C 1
ATOM 2810 O O . TYR C 1 81 ? 28.316 23.504 8.977 1.00 13.58 82 TYR C O 1
ATOM 2819 N N . LEU C 1 82 ? 28.567 25.738 9.107 1.00 12.57 83 LEU C N 1
ATOM 2820 C CA . LEU C 1 82 ? 27.539 25.928 10.116 1.00 12.21 83 LEU C CA 1
ATOM 2821 C C . LEU C 1 82 ? 26.146 25.502 9.625 1.00 12.12 83 LEU C C 1
ATOM 2822 O O . LEU C 1 82 ? 25.772 25.813 8.488 1.00 12.44 83 LEU C O 1
ATOM 2827 N N . THR C 1 83 ? 25.411 24.767 10.466 1.00 12.20 84 THR C N 1
ATOM 2828 C CA . THR C 1 83 ? 24.048 24.304 10.179 1.00 13.31 84 THR C CA 1
ATOM 2829 C C . THR C 1 83 ? 23.018 24.697 11.219 1.00 13.55 84 THR C C 1
ATOM 2830 O O . THR C 1 83 ? 21.855 24.793 10.865 1.00 15.06 84 THR C O 1
ATOM 2834 N N . GLY C 1 84 ? 23.424 24.892 12.472 1.00 13.39 85 GLY C N 1
ATOM 2835 C CA . GLY C 1 84 ? 22.492 25.268 13.526 1.00 13.28 85 GLY C CA 1
ATOM 2836 C C . GLY C 1 84 ? 23.186 25.921 14.698 1.00 12.27 85 GLY C C 1
ATOM 2837 O O . GLY C 1 84 ? 24.399 25.863 14.832 1.00 12.36 85 GLY C O 1
ATOM 2838 N N . ILE C 1 85 ? 22.403 26.622 15.501 1.00 12.47 86 ILE C N 1
ATOM 2839 C CA . ILE C 1 85 ? 22.833 27.102 16.797 1.00 11.91 86 ILE C CA 1
ATOM 2840 C C . ILE C 1 85 ? 21.809 26.764 17.861 1.00 11.63 86 ILE C C 1
ATOM 2841 O O . ILE C 1 85 ? 20.634 26.602 17.604 1.00 11.81 86 ILE C O 1
ATOM 2846 N N . SER C 1 86 ? 22.268 26.746 19.086 1.00 11.89 87 SER C N 1
ATOM 2847 C CA . SER C 1 86 ? 21.405 26.588 20.238 1.00 12.35 87 SER C CA 1
ATOM 2848 C C . SER C 1 86 ? 22.076 27.279 21.406 1.00 11.56 87 SER C C 1
ATOM 2849 O O . SER C 1 86 ? 23.259 27.606 21.354 1.00 12.11 87 SER C O 1
ATOM 2852 N N . GLY C 1 87 ? 21.368 27.516 22.489 1.00 11.29 88 GLY C N 1
ATOM 2853 C CA . GLY C 1 87 ? 21.975 28.186 23.618 1.00 11.15 88 GLY C CA 1
ATOM 2854 C C . GLY C 1 87 ? 20.920 28.502 24.663 1.00 10.73 88 GLY C C 1
ATOM 2855 O O . GLY C 1 87 ? 19.804 27.978 24.639 1.00 11.70 88 GLY C O 1
ATOM 2856 N N . THR C 1 88 ? 21.270 29.395 25.575 1.00 10.66 89 THR C N 1
ATOM 2857 C CA . THR C 1 88 ? 20.388 29.875 26.621 1.00 9.90 89 THR C CA 1
ATOM 2858 C C . THR C 1 88 ? 20.564 31.363 26.861 1.00 10.89 89 THR C C 1
ATOM 2859 O O . THR C 1 88 ? 21.664 31.882 26.644 1.00 10.93 89 THR C O 1
ATOM 2863 N N . PHE C 1 89 ? 19.490 31.994 27.329 1.00 11.68 90 PHE C N 1
ATOM 2864 C CA . PHE C 1 89 ? 19.471 33.380 27.794 1.00 12.17 90 PHE C CA 1
ATOM 2865 C C . PHE C 1 89 ? 19.129 33.426 29.281 1.00 13.38 90 PHE C C 1
ATOM 2866 O O . PHE C 1 89 ? 18.379 32.594 29.779 1.00 14.09 90 PHE C O 1
ATOM 2874 N N . GLY C 1 90 ? 19.645 34.420 29.974 1.00 14.06 91 GLY C N 1
ATOM 2875 C CA . GLY C 1 90 ? 19.383 34.591 31.395 1.00 14.61 91 GLY C CA 1
ATOM 2876 C C . GLY C 1 90 ? 20.082 35.820 31.914 1.00 17.25 91 GLY C C 1
ATOM 2877 O O . GLY C 1 90 ? 20.807 36.471 31.187 1.00 16.04 91 GLY C O 1
ATOM 2878 N N . ILE C 1 91 ? 19.898 36.119 33.191 1.00 19.44 92 ILE C N 1
ATOM 2879 C CA . ILE C 1 91 ? 20.489 37.312 33.785 1.00 20.84 92 ILE C CA 1
ATOM 2880 C C . ILE C 1 91 ? 21.989 37.144 34.005 1.00 21.68 92 ILE C C 1
ATOM 2881 O O . ILE C 1 91 ? 22.462 36.110 34.505 1.00 21.91 92 ILE C O 1
ATOM 2886 N N . TYR C 1 92 ? 22.727 38.184 33.626 1.00 21.23 93 TYR C N 1
ATOM 2887 C CA . TYR C 1 92 ? 24.141 38.322 33.913 1.00 21.26 93 TYR C CA 1
ATOM 2888 C C . TYR C 1 92 ? 24.359 39.817 34.123 1.00 22.15 93 TYR C C 1
ATOM 2889 O O . TYR C 1 92 ? 24.060 40.612 33.229 1.00 21.09 93 TYR C O 1
ATOM 2898 N N . LEU C 1 93 ? 24.866 40.186 35.306 1.00 23.17 94 LEU C N 1
ATOM 2899 C CA . LEU C 1 93 ? 25.110 41.582 35.680 1.00 24.77 94 LEU C CA 1
ATOM 2900 C C . LEU C 1 93 ? 23.922 42.480 35.285 1.00 25.33 94 LEU C C 1
ATOM 2901 O O . LEU C 1 93 ? 24.091 43.498 34.603 1.00 26.46 94 LEU C O 1
ATOM 2906 N N . ASP C 1 94 ? 22.723 42.041 35.674 1.00 25.99 95 ASP C N 1
ATOM 2907 C CA . ASP C 1 94 ? 21.473 42.825 35.597 1.00 26.62 95 ASP C CA 1
ATOM 2908 C C . ASP C 1 94 ? 20.853 42.969 34.201 1.00 25.40 95 ASP C C 1
ATOM 2909 O O . ASP C 1 94 ? 19.926 43.753 34.015 1.00 26.18 95 ASP C O 1
ATOM 2914 N N . ASN C 1 95 ? 21.332 42.185 33.240 1.00 23.43 96 ASN C N 1
ATOM 2915 C CA . ASN C 1 95 ? 20.770 42.176 31.890 1.00 21.90 96 ASN C CA 1
ATOM 2916 C C . ASN C 1 95 ? 20.432 40.748 31.470 1.00 20.37 96 ASN C C 1
ATOM 2917 O O . ASN C 1 95 ? 21.182 39.826 31.786 1.00 20.40 96 ASN C O 1
ATOM 2922 N N . ASN C 1 96 ? 19.339 40.578 30.731 1.00 18.90 97 ASN C N 1
ATOM 2923 C CA . ASN C 1 96 ? 18.931 39.265 30.214 1.00 18.01 97 ASN C CA 1
ATOM 2924 C C . ASN C 1 96 ? 19.614 39.049 28.875 1.00 15.73 97 ASN C C 1
ATOM 2925 O O . ASN C 1 96 ? 19.261 39.642 27.852 1.00 15.70 97 ASN C O 1
ATOM 2930 N N . VAL C 1 97 ? 20.624 38.206 28.901 1.00 14.14 98 VAL C N 1
ATOM 2931 C CA . VAL C 1 97 ? 21.568 38.100 27.794 1.00 13.34 98 VAL C CA 1
ATOM 2932 C C . VAL C 1 97 ? 21.991 36.651 27.555 1.00 12.38 98 VAL C C 1
ATOM 2933 O O . VAL C 1 97 ? 21.641 35.745 28.306 1.00 13.10 98 VAL C O 1
ATOM 2937 N N . LEU C 1 98 ? 22.779 36.435 26.519 1.00 11.67 99 LEU C N 1
ATOM 2938 C CA . LEU C 1 98 ? 23.218 35.101 26.157 1.00 11.78 99 LEU C CA 1
ATOM 2939 C C . LEU C 1 98 ? 24.094 34.580 27.278 1.00 11.94 99 LEU C C 1
ATOM 2940 O O . LEU C 1 98 ? 25.055 35.243 27.692 1.00 12.71 99 LEU C O 1
ATOM 2945 N N . ARG C 1 99 ? 23.779 33.369 27.750 1.00 11.82 100 ARG C N 1
ATOM 2946 C CA . ARG C 1 99 ? 24.555 32.688 28.789 1.00 11.85 100 ARG C CA 1
ATOM 2947 C C . ARG C 1 99 ? 25.356 31.499 28.270 1.00 11.45 100 ARG C C 1
ATOM 2948 O O . ARG C 1 99 ? 26.404 31.215 28.796 1.00 12.10 100 ARG C O 1
ATOM 2956 N N . SER C 1 100 ? 24.855 30.814 27.252 1.00 11.34 101 SER C N 1
ATOM 2957 C CA . SER C 1 100 ? 25.527 29.690 26.611 1.00 11.60 101 SER C CA 1
ATOM 2958 C C . SER C 1 100 ? 25.168 29.637 25.155 1.00 11.44 101 SER C C 1
ATOM 2959 O O . SER C 1 100 ? 24.078 30.059 24.765 1.00 11.10 101 SER C O 1
ATOM 2962 N N . ILE C 1 101 ? 26.047 29.061 24.357 1.00 11.21 102 ILE C N 1
ATOM 2963 C CA . ILE C 1 101 ? 25.807 28.875 22.943 1.00 11.46 102 ILE C CA 1
ATOM 2964 C C . ILE C 1 101 ? 26.596 27.683 22.424 1.00 10.73 102 ILE C C 1
ATOM 2965 O O . ILE C 1 101 ? 27.738 27.459 22.832 1.00 12.03 102 ILE C O 1
ATOM 2970 N N . THR C 1 102 ? 26.006 26.985 21.473 1.00 11.71 103 THR C N 1
ATOM 2971 C CA . THR C 1 102 ? 26.625 25.905 20.698 1.00 12.79 103 THR C CA 1
ATOM 2972 C C . THR C 1 102 ? 26.484 26.245 19.221 1.00 12.51 103 THR C C 1
ATOM 2973 O O . THR C 1 102 ? 25.414 26.672 18.787 1.00 12.79 103 THR C O 1
ATOM 2977 N N . PHE C 1 103 ? 27.559 26.041 18.461 1.00 12.06 104 PHE C N 1
ATOM 2978 C CA . PHE C 1 103 ? 27.584 26.231 17.017 1.00 12.54 104 PHE C CA 1
ATOM 2979 C C . PHE C 1 103 ? 27.720 24.843 16.407 1.00 12.42 104 PHE C C 1
ATOM 2980 O O . PHE C 1 103 ? 28.783 24.234 16.502 1.00 14.04 104 PHE C O 1
ATOM 2988 N N . THR C 1 104 ? 26.660 24.382 15.765 1.00 12.58 105 THR C N 1
ATOM 2989 C CA . THR C 1 104 ? 26.630 23.050 15.152 1.00 12.93 105 THR C CA 1
ATOM 2990 C C . THR C 1 104 ? 26.979 23.178 13.668 1.00 12.81 105 THR C C 1
ATOM 2991 O O . THR C 1 104 ? 26.498 24.091 12.987 1.00 12.52 105 THR C O 1
ATOM 2995 N N . THR C 1 105 ? 27.815 22.259 13.192 1.00 12.68 106 THR C N 1
ATOM 2996 C CA . THR C 1 105 ? 28.152 22.155 11.769 1.00 12.68 106 THR C CA 1
ATOM 2997 C C . THR C 1 105 ? 27.705 20.794 11.261 1.00 13.08 106 THR C C 1
ATOM 2998 O O . THR C 1 105 ? 27.248 19.939 12.031 1.00 14.15 106 THR C O 1
ATOM 3002 N N . ASN C 1 106 ? 27.859 20.568 9.965 1.00 13.19 107 ASN C N 1
ATOM 3003 C CA . ASN C 1 106 ? 27.663 19.231 9.421 1.00 13.44 107 ASN C CA 1
ATOM 3004 C C . ASN C 1 106 ? 28.542 18.185 10.096 1.00 13.86 107 ASN C C 1
ATOM 3005 O O . ASN C 1 106 ? 28.177 17.005 10.145 1.00 14.90 107 ASN C O 1
ATOM 3010 N N . LEU C 1 107 ? 29.723 18.588 10.571 1.00 13.73 108 LEU C N 1
ATOM 3011 C CA . LEU C 1 107 ? 30.659 17.662 11.196 1.00 15.24 108 LEU C CA 1
ATOM 3012 C C . LEU C 1 107 ? 30.341 17.362 12.657 1.00 15.61 108 LEU C C 1
ATOM 3013 O O 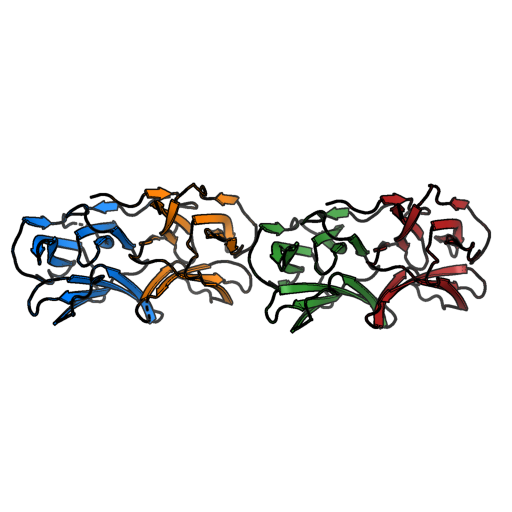. LEU C 1 107 ? 30.369 16.206 13.056 1.00 16.84 108 LEU C O 1
ATOM 3018 N N . LYS C 1 108 ? 30.066 18.386 13.456 1.00 15.00 109 LYS C N 1
ATOM 3019 C CA . LYS C 1 108 ? 29.945 18.219 14.896 1.00 16.16 109 LYS C CA 1
ATOM 3020 C C . LYS C 1 108 ? 29.343 19.446 15.568 1.00 15.63 109 LYS C C 1
ATOM 3021 O O . LYS C 1 108 ? 29.218 20.512 14.971 1.00 15.49 109 LYS C O 1
ATOM 3027 N N . ALA C 1 109 ? 29.028 19.302 16.844 1.00 16.53 110 ALA C N 1
ATOM 3028 C CA . ALA C 1 109 ? 28.678 20.438 17.684 1.00 16.45 110 ALA C CA 1
ATOM 3029 C C . ALA C 1 109 ? 29.962 21.013 18.245 1.00 17.33 110 ALA C C 1
ATOM 3030 O O . ALA C 1 109 ? 30.791 20.286 18.772 1.00 20.17 110 ALA C O 1
ATOM 3032 N N . HIS C 1 110 ? 30.118 22.320 18.129 1.00 16.00 111 HIS C N 1
ATOM 3033 C CA . HIS C 1 110 ? 31.185 23.064 18.788 1.00 16.24 111 HIS C CA 1
ATOM 3034 C C . HIS C 1 110 ? 30.566 23.793 19.978 1.00 16.05 111 HIS C C 1
ATOM 3035 O O . HIS C 1 110 ? 29.706 24.679 19.796 1.00 15.94 111 HIS C O 1
ATOM 3042 N N . GLY C 1 111 ? 30.948 23.383 21.180 1.00 16.54 112 GLY C N 1
ATOM 3043 C CA . GLY C 1 111 ? 30.463 23.932 22.434 1.00 17.65 112 GLY C CA 1
ATOM 3044 C C . GLY C 1 111 ? 30.121 22.810 23.401 1.00 20.15 112 GLY C C 1
ATOM 3045 O O . GLY C 1 111 ? 30.557 21.673 23.207 1.00 21.93 112 GLY C O 1
ATOM 3046 N N . PRO C 1 112 ? 29.349 23.091 24.443 1.00 20.42 113 PRO C N 1
ATOM 3047 C CA . PRO C 1 112 ? 28.741 24.399 24.704 1.00 19.62 113 PRO C CA 1
ATOM 3048 C C . PRO C 1 112 ? 29.749 25.372 25.238 1.00 18.81 113 PRO C C 1
ATOM 3049 O O . PRO C 1 112 ? 30.717 24.988 25.913 1.00 21.39 113 PRO C O 1
ATOM 3053 N N . TYR C 1 113 ? 29.546 26.637 24.914 1.00 16.13 114 TYR C N 1
ATOM 3054 C CA . TYR C 1 113 ? 30.374 27.723 25.393 1.00 15.90 114 TYR C CA 1
ATOM 3055 C C . TYR C 1 113 ? 29.544 28.519 26.375 1.00 16.54 114 TYR C C 1
ATOM 3056 O O . TYR C 1 113 ? 28.479 29.004 26.026 1.00 17.11 114 TYR C O 1
ATOM 3065 N N . GLY C 1 114 ? 30.012 28.627 27.600 1.00 15.30 115 GLY C N 1
ATOM 3066 C CA . GLY C 1 114 ? 29.363 29.425 28.600 1.00 14.88 115 GLY C CA 1
ATOM 3067 C C . GLY C 1 114 ? 28.745 28.605 29.711 1.00 14.86 115 GLY C C 1
ATOM 3068 O O . GLY C 1 114 ? 29.198 27.505 30.068 1.00 17.39 115 GLY C O 1
ATOM 3069 N N . GLN C 1 115 ? 27.720 29.195 30.298 1.00 14.65 116 GLN C N 1
ATOM 3070 C CA . GLN C 1 115 ? 27.081 28.694 31.498 1.00 15.72 116 GLN C CA 1
ATOM 3071 C C . GLN C 1 115 ? 25.754 28.051 31.119 1.00 15.51 116 GLN C C 1
ATOM 3072 O O . GLN C 1 115 ? 24.902 28.717 30.540 1.00 14.87 116 GLN C O 1
ATOM 3078 N N . LYS C 1 116 ? 25.563 26.775 31.459 1.00 16.09 117 LYS C N 1
ATOM 3079 C CA . LYS C 1 116 ? 24.374 26.045 31.070 1.00 16.67 117 LYS C CA 1
ATOM 3080 C C . LYS C 1 116 ? 23.230 26.330 32.034 1.00 15.08 117 LYS C C 1
ATOM 3081 O O . LYS C 1 116 ? 22.864 25.501 32.854 1.00 15.39 117 LYS C O 1
ATOM 3087 N N . VAL C 1 117 ? 22.729 27.557 31.951 1.00 14.00 118 VAL C N 1
ATOM 3088 C CA . VAL C 1 117 ? 21.641 28.021 32.762 1.00 14.47 118 VAL C CA 1
ATOM 3089 C C . VAL C 1 117 ? 20.729 28.899 31.936 1.00 13.33 118 VAL C C 1
ATOM 3090 O O . VAL C 1 117 ? 21.163 29.530 30.961 1.00 13.87 118 VAL C O 1
ATOM 3094 N N . GLY C 1 118 ? 19.466 28.971 32.302 1.00 12.80 119 GLY C N 1
ATOM 3095 C CA . GLY C 1 118 ? 18.546 29.936 31.732 1.00 13.08 119 GLY C CA 1
ATOM 3096 C C . GLY C 1 118 ? 17.559 29.313 30.783 1.00 12.89 119 GLY C C 1
ATOM 3097 O O . GLY C 1 118 ? 17.227 28.135 30.881 1.00 15.47 119 GLY C O 1
ATOM 3098 N N . THR C 1 119 ? 17.047 30.133 29.876 1.00 13.42 120 THR C N 1
ATOM 3099 C CA . THR C 1 119 ? 15.952 29.772 28.994 1.00 13.91 120 THR C CA 1
ATOM 3100 C C . THR C 1 119 ? 16.510 29.357 27.650 1.00 13.49 120 THR C C 1
ATOM 3101 O O . THR C 1 119 ? 17.247 30.125 27.038 1.00 12.92 120 THR C O 1
ATOM 3105 N N . PRO C 1 120 ? 16.226 28.139 27.207 1.00 12.94 121 PRO C N 1
ATOM 3106 C CA . PRO C 1 120 ? 16.857 27.616 25.985 1.00 13.05 121 PRO C CA 1
ATOM 3107 C C . PRO C 1 120 ? 16.255 28.098 24.669 1.00 13.22 121 PRO C C 1
ATOM 3108 O O . PRO C 1 120 ? 15.052 28.438 24.613 1.00 14.37 121 PRO C O 1
ATOM 3112 N N . PHE C 1 121 ? 17.079 28.100 23.633 1.00 13.32 122 PHE C N 1
ATOM 3113 C CA . PHE C 1 121 ? 16.623 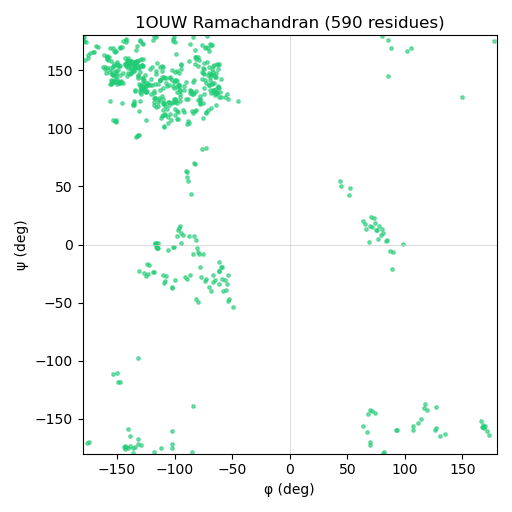28.251 22.258 1.00 12.56 122 PHE C CA 1
ATOM 3114 C C . PHE C 1 121 ? 17.389 27.278 21.386 1.00 13.18 122 PHE C C 1
ATOM 3115 O O . PHE C 1 121 ? 18.525 26.879 21.702 1.00 11.98 122 PHE C O 1
ATOM 3123 N N . SER C 1 122 ? 16.812 26.951 20.238 1.00 15.44 123 SER C N 1
ATOM 3124 C CA . SER C 1 122 ? 17.490 26.157 19.240 1.00 17.12 123 SER C CA 1
ATOM 3125 C C . SER C 1 122 ? 16.945 26.467 17.857 1.00 17.18 123 SER C C 1
ATOM 3126 O O . SER C 1 122 ? 15.742 26.648 17.683 1.00 18.34 123 SER C O 1
ATOM 3129 N N . SER C 1 123 ? 17.821 26.534 16.870 1.00 17.41 124 SER C N 1
ATOM 3130 C CA . SER C 1 123 ? 17.370 26.616 15.494 1.00 19.08 124 SER C CA 1
ATOM 3131 C C . SER C 1 123 ? 16.804 25.267 15.080 1.00 21.97 124 SER C C 1
ATOM 3132 O O . SER C 1 123 ? 17.091 24.243 15.694 1.00 22.40 124 SER C O 1
ATOM 3135 N N . ALA C 1 124 ? 15.952 25.290 14.065 1.00 25.55 125 ALA C N 1
ATOM 3136 C CA . ALA C 1 124 ? 15.473 24.069 13.421 1.00 28.91 125 ALA C CA 1
ATOM 3137 C C . ALA C 1 124 ? 16.606 23.387 12.650 1.00 30.82 125 ALA C C 1
ATOM 3138 O O . ALA C 1 124 ? 17.324 24.037 11.893 1.00 32.10 125 ALA C O 1
ATOM 3140 N N . ASN C 1 125 ? 16.743 22.076 12.825 1.00 33.86 126 ASN C N 1
ATOM 3141 C CA . ASN C 1 125 ? 17.786 21.292 12.154 1.00 35.16 126 ASN C CA 1
ATOM 3142 C C . ASN C 1 125 ? 17.305 20.770 10.796 1.00 36.46 126 ASN C C 1
ATOM 3143 O O . ASN C 1 125 ? 17.237 19.550 10.577 1.00 37.97 126 ASN C O 1
ATOM 3145 N N . VAL C 1 126 ? 16.998 21.693 9.881 1.00 36.42 127 VAL C N 1
ATOM 3146 C CA . VAL C 1 126 ? 16.326 21.360 8.616 1.00 36.46 127 VAL C CA 1
ATOM 3147 C C . VAL C 1 126 ? 17.302 20.832 7.566 1.00 35.98 127 VAL C C 1
ATOM 3148 O O . VAL C 1 126 ? 18.353 21.428 7.328 1.00 35.95 127 VAL C O 1
ATOM 3150 N N . VAL C 1 127 ? 16.938 19.714 6.935 1.00 35.34 128 VAL C N 1
ATOM 3151 C CA . VAL C 1 127 ? 17.811 19.024 5.987 1.00 34.28 128 VAL C CA 1
ATOM 3152 C C . VAL C 1 127 ? 18.318 19.956 4.889 1.00 32.51 128 VAL C C 1
ATOM 3153 O O . VAL C 1 127 ? 17.526 20.627 4.207 1.00 32.88 128 VAL C O 1
ATOM 3155 N N . GLY C 1 128 ? 19.640 20.005 4.738 1.00 30.35 129 GLY C N 1
ATOM 3156 C CA . GLY C 1 128 ? 20.263 20.784 3.692 1.00 28.45 129 GLY C CA 1
ATOM 3157 C C . GLY C 1 128 ? 20.461 22.251 4.034 1.00 25.53 129 GLY C C 1
ATOM 3158 O O . GLY C 1 128 ? 20.908 23.010 3.185 1.00 26.87 129 GLY C O 1
ATOM 3159 N N . ASN C 1 129 ? 20.133 22.644 5.261 1.00 23.22 130 ASN C N 1
ATOM 3160 C CA . ASN C 1 129 ? 20.332 24.025 5.702 1.00 20.42 130 ASN C CA 1
ATOM 3161 C C . ASN C 1 129 ? 21.783 24.356 5.949 1.00 18.58 130 ASN C C 1
ATOM 3162 O O . ASN C 1 129 ? 22.520 23.562 6.478 1.00 18.27 130 ASN C O 1
ATOM 3167 N N . GLU C 1 130 ? 22.159 25.572 5.572 1.00 15.42 131 GLU C N 1
ATOM 3168 C CA . GLU C 1 130 ? 23.448 26.142 5.918 1.00 14.27 131 GLU C CA 1
ATOM 3169 C C . GLU C 1 130 ? 23.219 27.520 6.507 1.00 13.12 131 GLU C C 1
ATOM 3170 O O . GLU C 1 130 ? 22.477 28.324 5.958 1.00 13.09 131 GLU C O 1
ATOM 3176 N N . ILE C 1 131 ? 23.810 27.768 7.665 1.00 10.91 132 ILE C N 1
ATOM 3177 C CA . ILE C 1 131 ? 23.872 29.131 8.213 1.00 11.11 132 ILE C CA 1
ATOM 3178 C C . ILE C 1 131 ? 24.953 29.890 7.480 1.00 10.24 132 ILE C C 1
ATOM 3179 O O . ILE C 1 131 ? 26.117 29.448 7.421 1.00 12.13 132 ILE C O 1
ATOM 3184 N N . VAL C 1 132 ? 24.576 31.043 6.912 1.00 10.40 133 VAL C N 1
ATOM 3185 C CA . VAL C 1 132 ? 25.484 31.880 6.143 1.00 10.66 133 VAL C CA 1
ATOM 3186 C C . VAL C 1 132 ? 25.735 33.262 6.753 1.00 10.06 133 VAL C C 1
ATOM 3187 O O . VAL C 1 132 ? 26.497 34.056 6.219 1.00 10.10 133 VAL C O 1
ATOM 3191 N N . GLY C 1 133 ? 25.132 33.531 7.897 1.00 9.75 134 GLY C N 1
ATOM 3192 C CA . GLY C 1 133 ? 25.360 34.771 8.596 1.00 9.21 134 GLY C CA 1
ATOM 3193 C C . GLY C 1 133 ? 24.561 34.782 9.881 1.00 9.52 134 GLY C C 1
ATOM 3194 O O . GLY C 1 133 ? 23.828 33.839 10.175 1.00 9.70 134 GLY C O 1
ATOM 3195 N N . PHE C 1 134 ? 24.772 35.825 10.666 1.00 9.14 135 PHE C N 1
ATOM 3196 C CA . PHE C 1 134 ? 24.117 36.004 11.952 1.00 9.35 135 PHE C CA 1
ATOM 3197 C C . PHE C 1 134 ? 23.609 37.432 12.060 1.00 8.62 135 PHE C C 1
ATOM 3198 O O . PHE C 1 134 ? 24.033 38.346 11.364 1.00 9.36 135 PHE C O 1
ATOM 3206 N N . LEU C 1 135 ? 22.615 37.591 12.915 1.00 9.38 136 LEU C N 1
ATOM 3207 C CA . LEU C 1 135 ? 22.053 38.905 13.223 1.00 9.74 136 LEU C CA 1
ATOM 3208 C C . LEU C 1 135 ? 21.532 38.840 14.647 1.00 9.43 136 LEU C C 1
ATOM 3209 O O . LEU C 1 135 ? 21.435 37.769 15.241 1.00 10.71 136 LEU C O 1
ATOM 3214 N N . GLY C 1 136 ? 21.228 39.972 15.240 1.00 9.48 137 GLY C N 1
ATOM 3215 C CA . GLY C 1 136 ? 20.820 39.955 16.626 1.00 9.45 137 GLY C CA 1
ATOM 3216 C C . GLY C 1 136 ? 20.790 41.325 17.218 1.00 9.96 137 GLY C C 1
ATOM 3217 O O . GLY C 1 136 ? 20.637 42.317 16.526 1.00 10.84 137 GLY C O 1
ATOM 3218 N N . ARG C 1 137 ? 20.899 41.377 18.540 1.00 10.04 138 ARG C N 1
ATOM 3219 C CA . ARG C 1 137 ? 21.028 42.644 19.254 1.00 10.56 138 ARG C CA 1
ATOM 3220 C C . ARG C 1 137 ? 22.124 42.504 20.284 1.00 9.96 138 ARG C C 1
ATOM 3221 O O . ARG C 1 137 ? 22.373 41.410 20.765 1.00 10.12 138 ARG C O 1
ATOM 3229 N N . SER C 1 138 ? 22.760 43.604 20.622 1.00 10.66 139 SER C N 1
ATOM 3230 C CA . SER C 1 138 ? 23.889 43.570 21.551 1.00 10.46 139 SER C CA 1
ATOM 3231 C C . SER C 1 138 ? 24.123 44.906 22.204 1.00 11.12 139 SER C C 1
ATOM 3232 O O . SER C 1 138 ? 23.769 45.953 21.685 1.00 12.77 139 SER C O 1
ATOM 3235 N N . GLY C 1 139 ? 24.799 44.856 23.347 1.00 11.84 140 GLY C N 1
ATOM 3236 C CA . GLY C 1 139 ? 25.208 46.031 24.079 1.00 11.88 140 GLY C CA 1
ATOM 3237 C C . GLY C 1 139 ? 26.518 45.691 24.741 1.00 12.11 140 GLY C C 1
ATOM 3238 O O . GLY C 1 139 ? 27.494 45.329 24.084 1.00 12.49 140 GLY C O 1
ATOM 3239 N N . TYR C 1 140 ? 26.545 45.733 26.061 1.00 11.31 141 TYR C N 1
ATOM 3240 C CA . TYR C 1 140 ? 27.686 45.213 26.807 1.00 12.06 141 TYR C CA 1
ATOM 3241 C C . TYR C 1 140 ? 27.795 43.704 26.650 1.00 11.36 141 TYR C C 1
ATOM 3242 O O . TYR C 1 140 ? 28.871 43.149 26.748 1.00 12.56 141 TYR C O 1
ATOM 3251 N N . TYR C 1 141 ? 26.660 43.060 26.381 1.00 11.24 142 TYR C N 1
ATOM 3252 C CA . TYR C 1 141 ? 26.561 41.614 26.198 1.00 11.81 142 TYR C CA 1
ATOM 3253 C C . TYR C 1 141 ? 25.751 41.318 24.932 1.00 11.90 142 TYR C C 1
ATOM 3254 O O . TYR C 1 141 ? 25.514 42.193 24.117 1.00 12.24 142 TYR C O 1
ATOM 3263 N N . VAL C 1 142 ? 25.425 40.067 24.708 1.00 10.48 143 VAL C N 1
ATOM 3264 C CA . VAL C 1 142 ? 24.625 39.684 23.549 1.00 10.65 143 VAL C CA 1
ATOM 3265 C C . VAL C 1 142 ? 23.170 39.488 23.946 1.00 10.70 143 VAL C C 1
ATOM 3266 O O . VAL C 1 142 ? 22.841 38.580 24.716 1.00 11.85 143 VAL C O 1
ATOM 3270 N N . ASP C 1 143 ? 22.297 40.367 23.488 1.00 10.19 144 ASP C N 1
ATOM 3271 C CA . ASP C 1 143 ? 20.897 40.383 23.886 1.00 10.48 144 ASP C CA 1
ATOM 3272 C C . ASP C 1 143 ? 19.991 39.475 23.060 1.00 10.52 144 ASP C C 1
ATOM 3273 O O . ASP C 1 143 ? 18.940 39.087 23.526 1.00 11.38 144 ASP C O 1
ATOM 3278 N N . ALA C 1 144 ? 20.389 39.218 21.821 1.00 10.44 145 ALA C N 1
ATOM 3279 C CA . ALA C 1 144 ? 19.645 38.342 20.916 1.00 10.58 145 ALA C CA 1
ATOM 3280 C C . ALA C 1 144 ? 20.544 37.851 19.794 1.00 9.55 145 ALA C C 1
ATOM 3281 O O . ALA C 1 144 ? 21.527 38.519 19.452 1.00 9.52 145 ALA C O 1
ATOM 3283 N N . ILE C 1 145 ? 20.267 36.668 19.266 1.00 9.33 146 ILE C N 1
ATOM 3284 C CA . ILE C 1 145 ? 20.996 36.150 18.121 1.00 9.58 146 ILE C CA 1
ATOM 3285 C C . ILE C 1 145 ? 20.059 35.294 17.287 1.00 9.76 146 ILE C C 1
ATOM 3286 O O . ILE C 1 145 ? 19.266 34.523 17.809 1.00 9.86 146 ILE C O 1
ATOM 3291 N N . GLY C 1 146 ? 20.184 35.453 15.973 1.00 9.16 147 GLY C N 1
ATO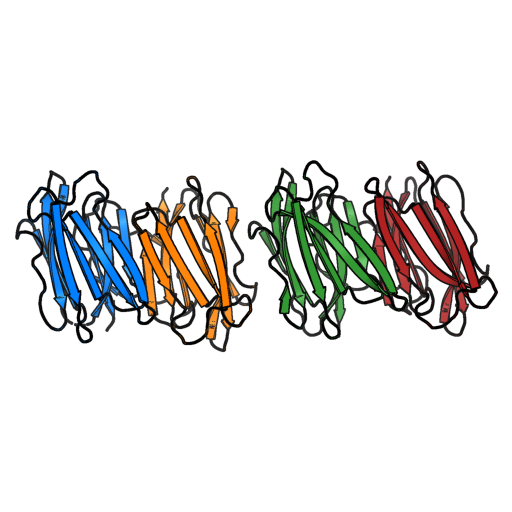M 3292 C CA . GLY C 1 146 ? 19.525 34.608 14.982 1.00 10.36 147 GLY C CA 1
ATOM 3293 C C . GLY C 1 146 ? 20.435 34.360 13.804 1.00 9.52 147 GLY C C 1
ATOM 3294 O O . GLY C 1 146 ? 21.624 34.734 13.848 1.00 9.32 147 GLY C O 1
ATOM 3295 N N . THR C 1 147 ? 19.917 33.706 12.780 1.00 9.67 148 THR C N 1
ATOM 3296 C CA . THR C 1 147 ? 20.714 33.287 11.660 1.00 9.93 148 THR C CA 1
ATOM 3297 C C . THR C 1 147 ? 20.143 33.703 10.330 1.00 8.96 148 THR C C 1
ATOM 3298 O O . THR C 1 147 ? 18.921 33.840 10.183 1.00 9.53 148 THR C O 1
ATOM 3302 N N . TYR C 1 148 ? 21.007 33.855 9.347 1.00 9.17 149 TYR C N 1
ATOM 3303 C CA . TYR C 1 148 ? 20.665 33.859 7.935 1.00 8.94 149 TYR C CA 1
ATOM 3304 C C . TYR C 1 148 ? 20.943 32.472 7.383 1.00 9.78 149 TYR C C 1
ATOM 3305 O O . TYR C 1 148 ? 21.963 31.876 7.725 1.00 10.80 149 TYR C O 1
ATOM 3314 N N . ASN C 1 149 ? 20.074 31.994 6.503 1.00 11.79 150 ASN C N 1
ATOM 3315 C CA . ASN C 1 149 ? 20.091 30.607 6.097 1.00 12.96 150 ASN C CA 1
ATOM 3316 C C . ASN C 1 149 ? 19.887 30.465 4.616 1.00 14.22 150 ASN C C 1
ATOM 3317 O O . ASN C 1 149 ? 19.261 31.304 3.985 1.00 14.83 150 ASN C O 1
ATOM 3322 N N . ARG C 1 150 ? 20.401 29.381 4.067 1.00 15.40 151 ARG C N 1
ATOM 3323 C CA . ARG C 1 150 ? 20.100 29.028 2.695 1.00 19.11 151 ARG C CA 1
ATOM 3324 C C . ARG C 1 150 ? 20.138 27.534 2.551 1.00 20.84 151 ARG C C 1
ATOM 3325 O O . ARG C 1 150 ? 20.827 26.848 3.299 1.00 20.92 151 ARG C O 1
ATOM 3333 N N . HIS C 1 151 ? 19.400 27.025 1.575 1.00 23.44 152 HIS C N 1
ATOM 3334 C CA . HIS C 1 151 ? 19.228 25.596 1.441 1.00 26.19 152 HIS C CA 1
ATOM 3335 C C . HIS C 1 151 ? 20.215 25.083 0.421 1.00 28.67 152 HIS C C 1
ATOM 3336 O O . HIS C 1 151 ? 20.149 25.461 -0.746 1.00 29.29 152 HIS C O 1
ATOM 3338 N N . LYS C 1 152 ? 21.163 24.273 0.887 1.00 31.08 153 LYS C N 1
ATOM 3339 C CA . LYS C 1 152 ? 21.818 23.241 0.062 1.00 33.69 153 LYS C CA 1
ATOM 3340 C C . LYS C 1 152 ? 22.732 23.814 -0.991 1.00 34.20 153 LYS C C 1
ATOM 3341 O O . LYS C 1 152 ? 23.687 24.536 -0.709 1.00 35.56 153 LYS C O 1
ATOM 3356 N N . VAL D 1 2 ? 11.913 39.524 18.448 1.00 13.76 3 VAL D N 1
ATOM 3357 C CA . VAL D 1 2 ? 13.049 40.432 18.608 1.00 13.48 3 VAL D CA 1
ATOM 3358 C C . VAL D 1 2 ? 13.046 41.489 17.495 1.00 13.03 3 VAL D C 1
ATOM 3359 O O . VAL D 1 2 ? 13.092 41.141 16.326 1.00 13.37 3 VAL D O 1
ATOM 3363 N N . PRO D 1 3 ? 13.009 42.772 17.842 1.00 13.13 4 PRO D N 1
ATOM 3364 C CA . PRO D 1 3 ? 12.951 43.805 16.807 1.00 13.57 4 PRO D CA 1
ATOM 3365 C C . PRO D 1 3 ? 14.264 43.914 16.049 1.00 12.52 4 PRO D C 1
ATOM 3366 O O . PRO D 1 3 ? 15.337 43.631 16.594 1.00 12.29 4 PRO D O 1
ATOM 3370 N N . MET D 1 4 ? 14.184 44.365 14.808 1.00 12.57 5 MET D N 1
ATOM 3371 C CA . MET D 1 4 ? 15.341 44.586 13.953 1.00 12.23 5 MET D CA 1
ATOM 3372 C C . MET D 1 4 ? 15.186 45.908 13.230 1.00 12.67 5 MET D C 1
ATOM 3373 O O . MET D 1 4 ? 14.059 46.346 13.014 1.00 14.29 5 MET D O 1
ATOM 3378 N N . ASP D 1 5 ? 16.291 46.514 12.831 1.00 12.32 6 ASP D N 1
ATOM 3379 C CA . ASP D 1 5 ? 16.237 47.827 12.201 1.00 11.76 6 ASP D CA 1
ATOM 3380 C C . ASP D 1 5 ? 15.575 47.743 10.833 1.00 12.72 6 ASP D C 1
ATOM 3381 O O . ASP D 1 5 ? 15.747 46.787 10.078 1.00 13.41 6 ASP D O 1
ATOM 3386 N N . THR D 1 6 ? 14.869 48.798 10.489 1.00 13.41 7 THR D N 1
ATOM 3387 C CA . THR D 1 6 ? 14.093 48.865 9.275 1.00 14.53 7 THR D CA 1
ATOM 3388 C C . THR D 1 6 ? 14.953 48.853 8.014 1.00 13.67 7 THR D C 1
ATOM 3389 O O . THR D 1 6 ? 15.903 49.610 7.891 1.00 13.95 7 THR D O 1
ATOM 3393 N N . ILE D 1 7 ? 14.572 47.996 7.079 1.00 12.78 8 ILE D N 1
ATOM 3394 C CA . ILE D 1 7 ? 15.232 47.893 5.788 1.00 13.12 8 ILE D CA 1
ATOM 3395 C C . ILE D 1 7 ? 14.561 48.790 4.763 1.00 13.83 8 ILE D C 1
ATOM 3396 O O . ILE D 1 7 ? 13.351 48.809 4.660 1.00 14.93 8 ILE D O 1
ATOM 3401 N N . SER D 1 8 ? 15.368 49.487 3.977 1.00 13.58 9 SER D N 1
ATOM 3402 C CA . SER D 1 8 ? 14.919 50.200 2.800 1.00 14.89 9 SER D CA 1
ATOM 3403 C C . SER D 1 8 ? 15.623 49.558 1.614 1.00 13.98 9 SER D C 1
ATOM 3404 O O . SER D 1 8 ? 16.820 49.276 1.676 1.00 13.71 9 SER D O 1
ATOM 3407 N N . GLY D 1 9 ? 14.909 49.360 0.522 1.00 14.89 10 GLY D N 1
ATOM 3408 C CA . GLY D 1 9 ? 15.442 48.618 -0.599 1.00 15.00 10 GLY D CA 1
ATOM 3409 C C . GLY D 1 9 ? 15.448 47.142 -0.233 1.00 15.59 10 GLY D C 1
ATOM 3410 O O . GLY D 1 9 ? 14.559 46.704 0.481 1.00 17.76 10 GLY D O 1
ATOM 3411 N N . PRO D 1 10 ? 16.424 46.351 -0.668 1.00 14.27 11 PRO D N 1
ATOM 3412 C CA . PRO D 1 10 ? 17.525 46.740 -1.559 1.00 14.73 11 PRO D CA 1
ATOM 3413 C C . PRO D 1 10 ? 17.044 47.198 -2.923 1.00 15.27 11 PRO D C 1
ATOM 3414 O O . PRO D 1 10 ? 15.992 46.795 -3.394 1.00 16.33 11 PRO D O 1
ATOM 3418 N N . TRP D 1 11 ? 17.836 48.077 -3.507 1.00 14.89 12 TRP D N 1
ATOM 3419 C CA . TRP D 1 11 ? 17.679 48.527 -4.880 1.00 15.72 12 TRP D CA 1
ATOM 3420 C C . TRP D 1 11 ? 18.639 47.731 -5.727 1.00 15.81 12 TRP D C 1
ATOM 3421 O O . TRP D 1 11 ? 19.728 47.354 -5.300 1.00 16.49 12 TRP D O 1
ATOM 3432 N N . GLY D 1 12 ? 18.267 47.505 -6.968 1.00 17.39 13 GLY D N 1
ATOM 3433 C CA . GLY D 1 12 ? 19.112 46.787 -7.894 1.00 17.64 13 GLY D CA 1
ATOM 3434 C C . GLY D 1 12 ? 18.474 45.496 -8.338 1.00 17.85 13 GLY D C 1
ATOM 3435 O O . GLY D 1 12 ? 17.260 45.427 -8.569 1.00 18.67 13 GLY D O 1
ATOM 3436 N N . ASN D 1 13 ? 19.295 44.459 -8.450 1.00 18.77 14 ASN D N 1
ATOM 3437 C CA . ASN D 1 13 ? 18.942 43.243 -9.149 1.00 20.14 14 ASN D CA 1
ATOM 3438 C C . ASN D 1 13 ? 19.180 41.981 -8.308 1.00 19.95 14 ASN D C 1
ATOM 3439 O O . ASN D 1 13 ? 19.726 42.036 -7.194 1.00 19.31 14 ASN D O 1
ATOM 3444 N N . ASN D 1 14 ? 18.759 40.843 -8.835 1.00 20.40 15 ASN D N 1
ATOM 3445 C CA . ASN D 1 14 ? 18.656 39.612 -8.061 1.00 20.59 15 ASN D CA 1
ATOM 3446 C C . ASN D 1 14 ? 19.861 38.689 -8.238 1.00 19.98 15 ASN D C 1
ATOM 3447 O O . ASN D 1 14 ? 19.872 37.559 -7.734 1.00 19.71 15 ASN D O 1
ATOM 3452 N N . GLY D 1 15 ? 20.885 39.167 -8.927 1.00 18.89 16 GLY D N 1
ATOM 3453 C CA . GLY D 1 15 ? 22.123 38.434 -9.064 1.00 18.25 16 GLY D CA 1
ATOM 3454 C C . GLY D 1 15 ? 22.927 38.410 -7.773 1.00 17.71 16 GLY D C 1
ATOM 3455 O O . GLY D 1 15 ? 22.529 38.994 -6.760 1.00 17.30 16 GLY D O 1
ATOM 3456 N N . GLY D 1 16 ? 24.064 37.744 -7.821 1.00 16.62 17 GLY D N 1
ATOM 3457 C CA . GLY D 1 16 ? 24.981 37.679 -6.707 1.00 16.09 17 GLY D CA 1
ATOM 3458 C C . GLY D 1 16 ? 24.459 36.863 -5.534 1.00 15.87 17 GLY D C 1
ATOM 3459 O O . GLY D 1 16 ? 23.455 36.147 -5.629 1.00 17.87 17 GLY D O 1
ATOM 3460 N N . ASN D 1 17 ? 25.196 36.983 -4.446 1.00 15.88 18 ASN D N 1
ATOM 3461 C CA . ASN D 1 17 ? 24.893 36.372 -3.162 1.00 15.46 18 ASN D CA 1
ATOM 3462 C C . ASN D 1 17 ? 24.477 37.485 -2.207 1.00 13.78 18 ASN D C 1
ATOM 3463 O O . ASN D 1 17 ? 25.034 38.568 -2.238 1.00 13.18 18 ASN D O 1
ATOM 3468 N N . PHE D 1 18 ? 23.530 37.194 -1.323 1.00 11.87 19 PHE D N 1
ATOM 3469 C CA . PHE D 1 18 ? 23.149 38.132 -0.264 1.00 10.97 19 PHE D CA 1
ATOM 3470 C C . PHE D 1 18 ? 24.334 38.472 0.651 1.00 10.18 19 PHE D C 1
ATOM 3471 O O . PHE D 1 18 ? 25.167 37.631 0.957 1.00 11.18 19 PHE D O 1
ATOM 3479 N N . TRP D 1 19 ? 24.382 39.735 1.056 1.00 9.69 20 TRP D N 1
ATOM 3480 C CA . TRP D 1 19 ? 25.263 40.202 2.101 1.00 9.90 20 TRP D CA 1
ATOM 3481 C C . TRP D 1 19 ? 24.567 41.199 3.021 1.00 10.34 20 TRP D C 1
ATOM 3482 O O . TRP D 1 19 ? 23.554 41.811 2.645 1.00 10.27 20 TRP D O 1
ATOM 3493 N N . SER D 1 20 ? 25.096 41.334 4.235 1.00 9.91 21 SER D N 1
ATOM 3494 C CA . SER D 1 20 ? 24.526 42.231 5.223 1.00 9.86 21 SER D CA 1
ATOM 3495 C C . SER D 1 20 ? 25.588 42.683 6.226 1.00 9.55 21 SER D C 1
ATOM 3496 O O . SER D 1 20 ? 26.425 41.895 6.653 1.00 10.41 21 SER D O 1
ATOM 3499 N N . PHE D 1 21 ? 25.545 43.964 6.587 1.00 9.24 22 PHE D N 1
ATOM 3500 C CA . PHE D 1 21 ? 26.529 44.538 7.511 1.00 9.93 22 PHE D CA 1
ATOM 3501 C C . PHE D 1 21 ? 25.878 45.681 8.269 1.00 9.82 22 PHE D C 1
ATOM 3502 O O . PHE D 1 21 ? 25.708 46.767 7.724 1.00 10.90 22 PHE D O 1
ATOM 3510 N N . ARG D 1 22 ? 25.555 45.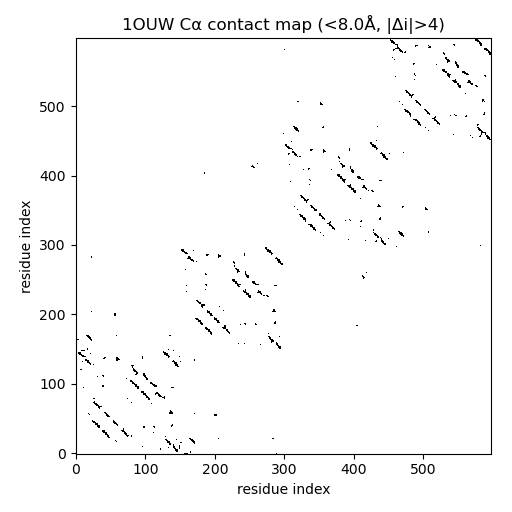430 9.534 1.00 9.91 23 ARG D N 1
ATOM 3511 C CA . ARG D 1 22 ? 25.045 46.454 10.428 1.00 9.43 23 ARG D CA 1
ATOM 3512 C C . ARG D 1 22 ? 25.860 46.337 11.711 1.00 10.18 23 ARG D C 1
ATOM 3513 O O . ARG D 1 22 ? 25.588 45.484 12.546 1.00 9.96 23 ARG D O 1
ATOM 3521 N N . PRO D 1 23 ? 26.933 47.127 11.833 1.00 10.02 24 PRO D N 1
ATOM 3522 C CA . PRO D 1 23 ? 27.807 47.050 13.010 1.00 11.29 24 PRO D CA 1
ATOM 3523 C C . PRO D 1 23 ? 27.204 47.864 14.132 1.00 12.09 24 PRO D C 1
ATOM 3524 O O . PRO D 1 23 ? 26.365 48.739 13.880 1.00 12.08 24 PRO D O 1
ATOM 3528 N N . VAL D 1 24 ? 27.644 47.593 15.349 1.00 13.86 25 VAL D N 1
ATOM 3529 C CA . VAL D 1 24 ? 27.053 48.254 16.510 1.00 16.55 25 VAL D CA 1
ATOM 3530 C C . VAL D 1 24 ? 27.467 49.735 16.605 1.00 16.87 25 VAL D C 1
ATOM 3531 O O . VAL D 1 24 ? 26.690 50.555 17.079 1.00 19.16 25 VAL D O 1
ATOM 3535 N N . ASN D 1 25 ? 28.647 50.081 16.123 1.00 15.63 26 ASN D N 1
ATOM 3536 C CA . ASN D 1 25 ? 29.070 51.491 16.104 1.00 15.56 26 ASN D CA 1
ATOM 3537 C C . ASN D 1 25 ? 28.905 52.074 14.721 1.00 14.89 26 ASN D C 1
ATOM 3538 O O . ASN D 1 25 ? 28.543 51.383 13.783 1.00 14.11 26 ASN D O 1
ATOM 3543 N N . LYS D 1 26 ? 29.194 53.355 14.598 1.00 14.31 27 LYS D N 1
ATOM 3544 C CA . LYS D 1 26 ? 28.965 54.052 13.355 1.00 14.87 27 LYS D CA 1
ATOM 3545 C C . LYS D 1 26 ? 29.881 53.567 12.246 1.00 13.74 27 LYS D C 1
ATOM 3546 O O . LYS D 1 26 ? 31.091 53.361 12.440 1.00 14.51 27 LYS D O 1
ATOM 3552 N N . ILE D 1 27 ? 29.325 53.439 11.053 1.00 13.15 28 ILE D N 1
ATOM 3553 C CA . ILE D 1 27 ? 30.135 53.271 9.861 1.00 12.81 28 ILE D CA 1
ATOM 3554 C C . ILE D 1 27 ? 30.798 54.609 9.552 1.00 13.72 28 ILE D C 1
ATOM 3555 O O . ILE D 1 27 ? 30.130 55.600 9.212 1.00 14.82 28 ILE D O 1
ATOM 3560 N N . ASN D 1 28 ? 32.121 54.628 9.661 1.00 13.83 29 ASN D N 1
ATOM 3561 C CA . ASN D 1 28 ? 32.884 55.872 9.500 1.00 14.52 29 ASN D CA 1
ATOM 3562 C C . ASN D 1 28 ? 33.826 55.893 8.304 1.00 14.83 29 ASN D C 1
ATOM 3563 O O . ASN D 1 28 ? 34.435 56.918 8.015 1.00 15.91 29 ASN D O 1
ATOM 3568 N N . GLN D 1 29 ? 33.923 54.790 7.575 1.00 15.10 30 GLN D N 1
ATOM 3569 C CA . GLN D 1 29 ? 34.714 54.757 6.351 1.00 15.20 30 GLN D CA 1
ATOM 3570 C C . GLN D 1 29 ? 34.088 53.856 5.309 1.00 14.37 30 GLN D C 1
ATOM 3571 O O . GLN D 1 29 ? 33.587 52.755 5.618 1.00 14.62 30 GLN D O 1
ATOM 3577 N N . ILE D 1 30 ? 34.118 54.298 4.066 1.00 15.64 31 ILE D N 1
ATOM 3578 C CA . ILE D 1 30 ? 33.622 53.515 2.933 1.00 15.79 31 ILE D CA 1
ATOM 3579 C C . ILE D 1 30 ? 34.663 53.623 1.832 1.00 16.35 31 ILE D C 1
ATOM 3580 O O . ILE D 1 30 ? 35.132 54.711 1.548 1.00 16.96 31 ILE D O 1
ATOM 3585 N N . VAL D 1 31 ? 35.037 52.510 1.229 1.00 16.38 32 VAL D N 1
ATOM 3586 C CA . VAL D 1 31 ? 35.941 52.517 0.090 1.00 17.26 32 VAL D CA 1
ATOM 3587 C C . VAL D 1 31 ? 35.191 51.954 -1.102 1.00 17.63 32 VAL D C 1
ATOM 3588 O O . VAL D 1 31 ? 34.604 50.885 -1.043 1.00 16.94 32 VAL D O 1
ATOM 3592 N N . ILE D 1 32 ? 35.172 52.711 -2.184 1.00 17.64 33 ILE D N 1
ATOM 3593 C CA . ILE D 1 32 ? 34.622 52.271 -3.456 1.00 18.59 33 ILE D CA 1
ATOM 3594 C C . ILE D 1 32 ? 35.796 51.841 -4.345 1.00 18.87 33 ILE D C 1
ATOM 3595 O O . ILE D 1 32 ? 36.730 52.612 -4.562 1.00 19.91 33 ILE D O 1
ATOM 3600 N N . SER D 1 33 ? 35.771 50.585 -4.801 1.00 18.85 34 SER D N 1
ATOM 3601 C CA . SER D 1 33 ? 36.792 50.043 -5.699 1.00 19.45 34 SER D CA 1
ATOM 3602 C C . SER D 1 33 ? 36.281 50.007 -7.130 1.00 19.61 34 SER D C 1
ATOM 3603 O O . SER D 1 33 ? 35.151 49.618 -7.358 1.00 19.24 34 SER D O 1
ATOM 3606 N N . TYR D 1 34 ? 37.134 50.417 -8.067 1.00 20.65 35 TYR D N 1
ATOM 3607 C CA . TYR D 1 34 ? 36.824 50.483 -9.498 1.00 21.67 35 TYR D CA 1
ATOM 3608 C C . TYR D 1 34 ? 37.610 49.445 -10.278 1.00 22.41 35 TYR D C 1
ATOM 3609 O O . TYR D 1 34 ? 38.689 49.030 -9.870 1.00 21.96 35 TYR D O 1
ATOM 3618 N N . GLY D 1 35 ? 37.056 49.039 -11.416 1.00 22.38 36 GLY D N 1
ATOM 3619 C CA . GLY D 1 35 ? 37.729 48.139 -12.333 1.00 23.56 36 GLY D CA 1
ATOM 3620 C C . GLY D 1 35 ? 37.618 48.651 -13.752 1.00 24.60 36 GLY D C 1
ATOM 3621 O O . GLY D 1 35 ? 36.856 49.585 -14.039 1.00 24.70 36 GLY D O 1
ATOM 3622 N N . GLY D 1 36 ? 38.415 48.060 -14.633 1.00 25.48 37 GLY D N 1
ATOM 3623 C CA . GLY D 1 36 ? 38.346 48.351 -16.053 1.00 26.81 37 GLY D CA 1
ATOM 3624 C C . GLY D 1 36 ? 39.054 49.618 -16.500 1.00 28.29 37 GLY D C 1
ATOM 3625 O O . GLY D 1 36 ? 38.841 50.059 -17.627 1.00 29.10 37 GLY D O 1
ATOM 3626 N N . GLY D 1 37 ? 39.898 50.203 -15.649 1.00 28.60 38 GLY D N 1
ATOM 3627 C CA . GLY D 1 37 ? 40.643 51.402 -16.007 1.00 29.59 38 GLY D CA 1
ATOM 3628 C C . GLY D 1 37 ? 39.780 52.634 -16.231 1.00 29.56 38 GLY D C 1
ATOM 3629 O O . GLY D 1 37 ? 40.240 53.626 -16.796 1.00 31.12 38 GLY D O 1
ATOM 3630 N N . GLY D 1 38 ? 38.515 52.554 -15.816 1.00 28.67 39 GLY D N 1
ATOM 3631 C CA . GLY D 1 38 ? 37.604 53.689 -15.773 1.00 27.68 39 GLY D CA 1
ATOM 3632 C C . GLY D 1 38 ? 36.870 53.597 -14.445 1.00 26.49 39 GLY D C 1
ATOM 3633 O O . GLY D 1 38 ? 37.206 52.741 -13.626 1.00 26.36 39 GLY D O 1
ATOM 3634 N N . ASN D 1 39 ? 35.891 54.467 -14.200 1.00 25.61 40 ASN D N 1
ATOM 3635 C CA . ASN D 1 39 ? 35.262 54.488 -12.886 1.00 24.78 40 ASN D CA 1
ATOM 3636 C C . ASN D 1 39 ? 34.063 53.552 -12.833 1.00 22.92 40 ASN D C 1
ATOM 3637 O O . ASN D 1 39 ? 32.933 53.974 -12.631 1.00 22.24 40 ASN D O 1
ATOM 3642 N N . ASN D 1 40 ? 34.332 52.267 -13.004 1.00 21.27 41 ASN D N 1
ATOM 3643 C CA . ASN D 1 40 ? 33.298 51.246 -12.924 1.00 19.94 41 ASN D CA 1
ATOM 3644 C C . ASN D 1 40 ? 33.331 50.635 -11.532 1.00 19.00 41 ASN D C 1
ATOM 3645 O O . ASN D 1 40 ? 34.279 49.907 -11.225 1.00 18.74 41 ASN D O 1
ATOM 3650 N N . PRO D 1 41 ? 32.350 50.922 -10.675 1.00 17.96 42 PRO D N 1
ATOM 3651 C CA . PRO D 1 41 ? 32.367 50.300 -9.346 1.00 17.79 42 PRO D CA 1
ATOM 3652 C C . PRO D 1 41 ? 32.295 48.787 -9.456 1.00 17.73 42 PRO D C 1
ATOM 3653 O O . PRO D 1 41 ? 31.473 48.233 -10.193 1.00 18.01 42 PRO D O 1
ATOM 3657 N N . ILE D 1 42 ? 33.184 48.105 -8.746 1.00 17.54 43 ILE D N 1
ATOM 3658 C CA . ILE D 1 42 ? 33.116 46.647 -8.657 1.00 17.21 43 ILE D CA 1
ATOM 3659 C C . ILE D 1 42 ? 33.006 46.129 -7.232 1.00 15.99 43 ILE D C 1
ATOM 3660 O O . ILE D 1 42 ? 32.602 45.000 -7.034 1.00 16.38 43 ILE D O 1
ATOM 3665 N N . ALA D 1 43 ? 33.345 46.966 -6.258 1.00 15.81 44 ALA D N 1
ATOM 3666 C CA . ALA D 1 43 ? 33.282 46.572 -4.843 1.00 14.84 44 ALA D CA 1
ATOM 3667 C C . ALA D 1 43 ? 33.080 47.757 -3.926 1.00 14.80 44 ALA D C 1
ATOM 3668 O O . ALA D 1 43 ? 33.446 48.893 -4.244 1.00 15.16 44 ALA D O 1
ATOM 3670 N N . LEU D 1 44 ? 32.478 47.461 -2.775 1.00 14.52 45 LEU D N 1
ATOM 3671 C CA . LEU D 1 44 ? 32.348 48.415 -1.669 1.00 13.79 45 LEU D CA 1
ATOM 3672 C C . LEU D 1 44 ? 32.890 47.813 -0.384 1.00 13.99 45 LEU D C 1
ATOM 3673 O O . LEU D 1 44 ? 32.689 46.632 -0.114 1.00 13.51 45 LEU D O 1
ATOM 3678 N N . THR D 1 45 ? 33.617 48.620 0.378 1.00 14.34 46 THR D N 1
ATOM 3679 C CA . THR D 1 45 ? 34.095 48.230 1.701 1.00 13.68 46 THR D CA 1
ATOM 3680 C C . THR D 1 45 ? 33.483 49.175 2.719 1.00 13.54 46 THR D C 1
ATOM 3681 O O . THR D 1 45 ? 33.583 50.400 2.574 1.00 14.55 46 THR D O 1
ATOM 3685 N N . PHE D 1 46 ? 32.834 48.635 3.727 1.00 13.34 47 PHE D N 1
ATOM 3686 C CA . PHE D 1 46 ? 32.311 49.420 4.832 1.00 12.93 47 PHE D CA 1
ATOM 3687 C C . PHE D 1 46 ? 33.069 49.066 6.078 1.00 13.34 47 PHE D C 1
ATOM 3688 O O . PHE D 1 46 ? 33.238 47.883 6.373 1.00 13.60 47 PHE D O 1
ATOM 3696 N N . SER D 1 47 ? 33.511 50.061 6.824 1.00 13.51 48 SER D N 1
ATOM 3697 C CA . SER D 1 47 ? 34.193 49.822 8.092 1.00 13.33 48 SER D CA 1
ATOM 3698 C C . SER D 1 47 ? 33.704 50.728 9.203 1.00 13.10 48 SER D C 1
ATOM 3699 O O . SER D 1 47 ? 33.253 51.853 8.960 1.00 13.17 48 SER D O 1
ATOM 3704 N N . SER D 1 48 ? 33.818 50.219 10.420 1.00 13.05 49 SER D N 1
ATOM 3705 C CA . SER D 1 48 ? 33.401 50.917 11.623 1.00 13.81 49 SER D CA 1
ATOM 3706 C C . SER D 1 48 ? 34.485 50.745 12.678 1.00 15.50 49 SER D C 1
ATOM 3707 O O . SER D 1 48 ? 34.762 49.630 13.101 1.00 16.08 49 SER D O 1
ATOM 3710 N N . THR D 1 49 ? 35.044 51.858 13.130 1.00 17.98 50 THR D N 1
ATOM 3711 C CA . THR D 1 49 ? 36.073 51.858 14.170 1.00 21.86 50 THR D CA 1
ATOM 3712 C C . THR D 1 49 ? 35.449 51.906 15.562 1.00 23.85 50 THR D C 1
ATOM 3713 O O . THR D 1 49 ? 34.348 52.410 15.756 1.00 23.80 50 THR D O 1
ATOM 3717 N N . LYS D 1 50 ? 36.209 51.456 16.554 1.00 26.60 51 LYS D N 1
ATOM 3718 C CA . LYS D 1 50 ? 35.775 51.538 17.955 1.00 28.51 51 LYS D CA 1
ATOM 3719 C C . LYS D 1 50 ? 36.829 52.213 18.816 1.00 29.82 51 LYS D C 1
ATOM 3720 O O . LYS D 1 50 ? 38.004 52.261 18.450 1.00 30.72 51 LYS D O 1
ATOM 3722 N N . ALA D 1 51 ? 36.401 52.725 19.973 1.00 31.75 52 ALA D N 1
ATOM 3723 C CA . ALA D 1 51 ? 37.300 53.385 20.939 1.00 33.17 52 ALA D CA 1
ATOM 3724 C C . ALA D 1 51 ? 38.376 52.422 21.448 1.00 34.38 52 ALA D C 1
ATOM 3725 O O . ALA D 1 51 ? 39.432 52.843 21.941 1.00 35.10 52 ALA D O 1
ATOM 3727 N N . ASP D 1 52 ? 38.034 51.136 21.339 1.00 35.02 53 ASP D N 1
ATOM 3728 C CA . ASP D 1 52 ? 38.885 49.960 21.505 1.00 35.83 53 ASP D CA 1
ATOM 3729 C C . ASP D 1 52 ? 40.161 49.938 20.656 1.00 35.21 53 ASP D C 1
ATOM 3730 O O . ASP D 1 52 ? 41.131 49.282 21.013 1.00 35.91 53 ASP D O 1
ATOM 3735 N N . GLY D 1 53 ? 40.143 50.628 19.520 1.00 34.77 54 GLY D N 1
ATOM 3736 C CA . GLY D 1 53 ? 41.097 50.386 18.454 1.00 33.92 54 GLY D CA 1
ATOM 3737 C C . GLY D 1 53 ? 40.632 49.313 17.476 1.00 32.63 54 GLY D C 1
ATOM 3738 O O . GLY D 1 53 ? 41.099 49.264 16.339 1.00 33.44 54 GLY D O 1
ATOM 3739 N N . SER D 1 54 ? 39.704 48.456 17.897 1.00 30.36 55 SER D N 1
ATOM 3740 C CA . SER D 1 54 ? 39.192 47.400 17.011 1.00 28.38 55 SER D CA 1
ATOM 3741 C C . SER D 1 54 ? 38.298 47.949 15.874 1.00 27.18 55 SER D C 1
ATOM 3742 O O . SER D 1 54 ? 37.904 49.125 15.866 1.00 25.90 55 SER D O 1
ATOM 3745 N N . LYS D 1 55 ? 37.992 47.091 14.909 1.00 25.64 56 LYS D N 1
ATOM 3746 C CA . LYS D 1 55 ? 37.338 47.543 13.679 1.00 24.36 56 LYS D CA 1
ATOM 3747 C C . LYS D 1 55 ? 36.565 46.463 12.967 1.00 21.64 56 LYS D C 1
ATOM 3748 O O . LYS D 1 55 ? 37.126 45.432 12.576 1.00 22.90 56 LYS D O 1
ATOM 3754 N N . ASP D 1 56 ? 35.282 46.740 12.757 1.00 16.75 57 ASP D N 1
ATOM 3755 C CA . ASP D 1 56 ? 34.385 45.853 12.036 1.00 13.95 57 ASP D CA 1
ATOM 3756 C C . ASP D 1 56 ? 34.434 46.228 10.581 1.00 12.55 57 ASP D C 1
ATOM 3757 O O . ASP D 1 56 ? 34.474 47.424 10.247 1.00 12.86 57 ASP D O 1
ATOM 3762 N N . THR D 1 57 ? 34.429 45.253 9.686 1.00 12.01 58 THR D N 1
ATOM 3763 C CA . THR D 1 57 ? 34.552 45.545 8.261 1.00 12.58 58 THR D CA 1
ATOM 3764 C C . THR D 1 57 ? 33.975 44.465 7.375 1.00 11.10 58 THR D C 1
ATOM 3765 O O . THR D 1 57 ? 34.018 43.291 7.710 1.00 11.72 58 THR D O 1
ATOM 3769 N N . ILE D 1 58 ? 33.524 44.863 6.203 1.00 11.83 59 ILE D N 1
ATOM 3770 C CA . ILE D 1 58 ? 33.095 43.942 5.177 1.00 12.19 59 ILE D CA 1
ATOM 3771 C C . ILE D 1 58 ? 33.460 44.509 3.815 1.00 12.23 59 ILE D C 1
ATOM 3772 O O . ILE D 1 58 ? 33.439 45.720 3.616 1.00 12.49 59 ILE D O 1
ATOM 3777 N N . THR D 1 59 ? 33.767 43.634 2.881 1.00 12.86 60 THR D N 1
ATOM 3778 C CA . THR D 1 59 ? 33.926 43.995 1.479 1.00 13.06 60 THR D CA 1
ATOM 3779 C C . THR D 1 59 ? 32.988 43.129 0.675 1.00 12.87 60 THR D C 1
ATOM 3780 O O . THR D 1 59 ? 32.936 41.914 0.870 1.00 12.06 60 THR D O 1
ATOM 3784 N N . VAL D 1 60 ? 32.246 43.776 -0.216 1.00 12.87 61 VAL D N 1
ATOM 3785 C CA . VAL D 1 60 ? 31.240 43.126 -1.045 1.00 14.04 61 VAL D CA 1
ATOM 3786 C C . VAL D 1 60 ? 31.531 43.530 -2.486 1.00 14.54 61 VAL D C 1
ATOM 3787 O O . VAL D 1 60 ? 31.958 44.643 -2.755 1.00 15.87 61 VAL D O 1
ATOM 3791 N N . GLY D 1 61 ? 31.327 42.588 -3.394 1.00 15.46 62 GLY D N 1
ATOM 3792 C CA . GLY D 1 61 ? 31.804 42.739 -4.750 1.00 16.48 62 GLY D CA 1
ATOM 3793 C C . GLY D 1 61 ? 33.266 42.380 -4.825 1.00 17.54 62 GLY D C 1
ATOM 3794 O O . GLY D 1 61 ? 33.896 42.010 -3.829 1.00 18.66 62 GLY D O 1
ATOM 3795 N N . GLY D 1 62 ? 33.837 42.488 -6.008 1.00 17.48 63 GLY D N 1
ATOM 3796 C CA . GLY D 1 62 ? 35.237 42.143 -6.203 1.00 18.55 63 GLY D CA 1
ATOM 3797 C C . GLY D 1 62 ? 35.520 40.652 -6.118 1.00 18.81 63 GLY D C 1
ATOM 3798 O O . GLY D 1 62 ? 36.664 40.277 -5.871 1.00 20.42 63 GLY D O 1
ATOM 3799 N N . GLY D 1 63 ? 34.519 39.815 -6.371 1.00 18.79 64 GLY D N 1
ATOM 3800 C CA . GLY D 1 63 ? 34.642 38.370 -6.258 1.00 19.59 64 GLY D CA 1
ATOM 3801 C C . GLY D 1 63 ? 35.296 37.657 -7.426 1.00 21.13 64 GLY D C 1
ATOM 3802 O O . GLY D 1 63 ? 35.500 36.450 -7.364 1.00 22.79 64 GLY D O 1
ATOM 3803 N N . GLY D 1 64 ? 35.649 38.398 -8.467 1.00 21.22 65 GLY D N 1
ATOM 3804 C CA . GLY D 1 64 ? 36.254 37.837 -9.664 1.00 21.96 65 GLY D CA 1
ATOM 3805 C C . GLY D 1 64 ? 37.701 38.257 -9.819 1.00 23.04 65 GLY D C 1
ATOM 3806 O O . GLY D 1 64 ? 38.245 38.923 -8.942 1.00 23.11 65 GLY D O 1
ATOM 3807 N N . PRO D 1 65 ? 38.321 37.889 -10.937 1.00 23.56 66 PRO D N 1
ATOM 3808 C CA . PRO D 1 65 ? 39.735 38.200 -11.170 1.00 24.78 66 PRO D CA 1
ATOM 3809 C C . PRO D 1 65 ? 40.031 39.634 -11.633 1.00 25.88 66 PRO D C 1
ATOM 3810 O O . PRO D 1 65 ? 41.207 39.983 -11.723 1.00 26.74 66 PRO D O 1
ATOM 3814 N N . ASP D 1 66 ? 39.013 40.439 -11.921 1.00 27.02 67 ASP D N 1
ATOM 3815 C CA . ASP D 1 66 ? 39.222 41.800 -12.415 1.00 28.10 67 ASP D CA 1
ATOM 3816 C C . ASP D 1 66 ? 40.117 42.574 -11.460 1.00 27.71 67 ASP D C 1
ATOM 3817 O O . ASP D 1 66 ? 39.846 42.620 -10.268 1.00 26.29 67 ASP D O 1
ATOM 3822 N N . SER D 1 67 ? 41.163 43.200 -11.984 1.00 28.50 68 SER D N 1
ATOM 3823 C CA . SER D 1 67 ? 42.044 44.020 -11.149 1.00 28.88 68 SER D CA 1
ATOM 3824 C C . SER D 1 67 ? 41.337 45.303 -10.704 1.00 27.95 68 SER D C 1
ATOM 3825 O O . SER D 1 67 ? 40.468 45.832 -11.402 1.00 27.24 68 SER D O 1
ATOM 3828 N N . ILE D 1 68 ? 41.690 45.771 -9.509 1.00 27.12 69 ILE D N 1
ATOM 3829 C CA . ILE D 1 68 ? 41.194 47.043 -9.001 1.00 26.97 69 ILE D CA 1
ATOM 3830 C C . ILE D 1 68 ? 42.107 48.127 -9.559 1.00 27.54 69 ILE D C 1
ATOM 3831 O O . ILE D 1 68 ? 43.290 48.170 -9.242 1.00 28.30 69 ILE D O 1
ATOM 3836 N N . THR D 1 69 ? 41.556 48.989 -10.402 1.00 27.09 70 THR D N 1
ATOM 3837 C CA . THR D 1 69 ? 42.331 50.005 -11.101 1.00 27.75 70 THR D CA 1
ATOM 3838 C C . THR D 1 69 ? 42.235 51.393 -10.475 1.00 26.77 70 THR D C 1
ATOM 3839 O O . THR D 1 69 ? 42.867 52.343 -10.957 1.00 27.59 70 THR D O 1
ATOM 3843 N N . GLY D 1 70 ? 41.436 51.514 -9.420 1.00 25.77 71 GLY D N 1
ATOM 3844 C CA . GLY D 1 70 ? 41.320 52.761 -8.677 1.00 25.12 71 GLY D CA 1
ATOM 3845 C C . GLY D 1 70 ? 40.384 52.606 -7.489 1.00 24.45 71 GLY D C 1
ATOM 3846 O O . GLY D 1 70 ? 39.587 51.676 -7.453 1.00 23.04 71 GLY D O 1
ATOM 3847 N N . THR D 1 71 ? 40.514 53.483 -6.496 1.00 23.85 72 THR D N 1
ATOM 3848 C CA . THR D 1 71 ? 39.545 53.554 -5.399 1.00 23.47 72 THR D CA 1
ATOM 3849 C C . THR D 1 71 ? 39.280 54.999 -5.027 1.00 23.26 72 THR D C 1
ATOM 3850 O O . THR D 1 71 ? 40.071 55.907 -5.354 1.00 24.07 72 THR D O 1
ATOM 3854 N N . GLU D 1 72 ? 38.147 55.188 -4.360 1.00 23.00 73 GLU D N 1
ATOM 3855 C CA . GLU D 1 72 ? 37.832 56.430 -3.680 1.00 23.36 73 GLU D CA 1
ATOM 3856 C C . GLU D 1 72 ? 37.350 56.092 -2.279 1.00 22.02 73 GLU D C 1
ATOM 3857 O O . GLU D 1 72 ? 36.742 55.038 -2.044 1.00 21.37 73 GLU D O 1
ATOM 3863 N N . MET D 1 73 ? 37.683 56.961 -1.338 1.00 21.48 74 MET D N 1
ATOM 3864 C CA . MET D 1 73 ? 37.400 56.756 0.066 1.00 20.97 74 MET D CA 1
ATOM 3865 C C . MET D 1 73 ? 36.538 57.874 0.610 1.00 20.49 74 MET D C 1
ATOM 3866 O O . MET D 1 73 ? 36.764 59.047 0.305 1.00 20.35 74 MET D O 1
ATOM 3871 N N . VAL D 1 74 ? 35.549 57.497 1.417 1.00 18.76 75 VAL D N 1
ATOM 3872 C CA . VAL D 1 74 ? 34.692 58.407 2.163 1.00 19.22 75 VAL D CA 1
ATOM 3873 C C . VAL D 1 74 ? 35.068 58.258 3.621 1.00 18.14 75 VAL D C 1
ATOM 3874 O O . VAL D 1 74 ? 35.009 57.155 4.160 1.00 16.78 75 VAL D O 1
ATOM 3878 N N . ASN D 1 75 ? 35.469 59.347 4.267 1.00 18.91 76 ASN D N 1
ATOM 3879 C CA . ASN D 1 75 ? 35.756 59.377 5.686 1.00 19.64 76 ASN D CA 1
ATOM 3880 C C . ASN D 1 75 ? 34.746 60.269 6.375 1.00 20.31 76 ASN D C 1
ATOM 3881 O O . ASN D 1 75 ? 34.644 61.452 6.071 1.00 21.29 76 ASN D O 1
ATOM 3886 N N . ILE D 1 76 ? 33.991 59.684 7.284 1.00 19.80 77 ILE D N 1
ATOM 3887 C CA . ILE D 1 76 ? 32.874 60.350 7.946 1.00 20.80 77 ILE D CA 1
ATOM 3888 C C . ILE D 1 76 ? 33.360 60.823 9.313 1.00 21.09 77 ILE D C 1
ATOM 3889 O O . ILE D 1 76 ? 33.881 60.042 10.103 1.00 22.75 77 ILE D O 1
ATOM 3894 N N . GLY D 1 77 ? 33.203 62.112 9.590 1.00 21.95 78 GLY D N 1
ATOM 3895 C CA . GLY D 1 77 ? 33.695 62.711 10.815 1.00 22.25 78 GLY D CA 1
ATOM 3896 C C . GLY D 1 77 ? 32.790 62.586 12.028 1.00 21.73 78 GLY D C 1
ATOM 3897 O O . GLY D 1 77 ? 31.682 62.092 11.925 1.00 19.52 78 GLY D O 1
ATOM 3898 N N . THR D 1 78 ? 33.245 63.102 13.170 1.00 23.52 79 THR D N 1
ATOM 3899 C CA . THR D 1 78 ? 32.633 62.807 14.472 1.00 24.58 79 THR D CA 1
ATOM 3900 C C . THR D 1 78 ? 31.114 63.056 14.616 1.00 24.17 79 THR D C 1
ATOM 3901 O O . THR D 1 78 ? 30.380 62.213 15.134 1.00 25.24 79 THR D O 1
ATOM 3905 N N . ASP D 1 79 ? 30.676 64.228 14.187 1.00 22.03 80 ASP D N 1
ATOM 3906 C CA . ASP D 1 79 ? 29.258 64.631 14.217 1.00 20.53 80 ASP D CA 1
ATOM 3907 C C . ASP D 1 79 ? 28.517 64.367 12.910 1.00 18.90 80 ASP D C 1
ATOM 3908 O O . ASP D 1 79 ? 27.370 64.789 12.751 1.00 18.90 80 ASP D O 1
ATOM 3913 N N . GLU D 1 80 ? 29.145 63.642 11.994 1.00 17.13 81 GLU D N 1
ATOM 3914 C CA . GLU D 1 80 ? 28.585 63.353 10.681 1.00 15.59 81 GLU D CA 1
ATOM 3915 C C . GLU D 1 80 ? 28.089 61.917 10.657 1.00 15.15 81 GLU D C 1
ATOM 3916 O O . GLU D 1 80 ? 28.683 61.034 11.273 1.00 14.90 81 GLU D O 1
ATOM 3922 N N . TYR D 1 81 ? 26.989 61.690 9.945 1.00 13.96 82 TYR D N 1
ATOM 3923 C CA . TYR D 1 81 ? 26.391 60.364 9.876 1.00 14.07 82 TYR D CA 1
ATOM 3924 C C . TYR D 1 81 ? 25.602 60.200 8.587 1.00 13.56 82 TYR D C 1
ATOM 3925 O O . TYR D 1 81 ? 25.072 61.168 8.052 1.00 14.20 82 TYR D O 1
ATOM 3934 N N . LEU D 1 82 ? 25.606 58.973 8.067 1.00 13.73 83 LEU D N 1
ATOM 3935 C CA . LEU D 1 82 ? 24.897 58.654 6.840 1.00 13.92 83 LEU D CA 1
ATOM 3936 C C . LEU D 1 82 ? 23.404 58.837 7.005 1.00 14.67 83 LEU D C 1
ATOM 3937 O O . LEU D 1 82 ? 22.837 58.403 8.011 1.00 14.61 83 LEU D O 1
ATOM 3942 N N . THR D 1 83 ? 22.778 59.488 6.026 1.00 14.92 84 THR D N 1
ATOM 3943 C CA . THR D 1 83 ? 21.327 59.686 5.997 1.00 15.70 84 THR D CA 1
ATOM 3944 C C . THR D 1 83 ? 20.634 59.148 4.758 1.00 16.40 84 THR D C 1
ATOM 3945 O O . THR D 1 83 ? 19.440 58.881 4.812 1.00 18.46 84 THR D O 1
ATOM 3949 N N . GLY D 1 84 ? 21.349 59.035 3.647 1.00 15.98 85 GLY D N 1
ATOM 3950 C CA . GLY D 1 84 ? 20.746 58.508 2.437 1.00 15.66 85 GLY D CA 1
ATOM 3951 C C . GLY D 1 84 ? 21.761 57.968 1.453 1.00 14.98 85 GLY D C 1
ATOM 3952 O O . GLY D 1 84 ? 22.950 58.250 1.549 1.00 14.45 85 GLY D O 1
ATOM 3953 N N . ILE D 1 85 ? 21.297 57.162 0.507 1.00 14.46 86 ILE D N 1
ATOM 3954 C CA . ILE D 1 85 ? 22.091 56.793 -0.659 1.00 14.68 86 ILE D CA 1
ATOM 3955 C C . ILE D 1 85 ? 21.257 56.930 -1.924 1.00 14.56 86 ILE D C 1
ATOM 3956 O O . ILE D 1 85 ? 20.033 56.893 -1.902 1.00 15.57 86 ILE D O 1
ATOM 3961 N N . SER D 1 86 ? 21.953 57.074 -3.033 1.00 14.84 87 SER D N 1
ATOM 3962 C CA . SER D 1 86 ? 21.319 57.081 -4.341 1.00 15.57 87 SER D CA 1
ATOM 3963 C C . SER D 1 86 ? 22.337 56.585 -5.335 1.00 15.42 87 SER D C 1
ATOM 3964 O O . SER D 1 86 ? 23.517 56.489 -5.043 1.00 16.05 87 SER D O 1
ATOM 3967 N N . GLY D 1 87 ? 21.902 56.261 -6.533 1.00 14.93 88 GLY D N 1
ATOM 3968 C CA . GLY D 1 87 ? 22.850 55.795 -7.526 1.00 15.51 88 GLY D CA 1
ATOM 3969 C C . GLY D 1 87 ? 22.139 55.286 -8.753 1.00 14.23 88 GLY D C 1
ATOM 3970 O O . GLY D 1 87 ? 20.961 55.598 -8.957 1.00 14.95 88 GLY D O 1
ATOM 3971 N N . THR D 1 88 ? 22.839 54.474 -9.544 1.00 14.16 89 THR D N 1
ATOM 3972 C CA . THR D 1 88 ? 22.263 53.831 -10.724 1.00 14.34 89 THR D CA 1
ATOM 3973 C C . THR D 1 88 ? 22.780 52.406 -10.863 1.00 14.67 89 THR D C 1
ATOM 3974 O O . THR D 1 88 ? 23.860 52.078 -10.388 1.00 14.56 89 THR D O 1
ATOM 3978 N N . PHE D 1 89 ? 21.988 51.606 -11.571 1.00 14.95 90 PHE D N 1
ATOM 3979 C CA . PHE D 1 89 ? 22.307 50.246 -11.966 1.00 15.80 90 PHE D CA 1
ATOM 3980 C C . PHE D 1 89 ? 22.298 50.151 -13.481 1.00 15.72 90 PHE D C 1
ATOM 3981 O O . PHE D 1 89 ? 21.592 50.895 -14.155 1.00 17.06 90 PHE D O 1
ATOM 3989 N N . GLY D 1 90 ? 23.062 49.218 -14.011 1.00 16.50 91 GLY D N 1
ATOM 3990 C CA . GLY D 1 90 ? 23.192 49.076 -15.449 1.00 17.07 91 GLY D CA 1
ATOM 3991 C C . GLY D 1 90 ? 24.178 47.986 -15.790 1.00 18.31 91 GLY D C 1
ATOM 3992 O O . GLY D 1 90 ? 24.798 47.420 -14.912 1.00 18.13 91 GLY D O 1
ATOM 3993 N N . ILE D 1 91 ? 24.319 47.680 -17.066 1.00 19.40 92 ILE D N 1
ATOM 3994 C CA . ILE D 1 91 ? 25.185 46.595 -17.494 1.00 20.30 92 ILE D CA 1
ATOM 3995 C C . ILE D 1 91 ? 26.650 46.981 -17.385 1.00 20.45 92 ILE D C 1
ATOM 3996 O O . ILE D 1 91 ? 27.076 48.041 -17.857 1.00 20.96 92 ILE D O 1
ATOM 4001 N N . TYR D 1 92 ? 27.411 46.103 -16.748 1.00 20.14 93 TYR D N 1
ATOM 4002 C CA . TYR D 1 92 ? 28.856 46.129 -16.798 1.00 20.25 93 TYR D CA 1
ATOM 4003 C C . TYR D 1 92 ? 29.299 44.683 -17.010 1.00 20.92 93 TYR D C 1
ATOM 4004 O O . TYR D 1 92 ? 28.952 43.803 -16.223 1.00 20.27 93 TYR D O 1
ATOM 4013 N N . LEU D 1 93 ? 30.057 44.447 -18.077 1.00 21.97 94 LEU D N 1
ATOM 4014 C CA . LEU D 1 93 ? 30.558 43.116 -18.406 1.00 23.20 94 LEU D CA 1
ATOM 4015 C C . LEU D 1 93 ? 29.480 42.045 -18.235 1.00 23.65 94 LEU D C 1
ATOM 4016 O O . LEU D 1 93 ? 29.652 41.082 -17.480 1.00 24.62 94 LEU D O 1
ATOM 4021 N N . ASP D 1 94 ? 28.342 42.256 -18.904 1.00 24.98 95 ASP D N 1
ATOM 4022 C CA . ASP D 1 94 ? 27.287 41.240 -19.040 1.00 25.77 95 ASP D CA 1
ATOM 4023 C C . ASP D 1 94 ? 26.439 41.075 -17.777 1.00 24.46 95 ASP D C 1
ATOM 4024 O O . ASP D 1 94 ? 25.589 40.194 -17.733 1.00 25.94 95 ASP D O 1
ATOM 4029 N N . ASN D 1 95 ? 26.668 41.903 -16.761 1.00 22.71 96 ASN D N 1
ATOM 4030 C CA . ASN D 1 95 ? 25.914 41.827 -15.507 1.00 21.35 96 ASN D CA 1
ATOM 4031 C C . ASN D 1 95 ? 25.276 43.166 -15.183 1.00 19.92 96 ASN D C 1
ATOM 4032 O O . ASN D 1 95 ? 25.901 44.209 -15.359 1.00 20.10 96 ASN D O 1
ATOM 4037 N N . ASN D 1 96 ? 24.032 43.129 -14.705 1.00 18.95 97 ASN D N 1
ATOM 4038 C CA . ASN D 1 96 ? 23.302 44.347 -14.328 1.00 18.91 97 ASN D CA 1
ATOM 4039 C C . ASN D 1 96 ? 23.611 44.645 -12.867 1.00 17.39 97 ASN D C 1
ATOM 4040 O O . ASN D 1 96 ? 23.106 43.971 -11.945 1.00 18.23 97 ASN D O 1
ATOM 4045 N N . VAL D 1 97 ? 24.467 45.638 -12.676 1.00 16.25 98 VAL D N 1
ATOM 4046 C CA . VAL D 1 97 ? 25.106 45.896 -11.403 1.00 15.68 98 VAL D CA 1
ATOM 4047 C C . VAL D 1 97 ? 25.242 47.393 -11.120 1.00 15.47 98 VAL D C 1
ATOM 4048 O O . VAL D 1 97 ? 24.870 48.242 -11.934 1.00 16.05 98 VAL D O 1
ATOM 4052 N N . LEU D 1 98 ? 25.762 47.727 -9.952 1.00 14.30 99 LEU D N 1
ATOM 4053 C CA . LEU D 1 98 ? 25.871 49.123 -9.537 1.00 14.74 99 LEU D CA 1
ATOM 4054 C C . LEU D 1 98 ? 26.823 49.827 -10.474 1.00 14.96 99 LEU D C 1
ATOM 4055 O O . LEU D 1 98 ? 27.927 49.345 -10.719 1.00 15.84 99 LEU D O 1
ATOM 4060 N N . ARG D 1 99 ? 26.405 50.980 -11.005 1.00 15.02 100 ARG D N 1
ATOM 4061 C CA . ARG D 1 99 ? 27.242 51.812 -11.883 1.00 15.39 100 ARG D CA 1
ATOM 4062 C C . ARG D 1 99 ? 27.698 53.121 -11.236 1.00 15.00 100 ARG D C 1
ATOM 4063 O O . ARG D 1 99 ? 28.779 53.596 -11.532 1.00 16.29 100 ARG D O 1
ATOM 4071 N N . SER D 1 100 ? 26.859 53.694 -10.378 1.00 14.80 101 SER D N 1
ATOM 4072 C CA . SER D 1 100 ? 27.198 54.902 -9.622 1.00 15.04 101 SER D CA 1
ATOM 4073 C C . SER D 1 100 ? 26.507 54.870 -8.268 1.00 14.56 101 SER D C 1
ATOM 4074 O O . SER D 1 100 ? 25.451 54.248 -8.093 1.00 14.56 101 SER D O 1
ATOM 4077 N N . ILE D 1 101 ? 27.102 55.561 -7.306 1.00 14.83 102 ILE D N 1
ATOM 4078 C CA . ILE D 1 101 ? 26.534 55.670 -5.980 1.00 14.57 102 ILE D CA 1
ATOM 4079 C C . ILE D 1 101 ? 26.992 56.966 -5.291 1.00 15.03 102 ILE D C 1
ATOM 4080 O O . ILE D 1 101 ? 28.113 57.410 -5.474 1.00 16.10 102 ILE D O 1
ATOM 4085 N N . THR D 1 102 ? 26.095 57.531 -4.495 1.00 15.83 103 THR D N 1
ATOM 4086 C CA . THR D 1 102 ? 26.352 58.702 -3.651 1.00 15.93 103 THR D CA 1
ATOM 4087 C C . THR D 1 102 ? 25.959 58.321 -2.228 1.00 15.19 103 THR D C 1
ATOM 4088 O O . THR D 1 102 ? 24.900 57.726 -2.015 1.00 16.85 103 THR D O 1
ATOM 4092 N N . PHE D 1 103 ? 26.817 58.660 -1.270 1.00 14.52 104 PHE D N 1
ATOM 4093 C CA . PHE D 1 103 ? 26.533 58.468 0.147 1.00 14.66 104 PHE D CA 1
ATOM 4094 C C . PHE D 1 103 ? 26.302 59.857 0.732 1.00 14.48 104 PHE D C 1
ATOM 4095 O O . PHE D 1 103 ? 27.230 60.652 0.814 1.00 16.15 104 PHE D O 1
ATOM 4103 N N . THR D 1 104 ? 25.067 60.142 1.119 1.00 14.33 105 THR D N 1
ATOM 4104 C CA . THR D 1 104 ? 24.702 61.430 1.701 1.00 14.67 105 THR D CA 1
ATOM 4105 C C . THR D 1 104 ? 24.704 61.353 3.217 1.00 14.26 105 THR D C 1
ATOM 4106 O O . THR D 1 104 ? 24.230 60.381 3.798 1.00 14.38 105 THR D O 1
ATOM 4110 N N . THR D 1 105 ? 25.286 62.366 3.858 1.00 14.98 106 THR D N 1
ATOM 4111 C CA . THR D 1 105 ? 25.240 62.497 5.304 1.00 14.52 106 THR D CA 1
ATOM 4112 C C . THR D 1 105 ? 24.506 63.796 5.665 1.00 14.94 106 THR D C 1
ATOM 4113 O O . THR D 1 105 ? 24.097 64.566 4.796 1.00 15.35 106 THR D O 1
ATOM 4117 N N . ASN D 1 106 ? 24.382 64.049 6.960 1.00 14.47 107 ASN D N 1
ATOM 4118 C CA . ASN D 1 106 ? 23.872 65.330 7.430 1.00 15.28 107 ASN D CA 1
ATOM 4119 C C . ASN D 1 106 ? 24.717 66.505 6.951 1.00 15.95 107 ASN D C 1
ATOM 4120 O O . ASN D 1 106 ? 24.202 67.611 6.816 1.00 16.71 107 ASN D O 1
ATOM 4125 N N . LEU D 1 107 ? 26.015 66.279 6.744 1.00 16.06 108 LEU D N 1
ATOM 4126 C CA . LEU D 1 107 ? 26.922 67.333 6.294 1.00 16.67 108 LEU D CA 1
ATOM 4127 C C . LEU D 1 107 ? 26.860 67.614 4.803 1.00 17.13 108 LEU D C 1
ATOM 4128 O O . LEU D 1 107 ? 26.801 68.776 4.402 1.00 17.98 108 LEU D O 1
ATOM 4133 N N . LYS D 1 108 ? 26.943 66.569 3.986 1.00 16.79 109 LYS D N 1
ATOM 4134 C CA . LYS D 1 108 ? 27.070 66.752 2.548 1.00 17.89 109 LYS D CA 1
ATOM 4135 C C . LYS D 1 108 ? 26.821 65.460 1.787 1.00 17.25 109 LYS D C 1
ATOM 4136 O O . LYS D 1 108 ? 26.750 64.374 2.355 1.00 16.15 109 LYS D O 1
ATOM 4142 N N . ALA D 1 109 ? 26.716 65.585 0.483 1.00 18.29 110 ALA D N 1
ATOM 4143 C CA . ALA D 1 109 ? 26.709 64.426 -0.401 1.00 19.00 110 ALA D CA 1
ATOM 4144 C C . ALA D 1 109 ? 28.156 64.078 -0.701 1.00 19.70 110 ALA D C 1
ATOM 4145 O O . ALA D 1 109 ? 28.971 64.947 -1.009 1.00 21.60 110 ALA D O 1
ATOM 4147 N N . HIS D 1 110 ? 28.491 62.799 -0.569 1.00 18.90 111 HIS D N 1
ATOM 4148 C CA . HIS D 1 110 ? 29.791 62.277 -0.961 1.00 19.37 111 HIS D CA 1
ATOM 4149 C C . HIS D 1 110 ? 29.611 61.470 -2.232 1.00 19.95 111 HIS D C 1
ATOM 4150 O O . HIS D 1 110 ? 28.929 60.452 -2.226 1.00 19.10 111 HIS D O 1
ATOM 4157 N N . GLY D 1 111 ? 30.232 61.920 -3.314 1.00 20.97 112 GLY D N 1
ATOM 4158 C CA . GLY D 1 111 ? 30.049 61.304 -4.615 1.00 21.99 112 GLY D CA 1
ATOM 4159 C C . GLY D 1 111 ? 29.735 62.361 -5.649 1.00 23.80 112 GLY D C 1
ATOM 4160 O O . GLY D 1 111 ? 29.938 63.549 -5.394 1.00 25.31 112 GLY D O 1
ATOM 4161 N N . PRO D 1 112 ? 29.238 61.958 -6.816 1.00 23.73 113 PRO D N 1
ATOM 4162 C CA . PRO D 1 112 ? 28.952 60.561 -7.172 1.00 23.04 113 PRO D CA 1
ATOM 4163 C C . PRO D 1 112 ? 30.221 59.801 -7.487 1.00 22.73 113 PRO D C 1
ATOM 4164 O O . PRO D 1 112 ? 31.195 60.366 -7.994 1.00 24.42 113 PRO D O 1
ATOM 4168 N N . TYR D 1 113 ? 30.203 58.513 -7.172 1.00 20.71 114 TYR D N 1
ATOM 4169 C CA . TYR D 1 113 ? 31.301 57.611 -7.466 1.00 20.48 114 TYR D CA 1
ATOM 4170 C C . TYR D 1 113 ? 30.827 56.680 -8.563 1.00 20.26 114 TYR D C 1
ATOM 4171 O O . TYR D 1 113 ? 29.820 55.997 -8.393 1.00 21.19 114 TYR D O 1
ATOM 4180 N N . GLY D 1 114 ? 31.535 56.670 -9.680 1.00 19.17 115 GLY D N 1
ATOM 4181 C CA . GLY D 1 114 ? 31.260 55.770 -10.777 1.00 18.46 115 GLY D CA 1
ATOM 4182 C C . GLY D 1 114 ? 30.785 56.456 -12.035 1.00 19.33 115 GLY D C 1
ATOM 4183 O O . GLY D 1 114 ? 31.147 57.594 -12.308 1.00 20.93 115 GLY D O 1
ATOM 4184 N N . GLN D 1 115 ? 29.972 55.731 -12.798 1.00 19.02 116 GLN D N 1
ATOM 4185 C CA . GLN D 1 115 ? 29.524 56.145 -14.121 1.00 19.65 116 GLN D CA 1
ATOM 4186 C C . GLN D 1 115 ? 28.078 56.589 -14.010 1.00 18.59 116 GLN D C 1
ATOM 4187 O O . GLN D 1 115 ? 27.244 55.800 -13.616 1.00 18.02 116 GLN D O 1
ATOM 4193 N N . LYS D 1 116 ? 27.784 57.833 -14.398 1.00 18.91 117 LYS D N 1
ATOM 4194 C CA . LYS D 1 116 ? 26.432 58.378 -14.303 1.00 18.63 117 LYS D CA 1
ATOM 4195 C C . LYS D 1 116 ? 25.572 57.951 -15.495 1.00 17.59 117 LYS D C 1
ATOM 4196 O O . LYS D 1 116 ? 25.231 58.734 -16.373 1.00 17.28 117 LYS D O 1
ATOM 4202 N N . VAL D 1 117 ? 25.276 56.662 -15.493 1.00 16.53 118 VAL D N 1
ATOM 4203 C CA . VAL D 1 117 ? 24.454 56.023 -16.496 1.00 17.26 118 VAL D CA 1
ATOM 4204 C C . VAL D 1 117 ? 23.594 54.962 -15.854 1.00 16.96 118 VAL D C 1
ATOM 4205 O O . VAL D 1 117 ? 23.943 54.413 -14.794 1.00 17.64 118 VAL D O 1
ATOM 4209 N N . GLY D 1 118 ? 22.471 54.652 -16.477 1.00 16.62 119 GLY D N 1
ATOM 4210 C CA . GLY D 1 118 ? 21.658 53.531 -16.068 1.00 17.06 119 GLY D CA 1
ATOM 4211 C C . GLY D 1 118 ? 20.376 53.935 -15.380 1.00 17.09 119 GLY D C 1
ATOM 4212 O O . GLY D 1 118 ? 19.891 55.053 -15.539 1.00 18.10 119 GLY D O 1
ATOM 4213 N N . THR D 1 119 ? 19.820 52.988 -14.632 1.00 17.20 120 THR D N 1
ATOM 4214 C CA . THR D 1 119 ? 18.519 53.122 -14.008 1.00 17.48 120 THR D CA 1
ATOM 4215 C C . THR D 1 119 ? 18.690 53.598 -12.577 1.00 17.05 120 THR D C 1
ATOM 4216 O O . THR D 1 119 ? 19.412 52.963 -11.809 1.00 17.05 120 THR D O 1
ATOM 4220 N N . PRO D 1 120 ? 18.064 54.720 -12.213 1.00 16.62 121 PRO D N 1
ATOM 4221 C CA . PRO D 1 120 ? 18.341 55.347 -10.918 1.00 16.94 121 PRO D CA 1
ATOM 4222 C C . PRO D 1 120 ? 17.595 54.744 -9.740 1.00 16.93 121 PRO D C 1
ATOM 4223 O O . PRO D 1 120 ? 16.531 54.139 -9.908 1.00 18.33 121 PRO D O 1
ATOM 4227 N N . PHE D 1 121 ? 18.170 54.908 -8.554 1.00 17.01 122 PHE D N 1
ATOM 4228 C CA . PHE D 1 121 ? 17.509 54.615 -7.301 1.00 17.02 122 PHE D CA 1
ATOM 4229 C C . PHE D 1 121 ? 17.866 55.691 -6.307 1.00 17.70 122 PHE D C 1
ATOM 4230 O O . PHE D 1 121 ? 18.898 56.352 -6.418 1.00 15.83 122 PHE D O 1
ATOM 4238 N N . SER D 1 122 ? 17.018 55.853 -5.305 1.00 19.37 123 SER D N 1
ATOM 4239 C CA . SER D 1 122 ? 17.290 56.779 -4.222 1.00 21.21 123 SER D CA 1
ATOM 4240 C C . SER D 1 122 ? 16.526 56.342 -2.973 1.00 21.39 123 SER D C 1
ATOM 4241 O O . SER D 1 122 ? 15.354 55.958 -3.035 1.00 23.17 123 SER D O 1
ATOM 4244 N N . SER D 1 123 ? 17.189 56.414 -1.834 1.00 20.78 124 SER D N 1
ATOM 4245 C CA . SER D 1 123 ? 16.513 56.223 -0.567 1.00 20.66 124 SER D CA 1
ATOM 4246 C C . SER D 1 123 ? 15.685 57.479 -0.280 1.00 22.01 124 SER D C 1
ATOM 4247 O O . SER D 1 123 ? 15.951 58.564 -0.817 1.00 22.86 124 SER D O 1
ATOM 4250 N N . ALA D 1 124 ? 14.651 57.319 0.529 1.00 24.27 125 ALA D N 1
ATOM 4251 C CA . ALA D 1 124 ? 13.798 58.423 0.924 1.00 25.55 125 ALA D CA 1
ATOM 4252 C C . ALA D 1 124 ? 14.425 59.150 2.101 1.00 26.26 125 ALA D C 1
ATOM 4253 O O . ALA D 1 124 ? 15.069 58.533 2.957 1.00 26.99 125 ALA D O 1
ATOM 4255 N N . VAL D 1 126 ? 13.289 60.480 4.951 1.00 31.20 127 VAL D N 1
ATOM 4256 C CA . VAL D 1 126 ? 12.496 60.461 6.176 1.00 30.86 127 VAL D CA 1
ATOM 4257 C C . VAL D 1 126 ? 13.144 61.302 7.287 1.00 30.61 127 VAL D C 1
ATOM 4258 O O . VAL D 1 126 ? 14.322 61.122 7.628 1.00 30.24 127 VAL D O 1
ATOM 4260 N N . VAL D 1 127 ? 12.362 62.219 7.857 1.00 30.40 128 VAL D N 1
ATOM 4261 C CA . VAL D 1 127 ? 12.876 63.186 8.826 1.00 30.13 128 VAL D CA 1
ATOM 4262 C C . VAL D 1 127 ? 13.541 62.466 10.000 1.00 28.54 128 VAL D C 1
ATOM 4263 O O . VAL D 1 127 ? 12.940 61.570 10.590 1.00 29.55 128 VAL D O 1
ATOM 4265 N N . GLY D 1 128 ? 14.787 62.825 10.302 1.00 27.50 129 GLY D N 1
ATOM 4266 C CA . GLY D 1 128 ? 15.503 62.248 11.433 1.00 25.97 129 GLY D CA 1
ATOM 4267 C C . GLY D 1 128 ? 16.062 60.847 11.226 1.00 23.76 129 GLY D C 1
ATOM 4268 O O . GLY D 1 128 ? 16.450 60.182 12.189 1.00 23.94 129 GLY D O 1
ATOM 4269 N N . ASN D 1 129 ? 16.134 60.418 9.978 1.00 21.63 130 ASN D N 1
ATOM 4270 C CA . ASN D 1 129 ? 16.664 59.105 9.641 1.00 20.13 130 ASN D CA 1
ATOM 4271 C C . ASN D 1 129 ? 18.175 59.061 9.718 1.00 18.87 130 ASN D C 1
ATOM 4272 O O . ASN D 1 129 ? 18.876 60.005 9.349 1.00 20.39 130 ASN D O 1
ATOM 4277 N N . GLU D 1 130 ? 18.672 57.934 10.195 1.00 16.50 131 GLU D N 1
ATOM 4278 C CA . GLU D 1 130 ? 20.081 57.605 10.096 1.00 16.00 131 GLU D CA 1
ATOM 4279 C C . GLU D 1 130 ? 20.204 56.228 9.449 1.00 14.96 131 GLU D C 1
ATOM 4280 O O . GLU D 1 130 ? 19.522 55.282 9.854 1.00 14.09 131 GLU D O 1
ATOM 4286 N N . ILE D 1 131 ? 21.089 56.113 8.464 1.00 13.56 132 ILE D N 1
ATOM 4287 C CA . ILE D 1 131 ? 21.529 54.808 7.978 1.00 13.78 132 ILE D CA 1
ATOM 4288 C C . ILE D 1 131 ? 22.535 54.241 8.937 1.00 13.09 132 ILE D C 1
ATOM 4289 O O . ILE D 1 131 ? 23.553 54.854 9.202 1.00 13.67 132 ILE D O 1
ATOM 4294 N N . VAL D 1 132 ? 22.263 53.031 9.430 1.00 11.88 133 VAL D N 1
ATOM 4295 C CA . VAL D 1 132 ? 23.108 52.370 10.411 1.00 11.92 133 VAL D CA 1
ATOM 4296 C C . VAL D 1 132 ? 23.717 51.061 9.888 1.00 11.84 133 VAL D C 1
ATOM 4297 O O . VAL D 1 132 ? 24.471 50.409 10.599 1.00 11.40 133 VAL D O 1
ATOM 4301 N N . GLY D 1 133 ? 23.442 50.710 8.637 1.00 10.25 134 GLY D N 1
ATOM 4302 C CA . GLY D 1 133 ? 24.017 49.538 8.035 1.00 10.47 134 GLY D CA 1
ATOM 4303 C C . GLY D 1 133 ? 23.593 49.415 6.592 1.00 10.51 134 GLY D C 1
ATOM 4304 O O . GLY D 1 133 ? 22.757 50.192 6.132 1.00 10.74 134 GLY D O 1
ATOM 4305 N N . PHE D 1 134 ? 24.161 48.425 5.907 1.00 10.46 135 PHE D N 1
ATOM 4306 C CA . PHE D 1 134 ? 23.854 48.157 4.519 1.00 9.98 135 PHE D CA 1
ATOM 4307 C C . PHE D 1 134 ? 23.590 46.665 4.331 1.00 9.87 135 PHE D C 1
ATOM 4308 O O . PHE D 1 134 ? 24.010 45.814 5.122 1.00 10.47 135 PHE D O 1
ATOM 4316 N N . LEU D 1 135 ? 22.852 46.360 3.277 1.00 10.53 136 LEU D N 1
ATOM 4317 C CA . LEU D 1 135 ? 22.651 44.981 2.865 1.00 10.80 136 LEU D CA 1
ATOM 4318 C C . LEU D 1 135 ? 22.522 44.997 1.361 1.00 10.84 136 LEU D C 1
ATOM 4319 O O . LEU D 1 135 ? 22.410 46.061 0.762 1.00 12.40 136 LEU D O 1
ATOM 4324 N N . GLY D 1 136 ? 22.537 43.834 0.728 1.00 10.56 137 GLY D N 1
ATOM 4325 C CA . GLY D 1 136 ? 22.398 43.789 -0.715 1.00 10.64 137 GLY D CA 1
ATOM 4326 C C . GLY D 1 136 ? 22.770 42.440 -1.257 1.00 11.06 137 GLY D C 1
ATOM 4327 O O . GLY D 1 136 ? 22.626 41.433 -0.589 1.00 11.78 137 GLY D O 1
ATOM 4328 N N . ARG D 1 137 ? 23.236 42.429 -2.504 1.00 11.87 138 ARG D N 1
ATOM 4329 C CA . ARG D 1 137 ? 23.737 41.225 -3.143 1.00 12.28 138 ARG D CA 1
ATOM 4330 C C . ARG D 1 137 ? 25.002 41.578 -3.912 1.00 12.65 138 ARG D C 1
ATOM 4331 O O . ARG D 1 137 ? 25.152 42.719 -4.356 1.00 12.34 138 ARG D O 1
ATOM 4339 N N . SER D 1 138 ? 25.898 40.611 -4.059 1.00 12.60 139 SER D N 1
ATOM 4340 C CA . SER D 1 138 ? 27.149 40.855 -4.750 1.00 13.70 139 SER D CA 1
ATOM 4341 C C . SER D 1 138 ? 27.769 39.582 -5.248 1.00 14.59 139 SER D C 1
ATOM 4342 O O . SER D 1 138 ? 27.495 38.492 -4.753 1.00 15.21 139 SER D O 1
ATOM 4345 N N . GLY D 1 139 ? 28.651 39.742 -6.225 1.00 14.84 140 GLY D N 1
ATOM 4346 C CA . GLY D 1 139 ? 29.392 38.650 -6.835 1.00 15.14 140 GLY D CA 1
ATOM 4347 C C . GLY D 1 139 ? 30.716 39.214 -7.276 1.00 15.32 140 GLY D C 1
ATOM 4348 O O . GLY D 1 139 ? 31.503 39.701 -6.471 1.00 15.16 140 GLY D O 1
ATOM 4349 N N . TYR D 1 140 ? 30.965 39.168 -8.581 1.00 15.38 141 TYR D N 1
ATOM 4350 C CA . TYR D 1 140 ? 32.082 39.891 -9.160 1.00 15.89 141 TYR D CA 1
ATOM 4351 C C . TYR D 1 140 ? 31.926 41.395 -8.926 1.00 15.30 141 TYR D C 1
ATOM 4352 O O . TYR D 1 140 ? 32.894 42.095 -8.735 1.00 15.74 141 TYR D O 1
ATOM 4361 N N . TYR D 1 141 ? 30.683 41.864 -8.932 1.00 14.56 142 TYR D N 1
ATOM 4362 C CA . TYR D 1 141 ? 30.349 43.288 -8.813 1.00 15.05 142 TYR D CA 1
ATOM 4363 C C . TYR D 1 141 ? 29.257 43.425 -7.762 1.00 15.10 142 TYR D C 1
ATOM 4364 O O . TYR D 1 141 ? 29.029 42.497 -6.984 1.00 14.60 142 TYR D O 1
ATOM 4373 N N . VAL D 1 142 ? 28.616 44.581 -7.675 1.00 14.34 143 VAL D N 1
ATOM 4374 C CA . VAL D 1 142 ? 27.601 44.800 -6.649 1.00 14.30 143 VAL D CA 1
ATOM 4375 C C . VAL D 1 142 ? 26.229 44.767 -7.296 1.00 14.19 143 VAL D C 1
ATOM 4376 O O . VAL D 1 142 ? 25.832 45.702 -7.987 1.00 15.67 143 VAL D O 1
ATOM 4380 N N . ASP D 1 143 ? 25.491 43.685 -7.109 1.00 13.75 144 ASP D N 1
ATOM 4381 C CA . ASP D 1 143 ? 24.217 43.471 -7.769 1.00 13.91 144 ASP D CA 1
ATOM 4382 C C . ASP D 1 143 ? 23.052 44.245 -7.178 1.00 13.68 144 ASP D C 1
ATOM 4383 O O . ASP D 1 143 ? 22.075 44.525 -7.883 1.00 14.35 144 ASP D O 1
ATOM 4388 N N . ALA D 1 144 ? 23.120 44.541 -5.883 1.00 13.54 145 ALA D N 1
ATOM 4389 C CA . ALA D 1 144 ? 22.040 45.241 -5.191 1.00 13.39 145 ALA D CA 1
ATOM 4390 C C . ALA D 1 144 ? 22.561 45.851 -3.901 1.00 12.94 145 ALA D C 1
ATOM 4391 O O . ALA D 1 144 ? 23.522 45.348 -3.336 1.00 13.07 145 ALA D O 1
ATOM 4393 N N . ILE D 1 145 ? 21.926 46.924 -3.455 1.00 12.31 146 ILE D N 1
ATOM 4394 C CA . ILE D 1 145 ? 22.245 47.549 -2.175 1.00 12.93 146 ILE D CA 1
ATOM 4395 C C . ILE D 1 145 ? 21.009 48.200 -1.586 1.00 12.45 146 ILE D C 1
ATOM 4396 O O . ILE D 1 145 ? 20.242 48.815 -2.284 1.00 13.43 146 ILE D O 1
ATOM 4401 N N . GLY D 1 146 ? 20.837 48.039 -0.274 1.00 12.33 147 GLY D N 1
ATOM 4402 C CA . GLY D 1 146 ? 19.834 48.716 0.519 1.00 12.39 147 GLY D CA 1
ATOM 4403 C C . GLY D 1 146 ? 20.407 49.114 1.865 1.00 11.79 147 GLY D C 1
ATOM 4404 O O . GLY D 1 146 ? 21.589 48.932 2.120 1.00 12.03 147 GLY D O 1
ATOM 4405 N N . THR D 1 147 ? 19.558 49.654 2.731 1.00 11.83 148 THR D N 1
ATOM 4406 C CA . THR D 1 147 ? 20.026 50.204 4.004 1.00 11.28 148 THR D CA 1
ATOM 4407 C C . THR D 1 147 ? 19.244 49.644 5.177 1.00 10.83 148 THR D C 1
ATOM 4408 O O . THR D 1 147 ? 18.074 49.266 5.045 1.00 11.22 148 THR D O 1
ATOM 4412 N N . TYR D 1 148 ? 19.897 49.653 6.340 1.00 10.58 149 TYR D N 1
ATOM 4413 C CA . TYR D 1 148 ? 19.244 49.560 7.637 1.00 11.11 149 TYR D CA 1
ATOM 4414 C C . TYR D 1 148 ? 19.147 50.969 8.195 1.00 12.20 149 TYR D C 1
ATOM 4415 O O . TYR D 1 148 ? 20.084 51.735 8.073 1.00 11.72 149 TYR D O 1
ATOM 4424 N N . ASN D 1 149 ? 18.032 51.268 8.843 1.00 12.74 150 ASN D N 1
ATOM 4425 C CA . ASN D 1 149 ? 17.656 52.621 9.209 1.00 14.20 150 ASN D CA 1
ATOM 4426 C C . ASN D 1 149 ? 17.149 52.685 10.626 1.00 15.34 150 ASN D C 1
ATOM 4427 O O . ASN D 1 149 ? 16.529 51.748 11.112 1.00 14.44 150 ASN D O 1
ATOM 4432 N N . ARG D 1 150 ? 17.370 53.822 11.260 1.00 16.17 151 ARG D N 1
ATOM 4433 C CA . ARG D 1 150 ? 16.860 54.069 12.599 1.00 18.89 151 ARG D CA 1
ATOM 4434 C C . ARG D 1 150 ? 16.629 55.564 12.739 1.00 20.49 151 ARG D C 1
ATOM 4435 O O . ARG D 1 150 ? 17.329 56.368 12.130 1.00 21.30 151 ARG D O 1
ATOM 4443 N N . HIS D 1 151 ? 15.612 55.943 13.503 1.00 21.83 152 HIS D N 1
ATOM 4444 C CA . HIS D 1 151 ? 15.422 57.346 13.835 1.00 24.54 152 HIS D CA 1
ATOM 4445 C C . HIS D 1 151 ? 16.564 57.693 14.790 1.00 26.16 152 HIS D C 1
ATOM 4446 O O . HIS D 1 151 ? 16.908 56.896 15.672 1.00 27.73 152 HIS D O 1
ATOM 4453 N N . LYS D 1 152 ? 17.195 58.844 14.614 1.00 27.34 153 LYS D N 1
ATOM 4454 C CA . LYS D 1 152 ? 18.361 59.159 15.453 1.00 28.49 153 LYS D CA 1
ATOM 4455 C C . LYS D 1 152 ? 17.931 59.770 16.786 1.00 29.16 153 LYS D C 1
ATOM 4456 O O . LYS D 1 152 ? 16.745 59.774 17.103 1.00 28.24 153 LYS D O 1
#

Radius of gyration: 32.81 Å; Cα contacts (8 Å, |Δi|>4): 1781; chains: 4; bounding box: 40×86×93 Å

GO terms:
  GO:0050839 cell adhesion molecule binding (F, IDA)
  GO:0005536 D-glucose binding (F, IDA)
  GO:0005537 D-mannose binding (F, IDA)
  GO:0005737 cytoplasm (C, IDA)
  GO:0030246 carbohydrate binding (F, IDA)
  GO:0045840 positive regulation of mitotic nuclear division (P, IDA)
  GO:0042802 identical protein binding (F, IDA)
  GO:0042803 protein homodimerization activity (F, IDA)
  GO:0007157 heterophilic cell-cell adhesion (P, IDA)

Secondary structure (DSSP, 8-state):
---PEEEEEEE-S-SEEEEEE-SS---EEEEEEETTTTEEEEEEEEEE-TTS-EEEEEEE--SS----EEEEEE--TT--EEEEEEEEEEETTEEEEEEEEEEESS-EEEEEE-S-SEEEE-----EEEEEEEEESSSEEEEEEEEE-/---PEEEEEEE-S-SEEEEEE-SS---EEEEEEETTTTEEEEEEEEEE---EEEEEEE--SSPPEEEEEEEE--TT--EEEEEEEEEEETTEEEEEEEEEEESS-EEEEES-S-SEEEE----TTEEEEEEEEEESSSEEEEEEEEEE-/---PEEEEEEE-S-SEEEEEE-SS---EEEEEEETTTTEEEEEEEEEE-TTS-EEEEEEE--SSSPEEEEEEEE--TT--EEEEEEEEEEETTEEEEEEEEEEESS-EEEEEE--BSEEEE----TTEEEEEEEEEESSSEEEEEEEEEE-/---PEEEEEEE-S-SEEEEEE-SS---EEEEEEETTTTEEEEEEEEEE-TTS-EEEEEEE--SS--EEEEEEEE--TT--EEEEEEEEEEETTEEEEEEEEEEESS-EEEEEE---SEEEE---TTEEEEEEEEEESSSEEEEEEEEEE-

CATH classification: 2.100.10.30

InterPro domains:
  IPR001229 Jacalin-like lectin domain [PF01419] (9-149)
  IPR001229 Jacalin-like lectin domain [PS51752] (6-152)
  IPR001229 Jacalin-like lectin domain [SM00915] (17-152)
  IPR033734 Jacalin-like lectin domain, plant [cd09612] (17-151)
  IPR036404 Jacalin-like lectin domain superfamily [G3DSA:2.100.10.30] (2-153)
  IPR036404 Jacalin-like lectin domain superfamily [SSF51101] (4-150)

B-factor: mean 19.04, std 7.95, range [7.8, 64.03]

Solvent-accessible surface area: 24899 Å² total

Nearest PDB structures (foldseek):
  1ouw-assembly1_B  TM=1.007E+00  e=1.759E-30  Calystegia sepium
  1ouw-assembly2_D  TM=9.933E-01  e=1.614E-27  Calystegia sepium
  5xfi-assembly1_B  TM=9.984E-01  e=2.004E-27  Calystegia sepium
  1ouw-assembly2_C  TM=9.929E-01  e=2.004E-27  Calystegia sepium
  5av7-assembly2_C  TM=9.833E-01  e=3.347E-26  Calystegia sepium